Protein AF-A0A330L3T8-F1 (afdb_monomer_lite)

Secondary structure (DSSP, 8-state):
---S-HHHHHHHHHHHHHTT--EEEEEEEEEEEEEEEEEEEEE-SS-EEEEEE-TTSSEEEEEEEEEEEEEEEEEEEEEEEEEEEEE-TTPPPTTSS--TTSHHHHHHHHHHTS--TTTHHHHHHHHHHHHHHHHHHHTTEEEPPPEEEEEEEEEEEEEEEEEEE-SS-EEEEEEESSSEEEEEEEPPTTSEEEEEHHHHHHHHHHTT--GGGTTSPEEEEEEEETTEEEEEEEE---HHHHHHHHHHHS-EE--GGGS-SS-EEEEEES---TTS--HHHHHHHHHHHTT-EEPPPTTTHHHHHHHHHHHHTT-S-GGG----PPPPPPSEEEEEEEEEEETTEEEEEEEEEETTT--EEEEEEEE--TT-HHHHHHHHHHHHHHHHHHS---------

pLDDT: mean 70.84, std 15.18, range [30.72, 92.06]

Radius of gyration: 41.57 Å; chains: 1; bounding box: 104×67×105 Å

Sequence (400 aa):
MHHTRAPYYLFLIWLLFNQTSCLTVTDRVIPGPTLRQESAVTSQGVPGGHLVIHPDHQGWTVSLTEPLLRHVEIVRTERKEEHSYYLNPFAIPAGMFACPSSVWGWFWSAVASIPDPTRQFEQRKALVDFTFTSCLMALSIVRTDQKVKDVETVVEHKLESDSRPFTEGRVTLSWQGTREVSVPYPVTADGRAIVRVSHLATALQQHEVSFTTVPRGRIELVAWHRDQVLRRWPVEVTAEQLEAAVQMGTPVMAPRSRWPRSLVFKIGTESLPAARPDPVSTIQDLLVQQGLTVVASEAQQPLVLRELEQNLTGLVEDDLAIGPGHWRAATVLVLITTGSSDANQSGVSVSCVNVQTRELLARLDVTAGPEGFSGALDVLAIRFQNLLRHLPNHAIPSER

Organism: NCBI:txid1436998

Structure (mmCIF, N/CA/C/O backbone):
data_AF-A0A330L3T8-F1
#
_entry.id   AF-A0A330L3T8-F1
#
loop_
_atom_site.group_PDB
_atom_site.id
_atom_site.type_symbol
_atom_site.label_atom_id
_atom_site.label_alt_id
_atom_site.label_comp_id
_atom_site.label_asym_id
_atom_site.label_entity_id
_atom_site.label_seq_id
_atom_site.pdbx_PDB_ins_code
_atom_site.Cartn_x
_atom_site.Cartn_y
_atom_site.Cartn_z
_atom_site.occupancy
_atom_site.B_iso_or_equiv
_atom_site.auth_seq_id
_atom_site.auth_comp_id
_atom_site.auth_asym_id
_atom_site.auth_atom_id
_atom_site.pdbx_PDB_model_num
ATOM 1 N N . MET A 1 1 ? 68.993 -43.436 -69.309 1.00 37.97 1 MET A N 1
ATOM 2 C CA . MET A 1 1 ? 69.545 -42.150 -68.838 1.00 37.97 1 MET A CA 1
ATOM 3 C C . MET A 1 1 ? 68.430 -41.122 -68.827 1.00 37.97 1 MET A C 1
ATOM 5 O O . MET A 1 1 ? 67.920 -40.747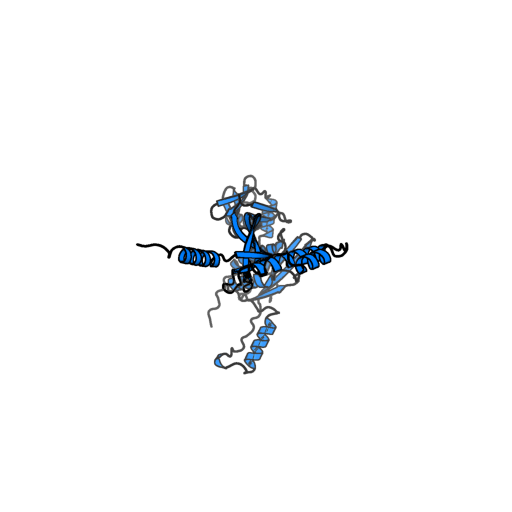 -69.874 1.00 37.97 1 MET A O 1
ATOM 9 N N . HIS A 1 2 ? 67.988 -40.790 -67.618 1.00 44.00 2 HIS A N 1
ATOM 10 C CA . HIS A 1 2 ? 67.013 -39.755 -67.304 1.00 44.00 2 HIS A CA 1
ATOM 11 C C . HIS A 1 2 ? 67.675 -38.374 -67.318 1.00 44.00 2 HIS A C 1
ATOM 13 O O . HIS A 1 2 ? 68.785 -38.251 -66.815 1.00 44.00 2 HIS A O 1
ATOM 19 N N . HIS A 1 3 ? 66.967 -37.364 -67.836 1.00 46.22 3 HIS A N 1
ATOM 20 C CA . HIS A 1 3 ? 66.632 -36.097 -67.158 1.00 46.22 3 HIS A CA 1
ATOM 21 C C . HIS A 1 3 ? 66.468 -34.948 -68.158 1.00 46.22 3 HIS A C 1
ATOM 23 O O . HIS A 1 3 ? 67.457 -34.358 -68.554 1.00 46.22 3 HIS A O 1
ATOM 29 N N . THR A 1 4 ? 65.219 -34.578 -68.469 1.00 45.12 4 THR A N 1
ATOM 30 C CA . THR A 1 4 ? 64.802 -33.205 -68.854 1.00 45.12 4 THR A CA 1
ATOM 31 C C . THR A 1 4 ? 63.263 -33.069 -68.818 1.00 45.12 4 THR A C 1
ATOM 33 O O . THR A 1 4 ? 62.629 -32.637 -69.770 1.00 45.12 4 THR A O 1
ATOM 36 N N . ARG A 1 5 ? 62.604 -33.464 -67.714 1.00 47.94 5 ARG A N 1
ATOM 37 C CA . ARG A 1 5 ? 61.165 -33.161 -67.479 1.00 47.94 5 ARG A CA 1
ATOM 38 C C . ARG A 1 5 ? 60.906 -32.241 -66.277 1.00 47.94 5 ARG A C 1
ATOM 40 O O . ARG A 1 5 ? 59.778 -31.817 -66.076 1.00 47.94 5 ARG A O 1
ATOM 47 N N . ALA A 1 6 ? 61.940 -31.884 -65.514 1.00 49.25 6 ALA A N 1
ATOM 48 C CA . ALA A 1 6 ? 61.821 -31.069 -64.303 1.00 49.25 6 ALA A CA 1
ATOM 49 C C . ALA A 1 6 ? 61.369 -29.598 -64.497 1.00 49.25 6 ALA A C 1
ATOM 51 O O . ALA A 1 6 ? 60.635 -29.120 -63.632 1.00 49.25 6 ALA A O 1
ATOM 52 N N . PRO A 1 7 ? 61.715 -28.860 -65.577 1.00 54.03 7 PRO A N 1
ATOM 53 C CA . PRO A 1 7 ? 61.390 -27.431 -65.623 1.00 54.03 7 PRO A CA 1
ATOM 54 C C . PRO A 1 7 ? 59.897 -27.167 -65.860 1.00 54.03 7 PRO A C 1
ATOM 56 O O . PRO A 1 7 ? 59.372 -26.164 -65.391 1.00 54.03 7 PRO A O 1
ATOM 59 N N . TYR A 1 8 ? 59.190 -28.086 -66.526 1.00 51.47 8 TYR A N 1
ATOM 60 C CA . TYR A 1 8 ? 57.774 -27.903 -66.854 1.00 51.47 8 TYR A CA 1
ATOM 61 C C . TYR A 1 8 ? 56.859 -28.095 -65.640 1.00 51.47 8 TYR A C 1
ATOM 63 O O . TYR A 1 8 ? 55.934 -27.315 -65.442 1.00 51.47 8 TYR A O 1
ATOM 71 N N . TYR A 1 9 ? 57.142 -29.089 -64.790 1.00 50.97 9 TYR A N 1
ATOM 72 C CA . TYR A 1 9 ? 56.350 -29.335 -63.580 1.00 50.97 9 TYR A CA 1
ATOM 73 C C . TYR A 1 9 ? 56.592 -28.283 -62.499 1.00 50.97 9 TYR A C 1
ATOM 75 O O . TYR A 1 9 ? 55.644 -27.894 -61.830 1.00 50.97 9 TYR A O 1
ATOM 83 N N . LEU A 1 10 ? 57.818 -27.767 -62.360 1.00 53.66 10 LEU A N 1
ATOM 84 C CA . LEU A 1 10 ? 58.092 -26.654 -61.444 1.00 53.66 10 LEU A CA 1
ATOM 85 C C . LEU A 1 10 ? 57.394 -25.366 -61.890 1.00 53.66 10 LEU A C 1
ATOM 87 O O . LEU A 1 10 ? 56.851 -24.656 -61.052 1.00 53.66 10 LEU A O 1
ATOM 91 N N . PHE A 1 11 ? 57.335 -25.101 -63.197 1.00 52.84 11 PHE A N 1
ATOM 92 C CA . PHE A 1 11 ? 56.594 -23.961 -63.739 1.00 52.84 11 PHE A CA 1
ATOM 93 C C . PHE A 1 11 ? 55.077 -24.107 -63.533 1.00 52.84 11 PHE A C 1
ATOM 95 O O . PHE A 1 11 ? 54.412 -23.150 -63.147 1.00 52.84 11 PHE A O 1
ATOM 102 N N . LEU A 1 12 ? 54.534 -25.317 -63.708 1.00 53.25 12 LEU A N 1
ATOM 103 C CA . LEU A 1 12 ? 53.120 -25.624 -63.463 1.00 53.25 12 LEU A CA 1
ATOM 104 C C . LEU A 1 12 ? 52.747 -25.552 -61.977 1.00 53.25 12 LEU A C 1
ATOM 106 O O . LEU A 1 12 ? 51.708 -24.997 -61.640 1.00 53.25 12 LEU A O 1
ATOM 110 N N . ILE A 1 13 ? 53.603 -26.058 -61.086 1.00 55.47 13 ILE A N 1
ATOM 111 C CA . ILE A 1 13 ? 53.412 -25.955 -59.633 1.00 55.47 13 ILE A CA 1
ATOM 112 C C . ILE A 1 13 ? 53.508 -24.491 -59.189 1.00 55.47 13 ILE A C 1
ATOM 114 O O . ILE A 1 13 ? 52.698 -24.063 -58.377 1.00 55.47 13 ILE A O 1
ATOM 118 N N . TRP A 1 14 ? 54.428 -23.702 -59.752 1.00 50.78 14 TRP A N 1
ATOM 119 C CA . TRP A 1 14 ? 54.545 -22.266 -59.470 1.00 50.78 14 TRP A CA 1
ATOM 120 C C . TRP A 1 14 ? 53.339 -21.458 -59.983 1.00 50.78 14 TRP A C 1
ATOM 122 O O . TRP A 1 14 ? 52.873 -20.549 -59.297 1.00 50.78 14 TRP A O 1
ATOM 132 N N . LEU A 1 15 ? 52.783 -21.825 -61.143 1.00 46.78 15 LEU A N 1
ATOM 133 C CA . LEU A 1 15 ? 51.518 -21.281 -61.653 1.00 46.78 15 LEU A CA 1
ATOM 134 C C . LEU A 1 15 ? 50.330 -21.653 -60.757 1.00 46.78 15 LEU A C 1
ATOM 136 O O . LEU A 1 15 ? 49.510 -20.793 -60.455 1.00 46.78 15 LEU A O 1
ATOM 140 N N . LEU A 1 16 ? 50.257 -22.902 -60.289 1.00 47.19 16 LEU A N 1
ATOM 141 C CA . LEU A 1 16 ? 49.181 -23.376 -59.413 1.00 47.19 16 LEU A CA 1
ATOM 142 C C . LEU A 1 16 ? 49.257 -22.763 -58.003 1.00 47.19 16 LEU A C 1
ATOM 144 O O . LEU A 1 16 ? 48.222 -22.410 -57.448 1.00 47.19 16 LEU A O 1
ATOM 148 N N . PHE A 1 17 ? 50.458 -22.569 -57.443 1.00 46.88 17 PHE A N 1
ATOM 149 C CA . PHE A 1 17 ? 50.641 -21.949 -56.120 1.00 46.88 17 PHE A CA 1
ATOM 150 C C . PHE A 1 17 ? 50.366 -20.438 -56.118 1.00 46.88 17 PHE A C 1
ATOM 152 O O . PHE A 1 17 ? 49.877 -19.908 -55.124 1.00 46.88 17 PHE A O 1
ATOM 159 N N . ASN A 1 18 ? 50.643 -19.732 -57.222 1.00 45.59 18 ASN A N 1
ATOM 160 C CA . ASN A 1 18 ? 50.309 -18.308 -57.335 1.00 45.59 18 ASN A CA 1
ATOM 161 C C . ASN A 1 18 ? 48.808 -18.052 -57.547 1.00 45.59 18 ASN A C 1
ATOM 163 O O . ASN A 1 18 ? 48.348 -16.944 -57.293 1.00 45.59 18 ASN A O 1
ATOM 167 N N . GLN A 1 19 ? 48.029 -19.051 -57.975 1.00 45.19 19 GLN A N 1
ATOM 168 C CA . GLN A 1 19 ? 46.592 -18.890 -58.228 1.00 45.19 19 GLN A CA 1
ATOM 169 C C . GLN A 1 19 ? 45.704 -19.012 -56.979 1.00 45.19 19 GLN A C 1
ATOM 171 O O . GLN A 1 19 ? 44.530 -18.658 -57.040 1.00 45.19 19 GLN A O 1
ATOM 176 N N . THR A 1 20 ? 46.227 -19.465 -55.836 1.00 43.88 20 THR A N 1
ATOM 177 C CA . THR A 1 20 ? 45.412 -19.688 -54.624 1.00 43.88 20 THR A CA 1
ATOM 178 C C . THR A 1 20 ? 45.374 -18.513 -53.643 1.00 43.88 20 THR A C 1
ATOM 180 O O . THR A 1 20 ? 44.642 -18.564 -52.655 1.00 43.88 20 THR A O 1
ATOM 183 N N . SER A 1 21 ? 46.121 -17.438 -53.893 1.00 42.00 21 SER A N 1
ATOM 184 C CA . SER A 1 21 ? 46.183 -16.285 -52.987 1.00 42.00 21 SER A CA 1
ATOM 185 C C . SER A 1 21 ? 45.005 -15.337 -53.226 1.00 42.00 21 SER A C 1
ATOM 187 O O . SER A 1 21 ? 45.109 -14.366 -53.970 1.00 42.00 21 SER A O 1
ATOM 189 N N . CYS A 1 22 ? 43.866 -15.624 -52.597 1.00 49.03 22 CYS A N 1
ATOM 190 C CA . CYS A 1 22 ? 42.734 -14.699 -52.549 1.00 49.03 22 CYS A CA 1
ATOM 191 C C . CYS A 1 22 ? 43.092 -13.546 -51.612 1.00 49.03 22 CYS A C 1
ATOM 193 O O . CYS A 1 22 ? 43.185 -13.739 -50.397 1.00 49.03 22 CYS A O 1
ATOM 195 N N . LEU A 1 23 ? 43.306 -12.351 -52.158 1.00 49.34 23 LEU A N 1
ATOM 196 C CA . LEU A 1 23 ? 43.588 -11.180 -51.340 1.00 49.34 23 LEU A CA 1
ATOM 197 C C . LEU A 1 23 ? 42.246 -10.558 -50.949 1.00 49.34 23 LEU A C 1
ATOM 199 O O . LEU A 1 23 ? 41.484 -10.099 -51.798 1.00 49.34 23 LEU A O 1
ATOM 203 N N . THR A 1 24 ? 41.912 -10.625 -49.663 1.00 49.28 24 THR A N 1
ATOM 204 C CA . THR A 1 24 ? 40.676 -10.030 -49.141 1.00 49.28 24 THR A CA 1
ATOM 205 C C . THR A 1 24 ? 41.038 -8.674 -48.562 1.00 49.28 24 THR A C 1
ATOM 207 O O . THR A 1 24 ? 41.843 -8.608 -47.635 1.00 49.28 24 THR A O 1
ATOM 210 N N . VAL A 1 25 ? 40.487 -7.600 -49.126 1.00 54.84 25 VAL A N 1
ATOM 211 C CA . VAL A 1 25 ? 40.681 -6.239 -48.611 1.00 54.84 25 VAL A CA 1
ATOM 212 C C . VAL A 1 25 ? 39.368 -5.764 -48.019 1.00 54.84 25 VAL A C 1
ATOM 214 O O . VAL A 1 25 ? 38.316 -5.817 -48.661 1.00 54.84 25 VAL A O 1
ATOM 217 N N . THR A 1 26 ? 39.430 -5.308 -46.775 1.00 53.53 26 THR A N 1
ATOM 218 C CA . THR A 1 26 ? 38.318 -4.615 -46.133 1.00 53.53 26 THR A CA 1
ATOM 219 C C . THR A 1 26 ? 38.403 -3.144 -46.528 1.00 53.53 26 THR A C 1
ATOM 221 O O . THR A 1 26 ? 39.237 -2.411 -46.002 1.00 53.53 26 THR A O 1
ATOM 224 N N . ASP A 1 27 ? 37.570 -2.714 -47.475 1.00 58.03 27 ASP A N 1
ATOM 225 C CA . ASP A 1 27 ? 37.668 -1.365 -48.055 1.00 58.03 27 ASP A CA 1
ATOM 226 C C . ASP A 1 27 ? 36.947 -0.314 -47.210 1.00 58.03 27 ASP A C 1
ATOM 228 O O . ASP A 1 27 ? 37.290 0.870 -47.238 1.00 58.03 27 ASP A O 1
ATOM 232 N N . ARG A 1 28 ? 35.921 -0.729 -46.457 1.00 59.06 28 ARG A N 1
ATOM 233 C CA . ARG A 1 28 ? 35.094 0.205 -45.698 1.00 59.06 28 ARG A CA 1
ATOM 234 C C . ARG A 1 28 ? 34.493 -0.443 -44.460 1.00 59.06 28 ARG A C 1
ATOM 236 O O . ARG A 1 28 ? 33.819 -1.468 -44.537 1.00 59.06 28 ARG A O 1
ATOM 243 N N . VAL A 1 29 ? 34.701 0.208 -43.319 1.00 68.00 29 VAL A N 1
ATOM 244 C CA . VAL A 1 29 ? 33.950 -0.050 -42.087 1.00 68.00 29 VAL A CA 1
ATOM 245 C C . VAL A 1 29 ? 32.938 1.077 -41.951 1.00 68.00 29 VAL A C 1
ATOM 247 O O . VAL A 1 29 ? 33.314 2.233 -41.751 1.00 68.00 29 VAL A O 1
ATOM 250 N N . ILE A 1 30 ? 31.657 0.762 -42.127 1.00 72.44 30 ILE A N 1
ATOM 251 C CA . ILE A 1 30 ? 30.572 1.717 -41.919 1.00 72.44 30 ILE A CA 1
ATOM 252 C C . ILE A 1 30 ? 30.071 1.518 -40.488 1.00 72.44 30 ILE A C 1
ATOM 254 O O . ILE A 1 30 ? 29.502 0.466 -40.182 1.00 72.44 30 ILE A O 1
ATOM 258 N N . PRO A 1 31 ? 30.277 2.494 -39.592 1.00 67.56 31 PRO A N 1
ATOM 259 C CA . PRO A 1 31 ? 29.739 2.392 -38.252 1.00 67.56 31 PRO A CA 1
ATOM 260 C C . PRO A 1 31 ? 28.211 2.487 -38.274 1.00 67.56 31 PRO A C 1
ATOM 262 O O . PRO A 1 31 ? 27.657 3.470 -38.764 1.00 67.56 31 PRO A O 1
ATOM 265 N N . GLY A 1 32 ? 27.541 1.484 -37.721 1.00 71.94 32 GLY A N 1
ATOM 266 C CA . GLY A 1 32 ? 26.103 1.479 -37.478 1.00 71.94 32 GLY A CA 1
ATOM 267 C C . GLY A 1 32 ? 25.736 1.996 -36.080 1.00 71.94 32 GLY A C 1
ATOM 268 O O . GLY A 1 32 ? 26.594 2.548 -35.373 1.00 71.94 32 GLY A O 1
ATOM 269 N N . PRO A 1 33 ? 24.457 1.854 -35.685 1.00 74.56 33 PRO A N 1
ATOM 270 C CA . PRO A 1 33 ? 23.973 2.289 -34.381 1.00 74.56 33 PRO A CA 1
ATOM 271 C C . PRO A 1 33 ? 24.689 1.568 -33.233 1.00 74.56 33 PRO A C 1
ATOM 273 O O . PRO A 1 33 ? 25.084 0.406 -33.326 1.00 74.56 33 PRO A O 1
ATOM 276 N N . THR A 1 34 ? 24.850 2.285 -32.125 1.00 73.94 34 THR A N 1
ATOM 277 C CA . THR A 1 34 ? 25.310 1.719 -30.857 1.00 73.94 34 THR A CA 1
ATOM 278 C C . THR A 1 34 ? 24.103 1.257 -30.058 1.00 73.94 34 THR A C 1
ATOM 280 O O . THR A 1 34 ? 23.230 2.065 -29.732 1.00 73.94 34 THR A O 1
ATOM 283 N N . LEU A 1 35 ? 24.067 -0.025 -29.726 1.00 75.00 35 LEU A N 1
ATOM 284 C CA . LEU A 1 35 ? 23.100 -0.615 -28.822 1.00 75.00 35 LEU A CA 1
ATOM 285 C C . LEU A 1 35 ? 23.718 -0.715 -27.433 1.00 75.00 35 LEU A C 1
ATOM 287 O O . LEU A 1 35 ? 24.846 -1.169 -27.248 1.00 75.00 35 LEU A O 1
ATOM 291 N N . ARG A 1 36 ? 22.961 -0.250 -26.444 1.00 75.88 36 ARG A N 1
ATOM 292 C CA . ARG A 1 36 ? 23.320 -0.379 -25.040 1.00 75.88 36 ARG A CA 1
ATOM 293 C C . ARG A 1 36 ? 22.688 -1.660 -24.518 1.00 75.88 36 ARG A C 1
ATOM 295 O O . ARG A 1 36 ? 21.464 -1.739 -24.440 1.00 75.88 36 ARG A O 1
ATOM 302 N N . GLN A 1 37 ? 23.513 -2.629 -24.157 1.00 77.50 37 GLN A N 1
ATOM 303 C CA . GLN A 1 37 ? 23.070 -3.919 -23.653 1.00 77.50 37 GLN A CA 1
ATOM 304 C C . GLN A 1 37 ? 23.536 -4.105 -22.209 1.00 77.50 37 GLN A C 1
ATOM 306 O O . GLN A 1 37 ? 24.656 -3.764 -21.844 1.00 77.50 37 GLN A O 1
ATOM 311 N N . GLU A 1 38 ? 22.654 -4.615 -21.359 1.00 74.25 38 GLU A N 1
ATOM 312 C CA . GLU A 1 38 ? 22.999 -5.007 -19.993 1.00 74.25 38 GLU A CA 1
ATOM 313 C C . GLU A 1 38 ? 23.467 -6.460 -20.025 1.00 74.25 38 GLU A C 1
ATOM 315 O O . GLU A 1 38 ? 22.700 -7.338 -20.422 1.00 74.25 38 GLU A O 1
ATOM 320 N N . SER A 1 39 ? 24.727 -6.706 -19.664 1.00 72.50 39 SER A N 1
ATOM 321 C CA . SER A 1 39 ? 25.312 -8.049 -19.716 1.00 72.50 39 SER A CA 1
ATOM 322 C C . SER A 1 39 ? 25.253 -8.764 -18.369 1.00 72.50 39 SER A C 1
ATOM 324 O O . SER A 1 39 ? 25.024 -9.972 -18.329 1.00 72.50 39 SER A O 1
ATOM 326 N N . ALA A 1 40 ? 25.389 -8.034 -17.257 1.00 74.00 40 ALA A N 1
ATOM 327 C CA . ALA A 1 40 ? 25.254 -8.591 -15.914 1.00 74.00 40 ALA A CA 1
ATOM 328 C C . ALA A 1 40 ? 24.874 -7.538 -14.865 1.00 74.00 40 ALA A C 1
ATOM 330 O O . ALA A 1 40 ? 25.191 -6.353 -14.987 1.00 74.00 40 ALA A O 1
ATOM 331 N N . VAL A 1 41 ? 24.252 -7.998 -13.781 1.00 74.75 41 VAL A N 1
ATOM 332 C CA . VAL A 1 41 ? 23.961 -7.195 -12.590 1.00 74.75 41 VAL A CA 1
ATOM 333 C C . VAL A 1 41 ? 24.555 -7.899 -11.387 1.00 74.75 41 VAL A C 1
ATOM 335 O O . VAL A 1 41 ? 24.221 -9.051 -11.116 1.00 74.75 41 VAL A O 1
ATOM 338 N N . THR A 1 42 ? 25.416 -7.198 -10.660 1.00 76.12 42 THR A N 1
ATOM 339 C CA . THR A 1 42 ? 26.050 -7.726 -9.453 1.00 76.12 42 THR A CA 1
ATOM 340 C C . THR A 1 42 ? 25.639 -6.869 -8.269 1.00 76.12 42 THR A C 1
ATOM 342 O O . THR A 1 42 ? 25.798 -5.651 -8.308 1.00 76.12 42 THR A O 1
ATOM 345 N N . SER A 1 43 ? 25.117 -7.488 -7.211 1.00 72.69 43 SER A N 1
ATOM 346 C CA . SER A 1 43 ? 24.832 -6.780 -5.960 1.00 72.69 43 SER A CA 1
ATOM 347 C C . SER A 1 43 ? 26.127 -6.256 -5.339 1.00 72.69 43 SER A C 1
ATOM 349 O O . SER A 1 43 ? 27.119 -6.987 -5.251 1.00 72.69 43 SER A O 1
ATOM 351 N N . GLN A 1 44 ? 26.140 -4.981 -4.948 1.00 68.62 44 GLN A N 1
ATOM 352 C CA . GLN A 1 44 ? 27.280 -4.348 -4.300 1.00 68.62 44 GLN A CA 1
ATOM 353 C C . GLN A 1 44 ? 26.900 -3.803 -2.927 1.00 68.62 44 GLN A C 1
ATOM 355 O O . GLN A 1 44 ? 26.164 -2.834 -2.798 1.00 68.62 44 GLN A O 1
ATOM 360 N N . GLY A 1 45 ? 27.532 -4.347 -1.889 1.00 64.88 45 GLY A N 1
ATOM 361 C CA . GLY A 1 45 ? 27.535 -3.746 -0.559 1.00 64.88 45 GLY A CA 1
ATOM 362 C C . GLY A 1 45 ? 26.304 -4.054 0.293 1.00 64.88 45 GLY A C 1
ATOM 363 O O . GLY A 1 45 ? 25.510 -4.945 0.004 1.00 64.88 45 GLY A O 1
ATOM 364 N N . VAL A 1 46 ? 26.208 -3.349 1.421 1.00 67.94 46 VAL A N 1
ATOM 365 C CA . VAL A 1 46 ? 25.124 -3.530 2.392 1.00 67.94 46 VAL A CA 1
ATOM 366 C C . VAL A 1 46 ? 23.886 -2.777 1.897 1.00 67.94 46 VAL A C 1
ATOM 368 O O . VAL A 1 46 ? 24.016 -1.607 1.526 1.00 67.94 46 VAL A O 1
ATOM 371 N N . PRO A 1 47 ? 22.695 -3.398 1.931 1.00 74.25 47 PRO A N 1
ATOM 372 C CA . PRO A 1 47 ? 21.432 -2.744 1.620 1.00 74.25 47 PRO A CA 1
ATOM 373 C C . PRO A 1 47 ? 21.285 -1.379 2.293 1.00 74.25 47 PRO A C 1
ATOM 375 O O . PRO A 1 47 ? 21.431 -1.232 3.510 1.00 74.25 47 PRO A O 1
ATOM 378 N N . GLY A 1 48 ? 20.980 -0.372 1.480 1.00 74.19 48 GLY A N 1
ATOM 379 C CA . GLY A 1 48 ? 20.632 0.959 1.942 1.00 74.19 48 GLY A CA 1
ATOM 380 C C . GLY A 1 48 ? 19.218 0.971 2.515 1.00 74.19 48 GLY A C 1
ATOM 381 O O . GLY A 1 48 ? 18.321 0.280 2.039 1.00 74.19 48 GLY A O 1
ATOM 382 N N . GLY A 1 49 ? 19.009 1.786 3.543 1.00 81.94 49 GLY A N 1
ATOM 383 C CA . GLY A 1 49 ? 17.688 2.010 4.113 1.00 81.94 49 GLY A CA 1
ATOM 384 C C . GLY A 1 49 ? 17.565 3.454 4.559 1.00 81.94 49 GLY A C 1
ATOM 385 O O . GLY A 1 49 ? 18.402 3.925 5.332 1.00 81.94 49 GLY A O 1
ATOM 386 N N . HIS A 1 50 ? 16.546 4.149 4.075 1.00 86.25 50 HIS A N 1
ATOM 387 C CA . HIS A 1 50 ? 16.245 5.519 4.462 1.00 86.25 50 HIS A CA 1
ATOM 388 C C . HIS A 1 50 ? 14.920 5.554 5.225 1.00 86.25 50 HIS A C 1
ATOM 390 O O . HIS A 1 50 ? 13.959 4.886 4.848 1.00 86.25 50 HIS A O 1
ATOM 396 N N . LEU A 1 51 ? 14.892 6.329 6.309 1.00 88.62 51 LEU A N 1
ATOM 397 C CA . LEU A 1 51 ? 13.721 6.527 7.154 1.00 88.62 51 LEU A CA 1
ATOM 398 C C . LEU A 1 51 ? 13.234 7.966 6.977 1.00 88.62 51 LEU A C 1
ATOM 400 O O . LEU A 1 51 ? 13.990 8.900 7.236 1.00 88.62 51 LEU A O 1
ATOM 404 N N . VAL A 1 52 ? 11.986 8.151 6.552 1.00 88.69 52 VAL A N 1
ATOM 405 C CA . VAL A 1 52 ? 11.339 9.469 6.498 1.00 88.69 52 VAL A CA 1
ATOM 406 C C . VAL A 1 52 ? 10.232 9.512 7.541 1.00 88.69 52 VAL A C 1
ATOM 408 O O . VAL A 1 52 ? 9.389 8.620 7.595 1.00 88.69 52 VAL A O 1
ATOM 411 N N . ILE A 1 53 ? 10.229 10.544 8.380 1.00 86.94 53 ILE A N 1
ATOM 412 C CA . ILE A 1 53 ? 9.175 10.767 9.376 1.00 86.94 53 ILE A CA 1
ATOM 413 C C . ILE A 1 53 ? 7.982 11.419 8.673 1.00 86.94 53 ILE A C 1
ATOM 415 O O . ILE A 1 53 ? 8.155 12.341 7.876 1.00 86.94 53 ILE A O 1
ATOM 419 N N . HIS A 1 54 ? 6.773 10.940 8.949 1.00 84.69 54 HIS A N 1
ATOM 420 C CA . HIS A 1 54 ? 5.564 11.531 8.387 1.00 84.69 54 HIS A CA 1
ATOM 421 C C . HIS A 1 54 ? 5.272 12.919 8.993 1.00 84.69 54 HIS A C 1
ATOM 423 O O . HIS A 1 54 ? 5.606 13.153 10.157 1.00 84.69 54 HIS A O 1
ATOM 429 N N . PRO A 1 55 ? 4.590 13.825 8.261 1.00 77.94 55 PRO A N 1
ATOM 430 C CA . PRO A 1 55 ? 4.267 15.173 8.752 1.00 77.94 55 PRO A CA 1
ATOM 431 C C . PRO A 1 55 ? 3.408 15.206 10.022 1.00 77.94 55 PRO A C 1
ATOM 433 O O . PRO A 1 55 ? 3.424 16.186 10.756 1.00 77.94 55 PRO A O 1
ATOM 436 N N . ASP A 1 56 ? 2.642 14.146 10.275 1.00 75.12 56 ASP A N 1
ATOM 437 C CA . ASP A 1 56 ? 1.793 14.006 11.460 1.00 75.12 56 ASP A CA 1
ATOM 438 C C . ASP A 1 56 ? 2.555 13.516 12.701 1.00 75.12 56 ASP A C 1
ATOM 440 O O . ASP A 1 56 ? 1.964 13.420 13.773 1.00 75.12 56 ASP A O 1
ATOM 444 N N . HIS A 1 57 ? 3.845 13.184 12.572 1.00 81.62 57 HIS A N 1
ATOM 445 C CA . HIS A 1 57 ? 4.656 12.548 13.615 1.00 81.62 57 HIS A CA 1
ATOM 446 C C . HIS A 1 57 ? 4.044 11.245 14.174 1.00 81.62 57 HIS A C 1
ATOM 448 O O . HIS A 1 57 ? 4.375 10.823 15.280 1.00 81.62 57 HIS A O 1
ATOM 454 N N . GLN A 1 58 ? 3.165 10.591 13.407 1.00 81.44 58 GLN A N 1
ATOM 455 C CA . GLN A 1 58 ? 2.427 9.377 13.787 1.00 81.44 58 GLN A CA 1
ATOM 456 C C . GLN A 1 58 ? 2.786 8.173 12.899 1.00 81.44 58 GLN A C 1
ATOM 458 O O . GLN A 1 58 ? 2.126 7.122 12.922 1.00 81.44 58 GLN A O 1
ATOM 463 N N . GLY A 1 59 ? 3.842 8.299 12.094 1.00 86.94 59 GLY A N 1
ATOM 464 C CA . GLY A 1 59 ? 4.322 7.230 11.234 1.00 86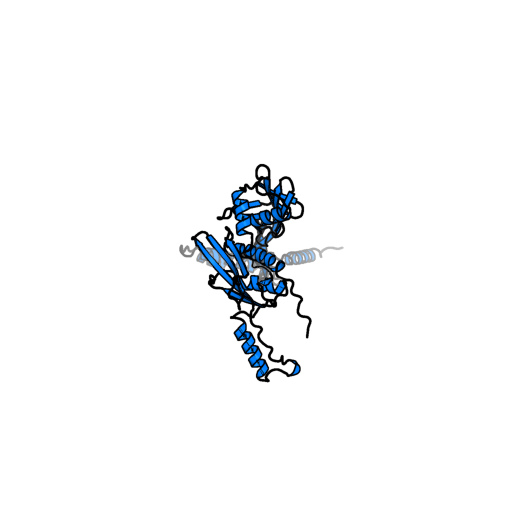.94 59 GLY A CA 1
ATOM 465 C C . GLY A 1 59 ? 5.666 7.505 10.578 1.00 86.94 59 GLY A C 1
ATOM 466 O O . GLY A 1 59 ? 6.222 8.603 10.666 1.00 86.94 59 GLY A O 1
ATOM 467 N N . TRP A 1 60 ? 6.158 6.472 9.902 1.00 90.38 60 TRP A N 1
ATOM 468 C CA . TRP A 1 60 ? 7.409 6.493 9.164 1.00 90.38 60 TRP A CA 1
ATOM 469 C C . TRP A 1 60 ? 7.301 5.730 7.855 1.00 90.38 60 TRP A C 1
ATOM 471 O O . TRP A 1 60 ? 6.694 4.662 7.786 1.00 90.38 60 TRP A O 1
ATOM 481 N N . THR A 1 61 ? 8.012 6.238 6.864 1.00 89.06 61 THR A N 1
ATOM 482 C CA . THR A 1 61 ? 8.309 5.560 5.612 1.00 89.06 61 THR A CA 1
ATOM 483 C C . THR A 1 61 ? 9.692 4.952 5.713 1.00 89.06 61 THR A C 1
ATOM 485 O O . THR A 1 61 ? 10.670 5.680 5.899 1.00 89.06 61 THR A O 1
ATOM 488 N N . VAL A 1 62 ? 9.799 3.638 5.544 1.00 89.06 62 VAL A N 1
ATOM 489 C CA . VAL A 1 62 ? 11.090 2.972 5.357 1.00 89.06 62 VAL A CA 1
ATOM 490 C C . VAL A 1 62 ? 11.241 2.624 3.885 1.00 89.06 62 VAL A C 1
ATOM 492 O O . VAL A 1 62 ? 10.488 1.801 3.379 1.00 89.06 62 VAL A O 1
ATOM 495 N N . SER A 1 63 ? 12.215 3.223 3.204 1.00 88.75 63 SER A N 1
ATOM 496 C CA . SER A 1 63 ? 12.582 2.860 1.832 1.00 88.75 63 SER A CA 1
ATOM 497 C C . SER A 1 63 ? 13.878 2.056 1.838 1.00 88.75 63 SER A C 1
ATOM 499 O O . SER A 1 63 ? 14.904 2.540 2.328 1.00 88.75 63 SER A O 1
ATOM 501 N N . LEU A 1 64 ? 13.835 0.844 1.296 1.00 87.38 64 LEU A N 1
ATOM 502 C CA . LEU A 1 64 ? 14.955 -0.087 1.221 1.00 87.38 64 LEU A CA 1
ATOM 503 C C . LEU A 1 64 ? 15.455 -0.165 -0.221 1.00 87.38 64 LEU A C 1
ATOM 505 O O . LEU A 1 64 ? 14.691 -0.470 -1.136 1.00 87.38 64 LEU A O 1
ATOM 509 N N . THR A 1 65 ? 16.747 0.084 -0.421 1.00 86.06 65 THR A N 1
ATOM 510 C CA . THR A 1 65 ? 17.375 0.070 -1.747 1.00 86.06 65 THR A CA 1
ATOM 511 C C . THR A 1 65 ? 18.618 -0.800 -1.746 1.00 86.06 65 THR A C 1
ATOM 513 O O . THR A 1 65 ? 19.476 -0.661 -0.873 1.00 86.06 65 THR A O 1
ATOM 516 N N . GLU A 1 66 ? 18.749 -1.659 -2.745 1.00 84.56 66 GLU A N 1
ATOM 517 C CA . GLU A 1 66 ? 19.950 -2.447 -2.975 1.00 84.56 66 GLU A CA 1
ATOM 518 C C . GLU A 1 66 ? 20.888 -1.679 -3.910 1.00 84.56 66 GLU A C 1
ATOM 520 O O . GLU A 1 66 ? 20.472 -1.334 -5.023 1.00 84.56 66 GLU A O 1
ATOM 525 N N . PRO A 1 67 ? 22.131 -1.380 -3.492 1.00 80.62 67 PRO A N 1
ATOM 526 C CA . PRO A 1 67 ? 23.125 -0.864 -4.413 1.00 80.62 67 PRO A CA 1
ATOM 527 C C . PRO A 1 67 ? 23.532 -1.998 -5.357 1.00 80.62 67 PRO A C 1
ATOM 529 O O . PRO A 1 67 ? 23.943 -3.078 -4.934 1.00 80.62 67 PRO A O 1
ATOM 532 N N . LEU A 1 68 ? 23.400 -1.758 -6.653 1.00 83.06 68 LEU A N 1
ATOM 533 C CA . LEU A 1 68 ? 23.743 -2.708 -7.698 1.00 83.06 68 LEU A CA 1
ATOM 534 C C . LEU A 1 68 ? 24.843 -2.118 -8.568 1.00 83.06 68 LEU A C 1
ATOM 536 O O . LEU A 1 68 ? 24.925 -0.910 -8.778 1.00 83.06 68 LEU A O 1
ATOM 540 N N . LEU A 1 69 ? 25.674 -2.987 -9.119 1.00 80.44 69 LEU A N 1
ATOM 541 C CA . LEU A 1 69 ? 26.642 -2.625 -10.132 1.00 80.44 69 LEU A CA 1
ATOM 542 C C . LEU A 1 69 ? 26.242 -3.291 -11.447 1.00 80.44 69 LEU A C 1
ATOM 544 O O . LEU A 1 69 ? 26.235 -4.520 -11.579 1.00 80.44 69 LEU A O 1
ATOM 548 N N . ARG A 1 70 ? 25.870 -2.457 -12.417 1.00 82.06 70 ARG A N 1
ATOM 549 C CA . ARG A 1 70 ? 25.463 -2.880 -13.755 1.00 82.06 70 ARG A CA 1
ATOM 550 C C . ARG A 1 70 ? 26.680 -2.943 -14.656 1.00 82.06 70 ARG A C 1
ATOM 552 O O . ARG A 1 70 ? 27.408 -1.963 -14.801 1.00 82.06 70 ARG A O 1
ATOM 559 N N . HIS A 1 71 ? 26.859 -4.096 -15.280 1.00 81.44 71 HIS A N 1
ATOM 560 C CA . HIS A 1 71 ? 27.809 -4.297 -16.359 1.00 81.44 71 HIS A CA 1
ATOM 561 C C . HIS A 1 71 ? 27.063 -3.986 -17.653 1.00 81.44 71 HIS A C 1
ATOM 563 O O . HIS A 1 71 ? 26.153 -4.710 -18.065 1.00 81.44 71 HIS A O 1
ATOM 569 N N . VAL A 1 72 ? 27.387 -2.837 -18.230 1.00 82.12 72 VAL A N 1
ATOM 570 C CA . VAL A 1 72 ? 26.781 -2.336 -19.456 1.00 82.12 72 VAL A CA 1
ATOM 571 C C . VAL A 1 72 ? 27.790 -2.511 -20.575 1.00 82.12 72 VAL A C 1
ATOM 573 O O . VAL A 1 72 ? 28.895 -1.976 -20.522 1.00 82.12 72 VAL A O 1
ATOM 576 N N . GLU A 1 73 ? 27.389 -3.232 -21.605 1.00 82.94 73 GLU A N 1
ATOM 577 C CA . GLU A 1 73 ? 28.144 -3.383 -22.836 1.00 82.94 73 GLU A CA 1
ATOM 578 C C . GLU A 1 73 ? 27.556 -2.455 -23.889 1.00 82.94 73 GLU A C 1
ATOM 580 O O . GLU A 1 73 ? 26.356 -2.462 -24.175 1.00 82.94 73 GLU A O 1
ATOM 585 N N . ILE A 1 74 ? 28.406 -1.604 -24.454 1.00 78.75 74 ILE A N 1
ATOM 586 C CA . ILE A 1 74 ? 28.043 -0.794 -25.610 1.00 78.75 74 ILE A CA 1
ATOM 587 C C . ILE A 1 74 ? 28.482 -1.584 -26.835 1.00 78.75 74 ILE A C 1
ATOM 589 O O . ILE A 1 74 ? 29.664 -1.617 -27.182 1.00 78.75 74 ILE A O 1
ATOM 593 N N . VAL A 1 75 ? 27.518 -2.241 -27.471 1.00 79.12 75 VAL A N 1
ATOM 594 C CA . VAL A 1 75 ? 27.725 -3.000 -28.701 1.00 79.12 75 VAL A CA 1
ATOM 595 C C . VAL A 1 75 ? 27.483 -2.062 -29.870 1.00 79.12 75 VAL A C 1
ATOM 597 O O . VAL A 1 75 ? 26.454 -1.393 -29.951 1.00 79.12 75 VAL A O 1
ATOM 600 N N . ARG A 1 76 ? 28.429 -1.981 -30.796 1.00 77.56 76 ARG A N 1
ATOM 601 C CA . ARG A 1 76 ? 28.246 -1.257 -32.048 1.00 77.56 76 ARG A CA 1
ATOM 602 C C . ARG A 1 76 ? 28.111 -2.266 -33.163 1.00 77.56 76 ARG A C 1
ATOM 604 O O . ARG A 1 76 ? 28.964 -3.126 -33.349 1.00 77.56 76 ARG A O 1
ATOM 611 N N . THR A 1 77 ? 27.046 -2.132 -33.937 1.00 77.44 77 THR A N 1
ATOM 612 C CA . THR A 1 77 ? 26.936 -2.871 -35.190 1.00 77.44 77 THR A CA 1
ATOM 613 C C . THR A 1 77 ? 27.849 -2.191 -36.205 1.00 77.44 77 THR A C 1
ATOM 615 O O . THR A 1 77 ? 27.649 -1.021 -36.531 1.00 77.44 77 THR A O 1
ATOM 618 N N . GLU A 1 78 ? 28.865 -2.884 -36.694 1.00 77.44 78 GLU A N 1
ATOM 619 C CA . GLU A 1 78 ? 29.716 -2.435 -37.789 1.00 77.44 78 GLU A CA 1
ATOM 620 C C . GLU A 1 78 ? 29.339 -3.181 -39.059 1.00 77.44 78 GLU A C 1
ATOM 622 O O . GLU A 1 78 ? 29.350 -4.409 -39.104 1.00 77.44 78 GLU A O 1
ATOM 627 N N . ARG A 1 79 ? 29.066 -2.436 -40.127 1.00 73.00 79 ARG A N 1
ATOM 628 C CA . ARG A 1 79 ? 28.881 -3.021 -41.449 1.00 73.00 79 ARG A CA 1
ATOM 629 C C . ARG A 1 79 ? 30.222 -3.011 -42.170 1.00 73.00 79 ARG A C 1
ATOM 631 O O . ARG A 1 79 ? 30.748 -1.944 -42.498 1.00 73.00 79 ARG A O 1
ATOM 638 N N . LYS A 1 80 ? 30.795 -4.195 -42.380 1.00 74.88 80 LYS A N 1
ATOM 639 C CA . LYS A 1 80 ? 32.071 -4.383 -43.079 1.00 74.88 80 LYS A CA 1
ATOM 640 C C . LYS A 1 80 ? 31.807 -4.746 -44.530 1.00 74.88 80 LYS A C 1
ATOM 642 O O . LYS A 1 80 ? 31.124 -5.726 -44.829 1.00 74.88 80 LYS A O 1
ATOM 647 N N . GLU A 1 81 ? 32.347 -3.930 -45.423 1.00 71.62 81 GLU A N 1
ATOM 648 C CA . GLU A 1 81 ? 32.357 -4.195 -46.856 1.00 71.62 81 GLU A CA 1
ATOM 649 C C . GLU A 1 81 ? 33.705 -4.825 -47.212 1.00 71.62 81 GLU A C 1
ATOM 651 O O . GLU A 1 81 ? 34.755 -4.181 -47.135 1.00 71.62 81 GLU A O 1
ATOM 656 N N . GLU A 1 82 ? 33.672 -6.110 -47.558 1.00 67.94 82 GLU A N 1
ATOM 657 C CA . GLU A 1 82 ? 34.844 -6.880 -47.968 1.00 67.94 82 GLU A CA 1
ATOM 658 C C . GLU A 1 82 ? 34.816 -7.088 -49.484 1.00 67.94 82 GLU A C 1
ATOM 660 O O . GLU A 1 82 ? 33.799 -7.504 -50.054 1.00 67.94 82 GLU A O 1
ATOM 665 N N . HIS A 1 83 ? 35.957 -6.848 -50.128 1.00 62.53 83 HIS A N 1
ATOM 666 C CA . HIS A 1 83 ? 36.181 -7.226 -51.516 1.00 62.53 83 HIS A CA 1
ATOM 667 C C . HIS A 1 83 ? 37.225 -8.331 -51.582 1.00 62.53 83 HIS A C 1
ATOM 669 O O . HIS A 1 83 ? 38.315 -8.236 -51.012 1.00 62.53 83 HIS A O 1
ATOM 675 N N . SER A 1 84 ? 36.876 -9.398 -52.293 1.00 58.41 84 SER A N 1
ATOM 676 C CA . SER A 1 84 ? 37.794 -10.488 -52.590 1.00 58.41 84 SER A CA 1
ATOM 677 C C . SER A 1 84 ? 38.315 -10.329 -54.010 1.00 58.41 84 SER A C 1
ATOM 679 O O . SER A 1 84 ? 37.553 -10.195 -54.977 1.00 58.41 84 SER A O 1
ATOM 681 N N . TYR A 1 85 ? 39.634 -10.339 -54.111 1.00 57.38 85 TYR A N 1
ATOM 682 C CA . TYR A 1 85 ? 40.378 -10.177 -55.342 1.00 57.38 85 TYR A CA 1
ATOM 683 C C . TYR A 1 85 ? 40.964 -11.530 -55.747 1.00 57.38 85 TYR A C 1
ATOM 685 O O . TYR A 1 85 ? 41.704 -12.146 -54.974 1.00 57.38 85 TYR A O 1
ATOM 693 N N . TYR A 1 86 ? 40.628 -11.986 -56.956 1.00 55.59 86 TYR A N 1
ATOM 694 C CA . TYR A 1 86 ? 41.154 -13.226 -57.530 1.00 55.59 86 TYR A CA 1
ATOM 695 C C . TYR A 1 86 ? 41.983 -12.910 -58.770 1.00 55.59 86 TYR A C 1
ATOM 697 O O . TYR A 1 86 ? 41.595 -12.082 -59.597 1.00 55.59 86 TYR A O 1
ATOM 705 N N . LEU A 1 87 ? 43.115 -13.593 -58.917 1.00 54.06 87 LEU A N 1
ATOM 706 C CA . LEU A 1 87 ? 43.909 -13.562 -60.142 1.00 54.06 87 LEU A CA 1
ATOM 707 C C . LEU A 1 87 ? 43.118 -14.244 -61.262 1.00 54.06 87 LEU A C 1
ATOM 709 O O . LEU A 1 87 ? 42.759 -15.415 -61.139 1.00 54.06 87 LEU A O 1
ATOM 713 N N . ASN A 1 88 ? 42.834 -13.525 -62.350 1.00 50.72 88 ASN A N 1
ATOM 714 C CA . ASN A 1 88 ? 42.180 -14.119 -63.509 1.00 50.72 88 ASN A CA 1
ATOM 715 C C . ASN A 1 88 ? 43.144 -15.101 -64.198 1.00 50.72 88 ASN A C 1
ATOM 717 O O . ASN A 1 88 ? 44.189 -14.675 -64.690 1.00 50.72 88 ASN A O 1
ATOM 721 N N . PRO A 1 89 ? 42.816 -16.400 -64.302 1.00 49.78 89 PRO A N 1
ATOM 722 C CA . PRO A 1 89 ? 43.695 -17.374 -64.946 1.00 49.78 89 PRO A CA 1
ATOM 723 C C . PRO A 1 89 ? 43.840 -17.159 -66.465 1.00 49.78 89 PRO A C 1
ATOM 725 O O . PRO A 1 89 ? 44.747 -17.727 -67.066 1.00 49.78 89 PRO A O 1
ATOM 728 N N . PHE A 1 90 ? 42.986 -16.334 -67.087 1.00 47.53 90 PHE A N 1
ATOM 729 C CA . PHE A 1 90 ? 43.043 -15.983 -68.517 1.00 47.53 90 PHE A CA 1
ATOM 730 C C . PHE A 1 90 ? 43.761 -14.665 -68.806 1.00 47.53 90 PHE A C 1
ATOM 732 O O . PHE A 1 90 ? 43.715 -14.138 -69.919 1.00 47.53 90 PHE A O 1
ATOM 739 N N . ALA A 1 91 ? 44.417 -14.111 -67.800 1.00 47.09 91 ALA A N 1
ATOM 740 C CA . ALA A 1 91 ? 45.202 -12.916 -67.953 1.00 47.09 91 ALA A CA 1
ATOM 741 C C . ALA A 1 91 ? 46.424 -13.121 -68.838 1.00 47.09 91 ALA A C 1
ATOM 743 O O . ALA A 1 91 ? 47.255 -13.999 -68.602 1.00 47.09 91 ALA A O 1
ATOM 744 N N . ILE A 1 92 ? 46.565 -12.247 -69.828 1.00 43.59 92 ILE A N 1
ATOM 745 C CA . ILE A 1 92 ? 47.797 -12.121 -70.600 1.00 43.59 92 ILE A CA 1
ATOM 746 C C . ILE A 1 92 ? 48.916 -11.762 -69.605 1.00 43.59 92 ILE A C 1
ATOM 748 O O . ILE A 1 92 ? 48.727 -10.830 -68.819 1.00 43.59 92 ILE A O 1
ATOM 752 N N . PRO A 1 93 ? 50.062 -12.471 -69.597 1.00 43.00 93 PRO A N 1
ATOM 753 C CA . PRO A 1 93 ? 51.134 -12.211 -68.645 1.00 43.00 93 PRO A CA 1
ATOM 754 C C . PRO A 1 93 ? 51.519 -10.730 -68.675 1.00 43.00 93 PRO A C 1
ATOM 756 O O . PRO A 1 93 ? 51.750 -10.159 -69.746 1.00 43.00 93 PRO A O 1
ATOM 759 N N . ALA A 1 94 ? 51.608 -10.130 -67.486 1.00 41.94 94 ALA A N 1
ATOM 760 C CA . ALA A 1 94 ? 51.840 -8.707 -67.215 1.00 41.94 94 ALA A CA 1
ATOM 761 C C . ALA A 1 94 ? 53.167 -8.128 -67.771 1.00 41.94 94 ALA A C 1
ATOM 763 O O . ALA A 1 94 ? 53.586 -7.042 -67.394 1.00 41.94 94 ALA A O 1
ATOM 764 N N . GLY A 1 95 ? 53.839 -8.821 -68.691 1.00 37.88 95 GLY A N 1
ATOM 765 C CA . GLY A 1 95 ? 55.012 -8.339 -69.413 1.00 37.88 95 GLY A CA 1
ATOM 766 C C . GLY A 1 95 ? 54.715 -7.652 -70.750 1.00 37.88 95 GLY A C 1
ATOM 767 O O . GLY A 1 95 ? 55.615 -7.011 -71.279 1.00 37.88 95 GLY A O 1
ATOM 768 N N . MET A 1 96 ? 53.501 -7.757 -71.317 1.00 40.41 96 MET A N 1
ATOM 769 C CA . MET A 1 96 ? 53.217 -7.155 -72.638 1.00 40.41 96 MET A CA 1
ATOM 770 C C . MET A 1 96 ? 52.517 -5.790 -72.602 1.00 40.41 96 MET A C 1
ATOM 772 O O . MET A 1 96 ? 52.671 -5.033 -73.554 1.00 40.41 96 MET A O 1
ATOM 776 N N . PHE A 1 97 ? 51.801 -5.429 -71.528 1.00 40.88 97 PHE A N 1
ATOM 777 C CA . PHE A 1 97 ? 51.070 -4.145 -71.467 1.00 40.88 97 PHE A CA 1
ATOM 778 C C . PHE A 1 97 ? 51.039 -3.461 -70.091 1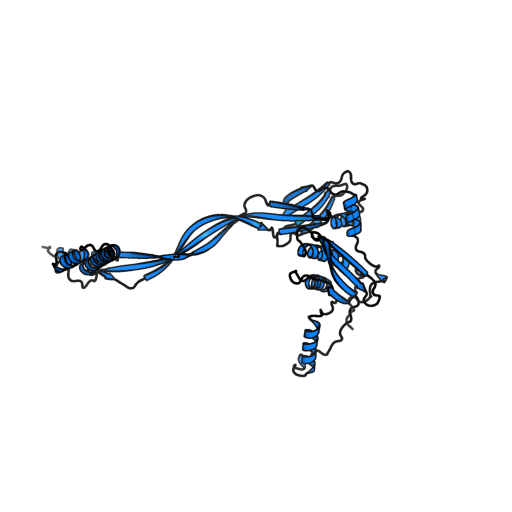.00 40.88 97 PHE A C 1
ATOM 780 O O . PHE A 1 97 ? 50.449 -2.394 -69.948 1.00 40.88 97 PHE A O 1
ATOM 787 N N . ALA A 1 98 ? 51.682 -4.031 -69.075 1.00 36.53 98 ALA A N 1
ATOM 788 C CA . ALA A 1 98 ? 51.538 -3.585 -67.696 1.00 36.53 98 ALA A CA 1
ATOM 789 C C . ALA A 1 98 ? 52.839 -2.980 -67.157 1.00 36.53 98 ALA A C 1
ATOM 791 O O . ALA A 1 98 ? 53.526 -3.550 -66.317 1.00 36.53 98 ALA A O 1
ATOM 792 N N . CYS A 1 99 ? 53.176 -1.790 -67.642 1.00 34.94 99 CYS A N 1
ATOM 793 C CA . CYS A 1 99 ? 54.118 -0.916 -66.958 1.00 34.94 99 CYS A CA 1
ATOM 794 C C . CYS A 1 99 ? 53.603 0.527 -67.102 1.00 34.94 99 CYS A C 1
ATOM 796 O O . CYS A 1 99 ? 53.218 0.915 -68.211 1.00 34.94 99 CYS A O 1
ATOM 798 N N . PRO A 1 100 ? 53.586 1.355 -66.039 1.00 41.88 100 PRO A N 1
ATOM 799 C CA . PRO A 1 100 ? 53.138 2.751 -66.101 1.00 41.88 100 PRO A CA 1
ATOM 800 C C . PRO A 1 100 ? 54.140 3.658 -66.847 1.00 41.88 100 PRO A C 1
ATOM 802 O O . PRO A 1 100 ? 54.181 4.865 -66.641 1.00 41.88 100 PRO A O 1
ATOM 805 N N . SER A 1 101 ? 54.959 3.089 -67.732 1.00 41.69 101 SER A N 1
ATOM 806 C CA . SER A 1 101 ? 55.832 3.806 -68.656 1.00 41.69 101 SER A CA 1
ATOM 807 C C . SER A 1 101 ? 55.149 4.144 -69.985 1.00 41.69 101 SER A C 1
ATOM 809 O O . SER A 1 101 ? 55.762 4.796 -70.827 1.00 41.69 101 SER A O 1
ATOM 811 N N . SER A 1 102 ? 53.890 3.740 -70.199 1.00 45.75 102 SER A N 1
ATOM 812 C CA . SER A 1 102 ? 53.155 4.154 -71.395 1.00 45.75 102 SER A CA 1
ATOM 813 C C . SER A 1 102 ? 52.860 5.659 -71.353 1.00 45.75 102 SER A C 1
ATOM 815 O O . SER A 1 102 ? 52.489 6.220 -70.321 1.00 45.75 102 SER A O 1
ATOM 817 N N . VAL A 1 103 ? 53.021 6.320 -72.503 1.00 45.69 103 VAL A N 1
ATOM 818 C CA . VAL A 1 103 ? 52.818 7.769 -72.713 1.00 45.69 103 VAL A CA 1
ATOM 819 C C . VAL A 1 103 ? 51.467 8.256 -72.167 1.00 45.69 103 VAL A C 1
ATOM 821 O O . VAL A 1 103 ? 51.342 9.396 -71.729 1.00 45.69 103 VAL A O 1
ATOM 824 N N . TRP A 1 104 ? 50.470 7.370 -72.116 1.00 44.59 104 TRP A N 1
ATOM 825 C CA . TRP A 1 104 ? 49.144 7.648 -71.570 1.00 44.59 104 TRP A CA 1
ATOM 826 C C . TRP A 1 104 ? 49.133 7.827 -70.043 1.00 44.59 104 TRP A C 1
ATOM 828 O O . TRP A 1 104 ? 48.447 8.711 -69.539 1.00 44.59 104 TRP A O 1
ATOM 838 N N . GLY A 1 105 ? 49.923 7.047 -69.296 1.00 48.78 105 GLY A N 1
ATOM 839 C CA . GLY A 1 105 ? 50.052 7.193 -67.839 1.00 48.78 105 GLY A CA 1
ATOM 840 C C . GLY A 1 105 ? 50.738 8.503 -67.444 1.00 48.78 105 GLY A C 1
ATOM 841 O O . GLY A 1 105 ? 50.279 9.200 -66.540 1.00 48.78 105 GLY A O 1
ATOM 842 N N . TRP A 1 106 ? 51.774 8.891 -68.194 1.00 49.69 106 TRP A N 1
ATOM 843 C CA . TRP A 1 106 ? 52.422 10.197 -68.050 1.00 49.69 106 TRP A CA 1
ATOM 844 C C . TRP A 1 106 ? 51.486 11.348 -68.414 1.00 49.69 106 TRP A C 1
ATOM 846 O O . TRP A 1 106 ? 51.461 12.347 -67.702 1.00 49.69 106 TRP A O 1
ATOM 856 N N . PHE A 1 107 ? 50.677 11.199 -69.468 1.00 51.50 107 PHE A N 1
ATOM 857 C CA . PHE A 1 107 ? 49.694 12.205 -69.867 1.00 51.50 107 PHE A CA 1
ATOM 858 C C . PHE A 1 107 ? 48.665 12.467 -68.758 1.00 51.50 107 PHE A C 1
ATOM 860 O O . PHE A 1 107 ? 48.465 13.615 -68.373 1.00 51.50 107 PHE A O 1
ATOM 867 N N . TRP A 1 108 ? 48.072 11.424 -68.168 1.00 49.59 108 TRP A N 1
ATOM 868 C CA . TRP A 1 108 ? 47.093 11.604 -67.088 1.00 49.59 108 TRP A CA 1
ATOM 869 C C . TRP A 1 108 ? 47.718 12.084 -65.775 1.00 49.59 108 TRP A C 1
ATOM 871 O O . TRP A 1 108 ? 47.131 12.933 -65.105 1.00 49.59 108 TRP A O 1
ATOM 881 N N . SER A 1 109 ? 48.930 11.630 -65.436 1.00 50.97 109 SER A N 1
ATOM 882 C CA . SER A 1 109 ? 49.673 12.165 -64.287 1.00 50.97 109 SER A CA 1
ATOM 883 C C . SER A 1 109 ? 50.038 13.640 -64.480 1.00 50.97 109 SER A C 1
ATOM 885 O O . SER A 1 109 ? 50.000 14.404 -63.518 1.00 50.97 109 SER A O 1
ATOM 887 N N . ALA A 1 110 ? 50.360 14.059 -65.708 1.00 53.75 110 ALA A N 1
ATOM 888 C CA . ALA A 1 110 ? 50.645 15.451 -66.038 1.00 53.75 110 ALA A CA 1
ATOM 889 C C . ALA A 1 110 ? 49.378 16.318 -65.965 1.00 53.75 110 ALA A C 1
ATOM 891 O O . ALA A 1 110 ? 49.403 17.368 -65.327 1.00 53.75 110 ALA A O 1
ATOM 892 N N . VAL A 1 111 ? 48.255 15.850 -66.521 1.00 56.31 111 VAL A N 1
ATOM 893 C CA . VAL A 1 111 ? 46.953 16.543 -66.462 1.00 56.31 111 VAL A CA 1
ATOM 894 C C . VAL A 1 111 ? 46.467 16.709 -65.018 1.00 56.31 111 VAL A C 1
ATOM 896 O O . VAL A 1 111 ? 45.980 17.775 -64.653 1.00 56.31 111 VAL A O 1
ATOM 899 N N . ALA A 1 112 ? 46.653 15.696 -64.170 1.00 51.78 112 ALA A N 1
ATOM 900 C CA . ALA A 1 112 ? 46.264 15.750 -62.762 1.00 51.78 112 ALA A CA 1
ATOM 901 C C . ALA A 1 112 ? 47.250 16.524 -61.861 1.00 51.78 112 ALA A C 1
ATOM 903 O O . ALA A 1 112 ? 46.911 16.849 -60.725 1.00 51.78 112 ALA A O 1
ATOM 904 N N . SER A 1 113 ? 48.452 16.839 -62.358 1.00 52.06 113 SER A N 1
ATOM 905 C CA . SER A 1 113 ? 49.453 17.651 -61.650 1.00 52.06 113 SER A CA 1
ATOM 906 C C . SER A 1 113 ? 49.307 19.159 -61.874 1.00 52.06 113 SER A C 1
ATOM 908 O O . SER A 1 113 ? 50.037 19.925 -61.250 1.00 52.06 113 SER A O 1
ATOM 910 N N . ILE A 1 114 ? 48.370 19.597 -62.730 1.00 56.16 114 ILE A N 1
ATOM 911 C CA . ILE A 1 114 ? 48.048 21.018 -62.917 1.00 56.16 114 ILE A CA 1
ATOM 912 C C . ILE A 1 114 ? 47.299 21.490 -61.660 1.00 56.16 114 ILE A C 1
ATOM 914 O O . ILE A 1 114 ? 46.161 21.064 -61.431 1.00 56.16 114 ILE A O 1
ATOM 918 N N . PRO A 1 115 ? 47.921 22.327 -60.811 1.00 49.50 115 PRO A N 1
ATOM 919 C CA . PRO A 1 115 ? 47.378 22.627 -59.499 1.00 49.50 115 PRO A CA 1
ATOM 920 C C . PRO A 1 115 ? 46.205 23.601 -59.631 1.00 49.50 115 PRO A C 1
ATOM 922 O O . PRO A 1 115 ? 46.401 24.796 -59.833 1.00 49.50 115 PRO A O 1
ATOM 925 N N . ASP A 1 116 ? 44.984 23.092 -59.471 1.00 54.72 116 ASP A N 1
ATOM 926 C CA . ASP A 1 116 ? 43.822 23.918 -59.148 1.00 54.72 116 ASP A CA 1
ATOM 927 C C . ASP A 1 116 ? 43.637 23.883 -57.620 1.00 54.72 116 ASP A C 1
ATOM 929 O O . ASP A 1 116 ? 43.295 22.831 -57.064 1.00 54.72 116 ASP A O 1
ATOM 933 N N . PRO A 1 117 ? 43.891 24.992 -56.899 1.00 55.47 117 PRO A N 1
ATOM 934 C CA . PRO A 1 117 ? 43.843 25.017 -55.439 1.00 55.47 117 PRO A CA 1
ATOM 935 C C . PRO A 1 117 ? 42.449 24.696 -54.883 1.00 55.47 117 PRO A C 1
ATOM 937 O O . PRO A 1 117 ? 42.338 24.290 -53.729 1.00 55.47 117 PRO A O 1
ATOM 940 N N . THR A 1 118 ? 41.393 24.821 -55.693 1.00 53.81 118 THR A N 1
ATOM 941 C CA . THR A 1 118 ? 40.019 24.534 -55.263 1.00 53.81 118 THR A CA 1
ATOM 942 C C . THR A 1 118 ? 39.638 23.052 -55.342 1.00 53.81 118 THR A C 1
ATOM 944 O O . THR A 1 118 ? 38.689 22.639 -54.680 1.00 53.81 118 THR A O 1
ATOM 947 N N . ARG A 1 119 ? 40.387 22.224 -56.092 1.00 55.56 119 ARG A N 1
ATOM 948 C CA . ARG A 1 119 ? 40.053 20.807 -56.359 1.00 55.56 119 ARG A CA 1
ATOM 949 C C . ARG A 1 119 ? 41.138 19.801 -55.971 1.00 55.56 119 ARG A C 1
ATOM 951 O O . ARG A 1 119 ? 41.022 18.618 -56.289 1.00 55.56 119 ARG A O 1
ATOM 958 N N . GLN A 1 120 ? 42.162 20.225 -55.229 1.00 54.31 120 GLN A N 1
ATOM 959 C CA . GLN A 1 120 ? 43.296 19.367 -54.852 1.00 54.31 120 GLN A CA 1
ATOM 960 C C . GLN A 1 120 ? 42.895 18.044 -54.182 1.00 54.31 120 GLN A C 1
ATOM 962 O O . GLN A 1 120 ? 43.543 17.023 -54.408 1.00 54.31 120 GLN A O 1
ATOM 967 N N . PHE A 1 121 ? 41.847 18.036 -53.354 1.00 54.53 121 PHE A N 1
ATOM 968 C CA . PHE A 1 121 ? 41.423 16.818 -52.660 1.00 54.53 121 PHE A CA 1
ATOM 969 C C . PHE A 1 121 ? 40.783 15.802 -53.619 1.00 54.53 121 PHE A C 1
ATOM 971 O O . PHE A 1 121 ? 41.098 14.614 -53.570 1.00 54.53 121 PHE A O 1
ATOM 978 N N . GLU A 1 122 ? 39.945 16.275 -54.543 1.00 55.47 122 GLU A N 1
ATOM 979 C CA . GLU A 1 122 ? 39.315 15.447 -55.577 1.00 55.47 122 GLU A CA 1
ATOM 980 C C . GLU A 1 122 ? 40.347 14.934 -56.587 1.00 55.47 122 GLU A C 1
ATOM 982 O O . GLU A 1 122 ? 40.314 13.762 -56.954 1.00 55.47 122 GLU A O 1
ATOM 987 N N . GLN A 1 123 ? 41.318 15.771 -56.965 1.00 56.25 123 GLN A N 1
ATOM 988 C CA . GLN A 1 123 ? 42.424 15.389 -57.847 1.00 56.25 123 GLN A CA 1
ATOM 989 C C . GLN A 1 123 ? 43.319 14.316 -57.213 1.00 56.25 123 GLN A C 1
ATOM 991 O O . GLN A 1 123 ? 43.655 13.334 -57.871 1.00 56.25 123 GLN A O 1
ATOM 996 N N . ARG A 1 124 ? 43.662 14.449 -55.922 1.00 55.66 124 ARG A N 1
ATOM 997 C CA . ARG A 1 124 ? 44.427 13.420 -55.195 1.00 55.66 124 ARG A CA 1
ATOM 998 C C . ARG A 1 124 ? 43.661 12.106 -55.097 1.00 55.66 124 ARG A C 1
ATOM 1000 O O . ARG A 1 124 ? 44.256 11.053 -55.302 1.00 55.66 124 ARG A O 1
ATOM 1007 N N . LYS A 1 125 ? 42.354 12.161 -54.830 1.00 55.50 125 LYS A N 1
ATOM 1008 C CA . LYS A 1 125 ? 41.503 10.969 -54.786 1.00 55.50 125 LYS A CA 1
ATOM 1009 C C . LYS A 1 125 ? 41.431 10.280 -56.151 1.00 55.50 125 LYS A C 1
ATOM 1011 O O . LYS A 1 125 ? 41.680 9.086 -56.230 1.00 55.50 125 LYS A O 1
ATOM 1016 N N . ALA A 1 126 ? 41.202 11.038 -57.223 1.00 53.22 126 ALA A N 1
ATOM 1017 C CA . ALA A 1 126 ? 41.167 10.506 -58.584 1.00 53.22 126 ALA A CA 1
ATOM 1018 C C . ALA A 1 126 ? 42.507 9.881 -59.007 1.00 53.22 126 ALA A C 1
ATOM 1020 O O . ALA A 1 126 ? 42.519 8.863 -59.692 1.00 53.22 126 ALA A O 1
ATOM 1021 N N . LEU A 1 127 ? 43.637 10.452 -58.577 1.00 53.84 127 LEU A N 1
ATOM 1022 C CA . LEU A 1 127 ? 44.969 9.932 -58.890 1.00 53.84 127 LEU A CA 1
ATOM 1023 C C . LEU A 1 127 ? 45.271 8.623 -58.149 1.00 53.84 127 LEU A C 1
ATOM 1025 O O . LEU A 1 127 ? 45.843 7.709 -58.745 1.00 53.84 127 LEU A O 1
ATOM 1029 N N . VAL A 1 128 ? 44.848 8.508 -56.885 1.00 54.66 128 VAL A N 1
ATOM 1030 C CA . VAL A 1 128 ? 44.932 7.266 -56.096 1.00 54.66 128 VAL A CA 1
ATOM 1031 C C . VAL A 1 128 ? 44.001 6.196 -56.664 1.00 54.66 128 VAL A C 1
ATOM 1033 O O . VAL A 1 128 ? 44.445 5.077 -56.907 1.00 54.66 128 VAL A O 1
ATOM 1036 N N . ASP A 1 129 ? 42.751 6.543 -56.971 1.00 51.88 129 ASP A N 1
ATOM 1037 C CA . ASP A 1 129 ? 41.792 5.620 -57.582 1.00 51.88 129 ASP A CA 1
ATOM 1038 C C . ASP A 1 129 ? 42.297 5.138 -58.954 1.00 51.88 129 ASP A C 1
ATOM 1040 O O . ASP A 1 129 ? 42.218 3.950 -59.266 1.00 51.88 129 ASP A O 1
ATOM 1044 N N . PHE A 1 130 ? 42.902 6.016 -59.761 1.00 50.12 130 PHE A N 1
ATOM 1045 C CA . PHE A 1 130 ? 43.464 5.657 -61.066 1.00 50.12 130 PHE A CA 1
ATOM 1046 C C . PHE A 1 130 ? 44.710 4.769 -60.952 1.00 50.12 130 PHE A C 1
ATOM 1048 O O . PHE A 1 130 ? 44.823 3.779 -61.678 1.00 50.12 130 PHE A O 1
ATOM 1055 N N . THR A 1 131 ? 45.639 5.067 -60.038 1.00 52.47 131 THR A N 1
ATOM 1056 C CA . THR A 1 131 ? 46.830 4.223 -59.804 1.00 52.47 131 THR A CA 1
ATOM 1057 C C . THR A 1 131 ? 46.461 2.862 -59.222 1.00 52.47 131 THR A C 1
ATOM 1059 O O . THR A 1 131 ? 47.001 1.844 -59.649 1.00 52.47 131 THR A O 1
ATOM 1062 N N . PHE A 1 132 ? 45.479 2.810 -58.326 1.00 53.00 132 PHE A N 1
ATOM 1063 C CA . PHE A 1 132 ? 44.975 1.554 -57.782 1.00 53.00 132 PHE A CA 1
ATOM 1064 C C . PHE A 1 132 ? 44.277 0.712 -58.861 1.00 53.00 132 PHE A C 1
ATOM 1066 O O . PHE A 1 132 ? 44.604 -0.460 -59.048 1.00 53.00 132 PHE A O 1
ATOM 1073 N N . THR A 1 133 ? 43.392 1.324 -59.653 1.00 49.69 133 THR A N 1
ATOM 1074 C CA . THR A 1 133 ? 42.660 0.636 -60.731 1.00 49.69 133 THR A CA 1
ATOM 1075 C C . THR A 1 133 ? 43.596 0.156 -61.846 1.00 49.69 133 THR A C 1
ATOM 1077 O O . THR A 1 133 ? 43.422 -0.942 -62.374 1.00 49.69 133 THR A O 1
ATOM 1080 N N . SER A 1 134 ? 44.626 0.938 -62.185 1.00 47.78 134 SER A N 1
ATOM 1081 C CA . SER A 1 134 ? 45.622 0.554 -63.195 1.00 47.78 134 SER A CA 1
ATOM 1082 C C . SER A 1 134 ? 46.554 -0.564 -62.716 1.00 47.78 134 SER A C 1
ATOM 1084 O O . SER A 1 134 ? 46.838 -1.472 -63.496 1.00 47.78 134 SER A O 1
ATOM 1086 N N . CYS A 1 135 ? 46.951 -0.585 -61.440 1.00 48.38 135 CYS A N 1
ATOM 1087 C CA . CYS A 1 135 ? 47.672 -1.720 -60.851 1.00 48.38 135 CYS A CA 1
ATOM 1088 C C . CYS A 1 135 ? 46.823 -3.003 -60.808 1.00 48.38 135 CYS A C 1
ATOM 1090 O O . CYS A 1 135 ? 47.333 -4.087 -61.093 1.00 48.38 135 CYS A O 1
ATOM 1092 N N . LEU A 1 136 ? 45.523 -2.901 -60.512 1.00 49.38 136 LEU A N 1
ATOM 1093 C CA . LEU A 1 136 ? 44.612 -4.053 -60.528 1.00 49.38 136 LEU A CA 1
ATOM 1094 C C . LEU A 1 136 ? 44.388 -4.608 -61.945 1.00 49.38 136 LEU A C 1
ATOM 1096 O O . LEU A 1 136 ? 44.375 -5.826 -62.126 1.00 49.38 136 LEU A O 1
ATOM 1100 N N . MET A 1 137 ? 44.281 -3.733 -62.953 1.00 48.59 137 MET A N 1
ATOM 1101 C CA . MET A 1 137 ? 44.229 -4.119 -64.372 1.00 48.59 137 MET A CA 1
ATOM 1102 C C . MET A 1 137 ? 45.532 -4.783 -64.836 1.00 48.59 137 MET A C 1
ATOM 1104 O O . MET A 1 137 ? 45.488 -5.800 -65.526 1.00 48.59 137 MET A O 1
ATOM 1108 N N . ALA A 1 138 ? 46.686 -4.250 -64.419 1.00 47.19 138 ALA A N 1
ATOM 1109 C CA . ALA A 1 138 ? 48.009 -4.804 -64.709 1.00 47.19 138 ALA A CA 1
ATOM 1110 C C . ALA A 1 138 ? 48.200 -6.221 -64.147 1.00 47.19 138 ALA A C 1
ATOM 1112 O O . ALA A 1 138 ? 48.816 -7.067 -64.791 1.00 47.19 138 ALA A O 1
ATOM 1113 N N . LEU A 1 139 ? 47.644 -6.484 -62.964 1.00 46.62 139 LEU A N 1
ATOM 1114 C CA . LEU A 1 139 ? 47.660 -7.799 -62.328 1.00 46.62 139 LEU A CA 1
ATOM 1115 C C . LEU A 1 139 ? 46.452 -8.659 -62.703 1.00 46.62 139 LEU A C 1
ATOM 1117 O O . LEU A 1 139 ? 46.323 -9.760 -62.172 1.00 46.62 139 LEU A O 1
ATOM 1121 N N . SER A 1 140 ? 45.588 -8.208 -63.626 1.00 50.25 140 SER A N 1
ATOM 1122 C CA . SER A 1 140 ? 44.403 -8.937 -64.107 1.00 50.25 140 SER A CA 1
ATOM 1123 C C . SER A 1 140 ? 43.503 -9.477 -62.995 1.00 50.25 140 SER A C 1
ATOM 1125 O O . SER A 1 140 ? 42.916 -10.556 -63.082 1.00 50.25 140 SER A O 1
ATOM 1127 N N . ILE A 1 141 ? 43.442 -8.732 -61.902 1.00 51.53 141 ILE A N 1
ATOM 1128 C CA . ILE A 1 141 ? 42.715 -9.141 -60.720 1.00 51.53 141 ILE A CA 1
ATOM 1129 C C . ILE A 1 141 ? 41.245 -8.799 -60.950 1.00 51.53 141 ILE A C 1
ATOM 1131 O O . ILE A 1 141 ? 40.884 -7.634 -61.117 1.00 51.53 141 ILE A O 1
ATOM 1135 N N . VAL A 1 142 ? 40.386 -9.816 -60.960 1.00 54.09 142 VAL A N 1
ATOM 1136 C CA . VAL A 1 142 ? 38.938 -9.627 -61.074 1.00 54.09 142 VAL A CA 1
ATOM 1137 C C . VAL A 1 142 ? 38.379 -9.383 -59.677 1.00 54.09 142 VAL A C 1
ATOM 1139 O O . VAL A 1 142 ? 38.578 -10.182 -58.757 1.00 54.09 142 VAL A O 1
ATOM 1142 N N . ARG A 1 143 ? 37.681 -8.255 -59.519 1.00 53.56 143 ARG A N 1
ATOM 1143 C CA . ARG A 1 143 ? 36.884 -7.946 -58.329 1.00 53.56 143 ARG A CA 1
ATOM 1144 C C . ARG A 1 143 ? 35.638 -8.829 -58.348 1.00 53.56 143 ARG A C 1
ATOM 1146 O O . ARG A 1 143 ? 34.893 -8.803 -59.323 1.00 53.56 143 ARG A O 1
ATOM 1153 N N . THR A 1 144 ? 35.426 -9.612 -57.295 1.00 56.41 144 THR A N 1
ATOM 1154 C CA . THR A 1 144 ? 34.185 -10.390 -57.124 1.00 56.41 144 THR A CA 1
ATOM 1155 C C . THR A 1 144 ? 33.120 -9.601 -56.368 1.00 56.41 144 THR A C 1
ATOM 1157 O O . THR A 1 144 ? 33.391 -8.503 -55.871 1.00 56.41 144 THR A O 1
ATOM 1160 N N . ASP A 1 145 ? 31.907 -10.161 -56.328 1.00 55.75 145 ASP A N 1
ATOM 1161 C CA . ASP A 1 145 ? 30.724 -9.573 -55.702 1.00 55.75 145 ASP A CA 1
ATOM 1162 C C . ASP A 1 145 ? 31.008 -9.035 -54.296 1.00 55.75 145 ASP A C 1
ATOM 1164 O O . ASP A 1 145 ? 31.653 -9.680 -53.465 1.00 55.75 145 ASP A O 1
ATOM 1168 N N . GLN A 1 146 ? 30.494 -7.832 -54.040 1.00 60.06 146 GLN A N 1
ATOM 1169 C CA . GLN A 1 146 ? 30.593 -7.152 -52.756 1.00 60.06 146 GLN A CA 1
ATOM 1170 C C . GLN A 1 146 ? 29.974 -8.025 -51.659 1.00 60.06 146 GLN A C 1
ATOM 1172 O O . GLN A 1 146 ? 28.767 -8.278 -51.664 1.00 60.06 146 GLN A O 1
ATOM 1177 N N . LYS A 1 147 ? 30.786 -8.458 -50.688 1.00 63.53 147 LYS A N 1
ATOM 1178 C CA . LYS A 1 147 ? 30.276 -9.142 -49.498 1.00 63.53 147 LYS A CA 1
ATOM 1179 C C . LYS A 1 147 ? 30.109 -8.131 -48.382 1.00 63.53 147 LYS A C 1
ATOM 1181 O O . LYS A 1 147 ? 31.068 -7.536 -47.897 1.00 63.53 147 LYS A O 1
ATOM 1186 N N . VAL A 1 148 ? 28.859 -7.952 -47.982 1.00 69.75 148 VAL A N 1
ATOM 1187 C CA . VAL A 1 148 ? 28.495 -7.178 -46.804 1.00 69.75 148 VAL A CA 1
ATOM 1188 C C . VAL A 1 148 ? 28.361 -8.150 -45.643 1.00 69.75 148 VAL A C 1
ATOM 1190 O O . VAL A 1 148 ? 27.586 -9.102 -45.727 1.00 69.75 148 VAL A O 1
ATOM 1193 N N . LYS A 1 149 ? 29.106 -7.909 -44.567 1.00 73.06 149 LYS A N 1
ATOM 1194 C CA . LYS A 1 149 ? 28.915 -8.600 -43.293 1.00 73.06 149 LYS A CA 1
ATOM 1195 C C . LYS A 1 149 ? 28.600 -7.579 -42.217 1.00 73.06 149 LYS A C 1
ATOM 1197 O O . LYS A 1 149 ? 29.352 -6.621 -42.038 1.00 73.06 149 LYS A O 1
ATOM 1202 N N . ASP A 1 150 ? 27.525 -7.826 -41.490 1.00 70.88 150 ASP A N 1
ATOM 1203 C CA . ASP A 1 150 ? 27.241 -7.107 -40.259 1.00 70.88 150 ASP A CA 1
ATOM 1204 C C . ASP A 1 150 ? 27.968 -7.827 -39.123 1.00 70.88 150 ASP A C 1
ATOM 1206 O O . ASP A 1 150 ? 27.840 -9.039 -38.946 1.00 70.88 150 ASP A O 1
ATOM 1210 N N . VAL A 1 151 ? 28.811 -7.089 -38.408 1.00 73.69 151 VAL A N 1
ATOM 1211 C CA . VAL A 1 151 ? 29.603 -7.592 -37.291 1.00 73.69 151 VAL A CA 1
ATOM 1212 C C . VAL A 1 151 ? 29.261 -6.761 -36.072 1.00 73.69 151 VAL A C 1
ATOM 1214 O O . VAL A 1 151 ? 29.417 -5.544 -36.075 1.00 73.69 151 VAL A O 1
ATOM 1217 N N . GLU A 1 152 ? 28.816 -7.418 -35.013 1.00 73.12 152 GLU A N 1
ATOM 1218 C CA . GLU A 1 152 ? 28.658 -6.781 -33.714 1.00 73.12 152 GLU A CA 1
ATOM 1219 C C . GLU A 1 152 ? 30.020 -6.729 -33.025 1.00 73.12 152 GLU A C 1
ATOM 1221 O O . GLU A 1 152 ? 30.653 -7.758 -32.780 1.00 73.12 152 GLU A O 1
ATOM 1226 N N . THR A 1 153 ? 30.506 -5.520 -32.757 1.00 70.81 153 THR A N 1
ATOM 1227 C CA . THR A 1 153 ? 31.737 -5.298 -32.002 1.00 70.81 153 THR A CA 1
ATOM 1228 C C . THR A 1 153 ? 31.388 -4.689 -30.652 1.00 70.81 153 THR A C 1
ATOM 1230 O O . THR A 1 153 ? 30.682 -3.683 -30.559 1.00 70.81 153 THR A O 1
ATOM 1233 N N . VAL A 1 154 ? 31.873 -5.305 -29.573 1.00 70.50 154 VAL A N 1
ATOM 1234 C CA . VAL A 1 154 ? 31.776 -4.708 -28.238 1.00 70.50 154 VAL A CA 1
ATOM 1235 C C . VAL A 1 154 ? 32.780 -3.564 -28.185 1.00 70.50 154 VAL A C 1
ATOM 1237 O O . VAL A 1 154 ? 33.987 -3.780 -28.285 1.00 70.50 154 VAL A O 1
ATOM 1240 N N . VAL A 1 155 ? 32.275 -2.336 -28.097 1.00 71.81 155 VAL A N 1
ATOM 1241 C CA . VAL A 1 155 ? 33.102 -1.123 -28.118 1.00 71.81 155 VAL A CA 1
ATOM 1242 C C . VAL A 1 155 ? 33.614 -0.798 -26.728 1.00 71.81 155 VAL A C 1
ATOM 1244 O O . VAL A 1 155 ? 34.743 -0.340 -26.575 1.00 71.81 155 VAL A O 1
ATOM 1247 N N . GLU A 1 156 ? 32.783 -1.012 -25.712 1.00 76.00 156 GLU A N 1
ATOM 1248 C CA . GLU A 1 156 ? 33.103 -0.590 -24.358 1.00 76.00 156 GLU A CA 1
ATOM 1249 C C . GLU A 1 156 ? 32.359 -1.434 -23.325 1.00 76.00 156 GLU A C 1
ATOM 1251 O O . GLU A 1 156 ? 31.156 -1.673 -23.457 1.00 76.00 156 GLU A O 1
ATOM 1256 N N . HIS A 1 157 ? 33.075 -1.829 -22.273 1.00 76.31 157 HIS A N 1
ATOM 1257 C CA . HIS A 1 157 ? 32.487 -2.356 -21.047 1.00 76.31 157 HIS A CA 1
ATOM 1258 C C . HIS A 1 157 ? 32.462 -1.228 -20.013 1.00 76.31 157 HIS A C 1
ATOM 1260 O O . HIS A 1 157 ? 33.515 -0.727 -19.613 1.00 76.31 157 HIS A O 1
ATOM 1266 N N . LYS A 1 158 ? 31.267 -0.827 -19.577 1.00 79.25 158 LYS A N 1
ATOM 1267 C CA . LYS A 1 158 ? 31.065 0.162 -18.514 1.00 79.25 158 LYS A CA 1
ATOM 1268 C C . LYS A 1 158 ? 30.513 -0.498 -17.266 1.00 79.25 158 LYS A C 1
ATOM 1270 O O . LYS A 1 158 ? 29.601 -1.318 -17.329 1.00 79.25 158 LYS A O 1
ATOM 1275 N N . LEU A 1 159 ? 31.053 -0.083 -16.129 1.00 78.94 159 LEU A N 1
ATOM 1276 C CA . LEU A 1 159 ? 30.512 -0.388 -14.814 1.00 78.94 159 LEU A CA 1
ATOM 1277 C C . LEU A 1 159 ? 29.745 0.843 -14.343 1.00 78.94 159 LEU A C 1
ATOM 1279 O O . LEU A 1 159 ? 30.337 1.905 -14.157 1.00 78.94 159 LEU A O 1
ATOM 1283 N N . GLU A 1 160 ? 28.435 0.712 -14.178 1.00 80.94 160 GLU A N 1
ATOM 1284 C CA . GLU A 1 160 ? 27.576 1.791 -13.693 1.00 80.94 160 GLU A CA 1
ATOM 1285 C C . GLU A 1 160 ? 26.968 1.405 -12.344 1.00 80.94 160 GLU A C 1
ATOM 1287 O O . GLU A 1 160 ? 26.419 0.312 -12.192 1.00 80.94 160 GLU A O 1
ATOM 1292 N N . SER A 1 161 ? 27.057 2.300 -11.358 1.00 78.56 161 SER A N 1
ATOM 1293 C CA . SER A 1 161 ? 26.336 2.129 -10.097 1.00 78.56 161 SER A CA 1
ATOM 1294 C C . SER A 1 161 ? 24.853 2.418 -10.312 1.00 78.56 161 SER A C 1
ATOM 1296 O O . SER A 1 161 ? 24.493 3.482 -10.814 1.00 78.56 161 SER A O 1
ATOM 1298 N N . ASP A 1 162 ? 24.011 1.486 -9.891 1.00 79.88 162 ASP A N 1
ATOM 1299 C CA . ASP A 1 162 ? 22.555 1.570 -9.895 1.00 79.88 162 ASP A CA 1
ATOM 1300 C C . ASP A 1 162 ? 22.030 1.322 -8.473 1.00 79.88 162 ASP A C 1
ATOM 1302 O O . ASP A 1 162 ? 22.734 0.806 -7.604 1.00 79.88 162 ASP A O 1
ATOM 1306 N N . SER A 1 163 ? 20.782 1.688 -8.219 1.00 78.31 163 SER A N 1
ATOM 1307 C CA . SER A 1 163 ? 20.100 1.374 -6.968 1.00 78.31 163 SER A CA 1
ATOM 1308 C C . SER A 1 163 ? 18.684 0.934 -7.278 1.00 78.31 163 SER A C 1
ATOM 1310 O O . SER A 1 163 ? 17.913 1.711 -7.844 1.00 78.31 163 SER A O 1
ATOM 1312 N N . ARG A 1 164 ? 18.326 -0.293 -6.895 1.00 82.06 164 ARG A N 1
ATOM 1313 C CA . ARG A 1 164 ? 16.976 -0.825 -7.119 1.00 82.06 164 ARG A CA 1
ATOM 1314 C C . ARG A 1 164 ? 16.224 -0.998 -5.803 1.00 82.06 164 ARG A C 1
ATOM 1316 O O . ARG A 1 164 ? 16.851 -1.253 -4.774 1.00 82.06 164 ARG A O 1
ATOM 1323 N N . PRO A 1 165 ? 14.893 -0.828 -5.808 1.00 80.31 165 PRO A N 1
ATOM 1324 C CA . PRO A 1 165 ? 14.086 -1.082 -4.625 1.00 80.31 165 PRO A CA 1
ATOM 1325 C C . PRO A 1 165 ? 14.119 -2.568 -4.251 1.00 80.31 165 PRO A C 1
ATOM 1327 O O . PRO A 1 165 ? 14.131 -3.434 -5.125 1.00 80.31 165 PRO A O 1
ATOM 1330 N N . PHE A 1 166 ? 14.100 -2.858 -2.950 1.00 77.88 166 PHE A N 1
ATOM 1331 C CA . PHE A 1 166 ? 13.919 -4.224 -2.459 1.00 77.88 166 PHE A CA 1
ATOM 1332 C C . PHE A 1 166 ? 12.490 -4.696 -2.718 1.00 77.88 166 PHE A C 1
ATOM 1334 O O . PHE A 1 166 ? 11.555 -4.168 -2.134 1.00 77.88 166 PHE A O 1
ATOM 1341 N N . THR A 1 167 ? 12.307 -5.722 -3.539 1.00 72.31 167 THR A N 1
ATOM 1342 C CA . THR A 1 167 ? 10.973 -6.293 -3.790 1.00 72.31 167 THR A CA 1
ATOM 1343 C C . THR A 1 167 ? 10.540 -7.293 -2.718 1.00 72.31 167 THR A C 1
ATOM 1345 O O . THR A 1 167 ? 9.355 -7.591 -2.595 1.00 72.31 167 THR A O 1
ATOM 1348 N N . GLU A 1 168 ? 11.485 -7.810 -1.930 1.00 75.31 168 GLU A N 1
ATOM 1349 C CA . GLU A 1 168 ? 11.249 -8.814 -0.895 1.00 75.31 168 GLU A CA 1
ATOM 1350 C C . GLU A 1 168 ? 11.781 -8.326 0.453 1.00 75.31 168 GLU A C 1
ATOM 1352 O O . GLU A 1 168 ? 12.903 -7.831 0.560 1.00 75.31 168 GLU A O 1
ATOM 1357 N N . GLY A 1 169 ? 10.987 -8.480 1.511 1.00 80.81 169 GLY A N 1
ATOM 1358 C CA . GLY A 1 169 ? 11.391 -8.107 2.862 1.00 80.81 169 GLY A CA 1
ATOM 1359 C C . GLY A 1 169 ? 10.218 -7.728 3.751 1.00 80.81 169 GLY A C 1
ATOM 1360 O O . GLY A 1 169 ? 9.061 -7.677 3.329 1.00 80.81 169 GLY A O 1
ATOM 1361 N N . ARG A 1 170 ? 10.529 -7.454 5.016 1.00 88.38 170 ARG A N 1
ATOM 1362 C CA . ARG A 1 170 ? 9.561 -6.912 5.973 1.00 88.38 170 ARG A CA 1
ATOM 1363 C C . ARG A 1 170 ? 10.223 -5.902 6.888 1.00 88.38 170 ARG A C 1
ATOM 1365 O O . ARG A 1 170 ? 11.376 -6.062 7.276 1.00 88.38 170 ARG A O 1
ATOM 1372 N N . VAL A 1 171 ? 9.469 -4.901 7.299 1.00 90.31 171 VAL A N 1
ATOM 1373 C CA . VAL A 1 171 ? 9.849 -3.989 8.373 1.00 90.31 171 VAL A CA 1
ATOM 1374 C C . VAL A 1 171 ? 9.030 -4.351 9.598 1.00 90.31 171 VAL A C 1
ATOM 1376 O O . VAL A 1 171 ? 7.814 -4.459 9.522 1.00 90.31 171 VAL A O 1
ATOM 1379 N N . THR A 1 172 ? 9.669 -4.567 10.739 1.00 90.19 172 THR A N 1
ATOM 1380 C CA . THR A 1 172 ? 8.965 -4.804 12.002 1.00 90.19 172 THR A CA 1
ATOM 1381 C C . THR A 1 172 ? 9.107 -3.589 12.896 1.00 90.19 172 THR A C 1
ATOM 1383 O O . THR A 1 172 ? 10.227 -3.152 13.160 1.00 90.19 172 THR A O 1
ATOM 1386 N N . LEU A 1 173 ? 7.983 -3.083 13.392 1.00 89.12 173 LEU A N 1
ATOM 1387 C CA . LEU A 1 173 ? 7.950 -2.110 14.475 1.00 89.12 173 LEU A CA 1
ATOM 1388 C C . LEU A 1 173 ? 7.859 -2.876 15.792 1.00 89.12 173 LEU A C 1
ATOM 1390 O O . LEU A 1 173 ? 6.836 -3.510 16.050 1.00 89.12 173 LEU A O 1
ATOM 1394 N N . SER A 1 174 ? 8.923 -2.860 16.590 1.00 86.88 174 SER A N 1
ATOM 1395 C CA . SER A 1 174 ? 8.985 -3.564 17.869 1.00 86.88 174 SER A CA 1
ATOM 1396 C C . SER A 1 174 ? 9.003 -2.598 19.047 1.00 86.88 174 SER A C 1
ATOM 1398 O O . SER A 1 174 ? 9.621 -1.536 19.007 1.00 86.88 174 SER A O 1
ATOM 1400 N N . TRP A 1 175 ? 8.312 -2.989 20.114 1.00 83.56 175 TRP A N 1
ATOM 1401 C CA . TRP A 1 175 ? 8.388 -2.383 21.434 1.00 83.56 175 TRP A CA 1
ATOM 1402 C C . TRP A 1 175 ? 9.177 -3.317 22.350 1.00 83.56 175 TRP A C 1
ATOM 1404 O O . TRP A 1 175 ? 8.716 -4.410 22.688 1.00 83.56 175 TRP A O 1
ATOM 1414 N N . GLN A 1 176 ? 10.367 -2.883 22.755 1.00 74.12 176 GLN A N 1
ATOM 1415 C CA . GLN A 1 176 ? 11.206 -3.570 23.730 1.00 74.12 176 GLN A CA 1
ATOM 1416 C C . GLN A 1 176 ? 10.931 -2.994 25.118 1.00 74.12 176 GLN A C 1
ATOM 1418 O O . GLN A 1 176 ? 11.581 -2.040 25.542 1.00 74.12 176 GLN A O 1
ATOM 1423 N N . GLY A 1 177 ? 9.930 -3.549 25.803 1.00 67.75 177 GLY A N 1
ATOM 1424 C CA . GLY A 1 177 ? 9.596 -3.231 27.194 1.00 67.75 177 GLY A CA 1
ATOM 1425 C C . GLY A 1 177 ? 9.599 -4.480 28.078 1.00 67.75 177 GLY A C 1
ATOM 1426 O O . GLY A 1 177 ? 10.470 -5.335 27.965 1.00 67.75 177 GLY A O 1
ATOM 1427 N N . THR A 1 178 ? 8.606 -4.610 28.959 1.00 57.38 178 THR A N 1
ATOM 1428 C CA . THR A 1 178 ? 8.391 -5.811 29.792 1.00 57.38 178 THR A CA 1
ATOM 1429 C C . THR A 1 178 ? 7.904 -7.027 29.000 1.00 57.38 178 THR A C 1
ATOM 1431 O O . THR A 1 178 ? 8.113 -8.160 29.426 1.00 57.38 178 THR A O 1
ATOM 1434 N N . ARG A 1 179 ? 7.262 -6.800 27.851 1.00 65.75 179 ARG A N 1
ATOM 1435 C CA . ARG A 1 179 ? 6.909 -7.810 26.847 1.00 65.75 179 ARG A CA 1
ATOM 1436 C C . ARG A 1 179 ? 7.362 -7.303 25.484 1.00 65.75 179 ARG A C 1
ATOM 1438 O O . ARG A 1 179 ? 7.216 -6.113 25.201 1.00 65.75 179 ARG A O 1
ATOM 1445 N N . GLU A 1 180 ? 7.900 -8.199 24.666 1.00 74.56 180 GLU A N 1
ATOM 1446 C CA . GLU A 1 180 ? 8.240 -7.888 23.282 1.00 74.56 180 GLU A CA 1
ATOM 1447 C C . GLU A 1 180 ? 6.966 -7.957 22.437 1.00 74.56 180 GLU A C 1
ATOM 1449 O O . GLU A 1 180 ? 6.370 -9.021 22.274 1.00 74.56 180 GLU A O 1
ATOM 1454 N N . VAL A 1 181 ? 6.525 -6.804 21.936 1.00 82.25 181 VAL A N 1
ATOM 1455 C CA . VAL A 1 181 ? 5.396 -6.705 21.003 1.00 82.25 181 VAL A CA 1
ATOM 1456 C C . VAL A 1 181 ? 5.950 -6.217 19.679 1.00 82.25 181 VAL A C 1
ATOM 1458 O O . VAL A 1 181 ? 6.625 -5.191 19.637 1.00 82.25 181 VAL A O 1
ATOM 1461 N N . SER A 1 182 ? 5.687 -6.945 18.596 1.00 85.56 182 SER A N 1
ATOM 1462 C CA . SER A 1 182 ? 6.159 -6.581 17.261 1.00 85.56 182 SER A CA 1
ATOM 1463 C C . SER A 1 182 ? 5.026 -6.599 16.242 1.00 85.56 182 SER A C 1
ATOM 1465 O O . SER A 1 182 ? 4.160 -7.472 16.260 1.00 85.56 182 SER A O 1
ATOM 1467 N N . VAL A 1 183 ? 5.032 -5.609 15.351 1.00 85.62 183 VAL A N 1
ATOM 1468 C CA . VAL A 1 183 ? 4.072 -5.480 14.251 1.00 85.62 183 VAL A CA 1
ATOM 1469 C C . VAL A 1 183 ? 4.837 -5.570 12.931 1.00 85.62 183 VAL A C 1
ATOM 1471 O O . VAL A 1 183 ? 5.657 -4.687 12.659 1.00 85.62 183 VAL A O 1
ATOM 1474 N N . PRO A 1 184 ? 4.617 -6.618 12.116 1.00 88.25 184 PRO A N 1
ATOM 1475 C CA . PRO A 1 184 ? 5.263 -6.754 10.820 1.00 88.25 184 PRO A CA 1
ATOM 1476 C C . PRO A 1 184 ? 4.536 -5.948 9.736 1.00 88.25 184 PRO A C 1
ATOM 1478 O O . PRO A 1 184 ? 3.310 -5.940 9.661 1.00 88.25 184 PRO A O 1
ATOM 1481 N N . TYR A 1 185 ? 5.320 -5.334 8.857 1.00 85.56 185 TYR A N 1
ATOM 1482 C CA . TYR A 1 185 ? 4.891 -4.610 7.668 1.00 85.56 185 TYR A CA 1
ATOM 1483 C C . TYR A 1 185 ? 5.595 -5.216 6.454 1.00 85.56 185 TYR A C 1
ATOM 1485 O O . TYR A 1 185 ? 6.829 -5.234 6.431 1.00 85.56 185 TYR A O 1
ATOM 1493 N N . PRO A 1 186 ? 4.862 -5.740 5.461 1.00 84.75 186 PRO A N 1
ATOM 1494 C CA . PRO A 1 186 ? 5.481 -6.187 4.221 1.00 84.75 186 PRO A CA 1
ATOM 1495 C C . PRO A 1 186 ? 6.073 -4.992 3.467 1.00 84.75 186 PRO A C 1
ATOM 1497 O O . PRO A 1 186 ? 5.537 -3.884 3.528 1.00 84.75 186 PRO A O 1
ATOM 1500 N N . VAL A 1 187 ? 7.184 -5.226 2.772 1.00 84.12 187 VAL A N 1
ATOM 1501 C CA . VAL A 1 187 ? 7.755 -4.249 1.839 1.00 84.12 187 VAL A CA 1
ATOM 1502 C C . VAL A 1 187 ? 6.973 -4.330 0.526 1.00 84.12 187 VAL A C 1
ATOM 1504 O O . VAL A 1 187 ? 6.694 -5.422 0.032 1.00 84.12 187 VAL A O 1
ATOM 1507 N N . THR A 1 188 ? 6.566 -3.183 -0.005 1.00 80.00 188 THR A N 1
ATOM 1508 C CA . THR A 1 188 ? 5.851 -3.059 -1.276 1.00 80.00 188 THR A CA 1
ATOM 1509 C C . THR A 1 188 ? 6.790 -3.308 -2.461 1.00 80.00 188 THR A C 1
ATOM 1511 O O . THR A 1 188 ? 8.012 -3.296 -2.319 1.00 80.00 188 THR A O 1
ATOM 1514 N N . ALA A 1 189 ? 6.237 -3.517 -3.660 1.00 75.38 189 ALA A N 1
ATOM 1515 C CA . ALA A 1 189 ? 7.031 -3.789 -4.867 1.00 75.38 189 ALA A CA 1
ATOM 1516 C C . ALA A 1 189 ? 8.020 -2.657 -5.224 1.00 75.38 189 ALA A C 1
ATOM 1518 O O . ALA A 1 189 ? 9.047 -2.891 -5.853 1.00 75.38 189 ALA A O 1
ATOM 1519 N N . ASP A 1 190 ? 7.721 -1.432 -4.801 1.00 78.12 190 ASP A N 1
ATOM 1520 C CA . ASP A 1 190 ? 8.550 -0.233 -4.917 1.00 78.12 190 ASP A CA 1
ATOM 1521 C C . ASP A 1 190 ? 9.557 -0.061 -3.761 1.00 78.12 190 ASP A C 1
ATOM 1523 O O . ASP A 1 190 ? 10.222 0.972 -3.662 1.00 78.12 190 ASP A O 1
ATOM 1527 N N . GLY A 1 191 ? 9.723 -1.078 -2.908 1.00 81.00 191 GLY A N 1
ATOM 1528 C CA . GLY A 1 191 ? 10.752 -1.123 -1.870 1.00 81.00 191 GLY A CA 1
ATOM 1529 C C . GLY A 1 191 ? 10.451 -0.292 -0.639 1.00 81.00 191 GLY A C 1
ATOM 1530 O O . GLY A 1 191 ? 11.378 0.123 0.060 1.00 81.00 191 GLY A O 1
ATOM 1531 N N . ARG A 1 192 ? 9.171 -0.028 -0.363 1.00 86.69 192 ARG A N 1
ATOM 1532 C CA . ARG A 1 192 ? 8.744 0.821 0.750 1.00 86.69 192 ARG A CA 1
ATOM 1533 C C . ARG A 1 192 ? 7.936 0.043 1.773 1.00 86.69 192 ARG A C 1
ATOM 1535 O O . ARG A 1 192 ? 7.245 -0.914 1.459 1.00 86.69 192 ARG A O 1
ATOM 1542 N N . ALA A 1 193 ? 8.005 0.466 3.023 1.00 85.81 193 ALA A N 1
ATOM 1543 C CA . ALA A 1 193 ? 7.104 0.008 4.065 1.00 85.81 193 ALA A CA 1
ATOM 1544 C C . ALA A 1 193 ? 6.588 1.219 4.839 1.00 85.81 193 ALA A C 1
ATOM 1546 O O . ALA A 1 193 ? 7.372 1.994 5.395 1.00 85.81 193 ALA A O 1
ATOM 1547 N N . ILE A 1 194 ? 5.264 1.363 4.870 1.00 86.06 194 ILE A N 1
ATOM 1548 C CA . ILE A 1 194 ? 4.584 2.473 5.535 1.00 86.06 194 ILE A CA 1
ATOM 1549 C C . ILE A 1 194 ? 4.179 2.023 6.932 1.00 86.06 194 ILE A C 1
ATOM 1551 O O . ILE A 1 194 ? 3.264 1.219 7.113 1.00 86.06 194 ILE A O 1
ATOM 1555 N N . VAL A 1 195 ? 4.862 2.559 7.933 1.00 87.19 195 VAL A N 1
ATOM 1556 C CA . VAL A 1 195 ? 4.708 2.169 9.330 1.00 87.19 195 VAL A CA 1
ATOM 1557 C C . VAL A 1 195 ? 3.919 3.223 10.096 1.00 87.19 195 VAL A C 1
ATOM 1559 O O . VAL A 1 195 ? 4.151 4.422 9.949 1.00 87.19 195 VAL A O 1
ATOM 1562 N N . ARG A 1 196 ? 2.980 2.792 10.948 1.00 85.56 196 ARG A N 1
ATOM 1563 C CA . ARG A 1 196 ? 2.135 3.687 11.754 1.00 85.56 196 ARG A CA 1
ATOM 1564 C C . ARG A 1 196 ? 2.188 3.339 13.234 1.00 85.56 196 ARG A C 1
ATOM 1566 O O . ARG A 1 196 ? 2.039 2.176 13.608 1.00 85.56 196 ARG A O 1
ATOM 1573 N N . VAL A 1 197 ? 2.272 4.369 14.078 1.00 85.88 197 VAL A N 1
ATOM 1574 C CA . VAL A 1 197 ? 2.245 4.224 15.545 1.00 85.88 197 VAL A CA 1
ATOM 1575 C C . VAL A 1 197 ? 0.939 3.576 16.006 1.00 85.88 197 VAL A C 1
ATOM 1577 O O . VAL A 1 197 ? 0.954 2.702 16.865 1.00 85.88 197 VAL A O 1
ATOM 1580 N N . SER A 1 198 ? -0.187 3.918 15.372 1.00 79.25 198 SER A N 1
ATOM 1581 C CA . SER A 1 198 ? -1.510 3.356 15.704 1.00 79.25 198 SER A CA 1
ATOM 1582 C C . SER A 1 198 ? -1.573 1.822 15.674 1.00 79.25 198 SER A C 1
ATOM 1584 O O . SER A 1 198 ? -2.273 1.222 16.489 1.00 79.25 198 SER A O 1
ATOM 1586 N N . HIS A 1 199 ? -0.827 1.162 14.780 1.00 81.00 199 HIS A N 1
ATOM 1587 C CA . HIS A 1 199 ? -0.821 -0.301 14.730 1.00 81.00 199 HIS A CA 1
ATOM 1588 C C . HIS A 1 199 ? -0.042 -0.888 15.911 1.00 81.00 199 HIS A C 1
ATOM 1590 O O . HIS A 1 199 ? -0.470 -1.890 16.479 1.00 81.00 199 HIS A O 1
ATOM 1596 N N . LEU A 1 200 ? 1.056 -0.241 16.326 1.00 82.94 200 LEU A N 1
ATOM 1597 C CA . LEU A 1 200 ? 1.768 -0.618 17.548 1.00 82.94 200 LEU A CA 1
ATOM 1598 C C . LEU A 1 200 ? 0.892 -0.388 18.777 1.00 82.94 200 LEU A C 1
ATOM 1600 O O . LEU A 1 200 ? 0.785 -1.272 19.616 1.00 82.94 200 LEU A O 1
ATOM 1604 N N . ALA A 1 201 ? 0.219 0.758 18.855 1.00 80.19 201 ALA A N 1
ATOM 1605 C CA . ALA A 1 201 ? -0.690 1.068 19.948 1.00 80.19 201 ALA A CA 1
ATOM 1606 C C . ALA A 1 201 ? -1.806 0.016 20.076 1.00 80.19 201 ALA A C 1
ATOM 1608 O O . ALA A 1 201 ? -2.054 -0.488 21.167 1.00 80.19 201 ALA A O 1
ATOM 1609 N N . THR A 1 202 ? -2.407 -0.393 18.953 1.00 76.31 202 THR A N 1
ATOM 1610 C CA . THR A 1 202 ? -3.415 -1.467 18.912 1.00 76.31 202 THR A CA 1
ATOM 1611 C C . THR A 1 202 ? -2.839 -2.801 19.395 1.00 76.31 202 THR A C 1
ATOM 1613 O O . THR A 1 202 ? -3.448 -3.478 20.224 1.00 76.31 202 THR A O 1
ATOM 1616 N N . ALA A 1 203 ? -1.646 -3.175 18.922 1.00 79.19 203 ALA A N 1
ATOM 1617 C CA . ALA A 1 203 ? -0.983 -4.404 19.347 1.00 79.19 203 ALA A CA 1
ATOM 1618 C C . ALA A 1 203 ? -0.653 -4.389 20.850 1.00 79.19 203 ALA A C 1
ATOM 1620 O O . ALA A 1 203 ? -0.829 -5.399 21.527 1.00 79.19 203 ALA A O 1
ATOM 1621 N N . LEU A 1 204 ? -0.237 -3.246 21.401 1.00 79.56 204 LEU A N 1
ATOM 1622 C CA . LEU A 1 204 ? 0.027 -3.089 22.833 1.00 79.56 204 LEU A CA 1
ATOM 1623 C C . LEU A 1 204 ? -1.243 -3.257 23.685 1.00 79.56 204 LEU A C 1
ATOM 1625 O O . LEU A 1 204 ? -1.177 -3.921 24.719 1.00 79.56 204 LEU A O 1
ATOM 1629 N N . GLN A 1 205 ? -2.400 -2.749 23.235 1.00 76.75 205 GLN A N 1
ATOM 1630 C CA . GLN A 1 205 ? -3.686 -2.970 23.922 1.00 76.75 205 GLN A CA 1
ATOM 1631 C C . GLN A 1 205 ? -4.067 -4.445 23.958 1.00 76.75 205 GLN A C 1
ATOM 1633 O O . GLN A 1 205 ? -4.474 -4.949 25.000 1.00 76.75 205 GLN A O 1
ATOM 1638 N N . GLN A 1 206 ? -3.904 -5.144 22.832 1.00 76.31 206 GLN A N 1
ATOM 1639 C CA . GLN A 1 206 ? -4.198 -6.577 22.736 1.00 76.31 206 GLN A CA 1
ATOM 1640 C C . GLN A 1 206 ? -3.335 -7.418 23.687 1.00 76.31 206 GLN A C 1
ATOM 1642 O O . GLN A 1 206 ? -3.768 -8.478 24.124 1.00 76.31 206 GLN A O 1
ATOM 1647 N N . HIS A 1 207 ? -2.133 -6.943 24.022 1.00 76.81 207 HIS A N 1
ATOM 1648 C CA . HIS A 1 207 ? -1.214 -7.604 24.952 1.00 76.81 207 HIS A CA 1
ATOM 1649 C C . HIS A 1 207 ? -1.317 -7.076 26.397 1.00 76.81 207 HIS A C 1
ATOM 1651 O O . HIS A 1 207 ? -0.464 -7.422 27.225 1.00 76.81 207 HIS A O 1
ATOM 1657 N N . GLU A 1 208 ? -2.339 -6.260 26.695 1.00 76.19 208 GLU A N 1
ATOM 1658 C CA . GLU A 1 208 ? -2.634 -5.665 28.010 1.00 76.19 208 GLU A CA 1
ATOM 1659 C C . GLU A 1 208 ? -1.469 -4.840 28.595 1.00 76.19 208 GLU A C 1
ATOM 1661 O O . GLU A 1 208 ? -1.247 -4.801 29.807 1.00 76.19 208 GLU A O 1
ATOM 1666 N N . VAL A 1 209 ? -0.688 -4.173 27.737 1.00 73.50 209 VAL A N 1
ATOM 1667 C CA . VAL A 1 209 ? 0.443 -3.335 28.162 1.00 73.50 209 VAL A CA 1
ATOM 1668 C C . VAL A 1 209 ? -0.038 -1.906 28.429 1.00 73.50 209 VAL A C 1
ATOM 1670 O O . VAL A 1 209 ? -0.570 -1.248 27.538 1.00 73.50 209 VAL A O 1
ATOM 1673 N N . SER A 1 210 ? 0.172 -1.406 29.653 1.00 66.06 210 SER A N 1
ATOM 1674 C CA . SER A 1 210 ? -0.219 -0.041 30.032 1.00 66.06 210 SER A CA 1
ATOM 1675 C C . SER A 1 210 ? 0.641 1.031 29.354 1.00 66.06 210 SER A C 1
ATOM 1677 O O . SER A 1 210 ? 1.871 1.019 29.448 1.00 66.06 210 SER A O 1
ATOM 1679 N N . PHE A 1 211 ? -0.031 2.018 28.759 1.00 63.81 211 PHE A N 1
ATOM 1680 C CA . PHE A 1 211 ? 0.576 3.207 28.156 1.00 63.81 211 PHE A CA 1
ATOM 1681 C C . PHE A 1 211 ? 1.148 4.195 29.175 1.00 63.81 211 PHE A C 1
ATOM 1683 O O . PHE A 1 211 ? 2.037 4.969 28.846 1.00 63.81 211 PHE A O 1
ATOM 1690 N N . THR A 1 212 ? 0.684 4.162 30.427 1.00 54.44 212 THR A N 1
ATOM 1691 C CA . THR A 1 212 ? 1.080 5.140 31.458 1.00 54.44 212 THR A CA 1
ATOM 1692 C C . THR A 1 212 ? 2.502 4.931 31.983 1.00 54.44 212 THR A C 1
ATOM 1694 O O . THR A 1 212 ? 3.033 5.762 32.716 1.00 54.44 212 THR A O 1
ATOM 1697 N N . THR A 1 213 ? 3.152 3.834 31.589 1.00 51.59 213 THR A N 1
ATOM 1698 C CA . THR A 1 213 ? 4.511 3.469 31.999 1.00 51.59 213 THR A CA 1
ATOM 1699 C C . THR A 1 213 ? 5.504 3.539 30.838 1.00 51.59 213 THR A C 1
ATOM 1701 O O . THR A 1 213 ? 6.289 2.614 30.628 1.00 51.59 213 THR A O 1
ATOM 1704 N N . VAL A 1 214 ? 5.532 4.656 30.103 1.00 53.12 214 VAL A N 1
ATOM 1705 C CA . VAL A 1 214 ? 6.659 4.984 29.208 1.00 53.12 214 VAL A CA 1
ATOM 1706 C C . VAL A 1 214 ? 7.791 5.660 30.003 1.00 53.12 214 VAL A C 1
ATOM 1708 O O . VAL A 1 214 ? 7.943 6.876 29.939 1.00 53.12 214 VAL A O 1
ATOM 1711 N N . PRO A 1 215 ? 8.604 4.908 30.778 1.00 48.44 215 PRO A N 1
ATOM 1712 C CA . PRO A 1 215 ? 9.979 5.379 30.950 1.00 48.44 215 PRO A CA 1
ATOM 1713 C C . PRO A 1 215 ? 11.065 4.334 30.659 1.00 48.44 215 PRO A C 1
ATOM 1715 O O . PRO A 1 215 ? 12.228 4.602 30.948 1.00 48.44 215 PRO A O 1
ATOM 1718 N N . ARG A 1 216 ? 10.754 3.144 30.112 1.00 52.25 216 ARG A N 1
ATOM 1719 C CA . ARG A 1 216 ? 11.789 2.110 29.843 1.00 52.25 216 ARG A CA 1
ATOM 1720 C C . ARG A 1 216 ? 11.640 1.288 28.558 1.00 52.25 216 ARG A C 1
ATOM 1722 O O . ARG A 1 216 ? 12.466 0.409 28.330 1.00 52.25 216 ARG A O 1
ATOM 1729 N N . GLY A 1 217 ? 10.626 1.547 27.734 1.00 59.69 217 GLY A N 1
ATOM 1730 C CA . GLY A 1 217 ? 10.464 0.856 26.455 1.00 59.69 217 GLY A CA 1
ATOM 1731 C C . GLY A 1 217 ? 11.287 1.511 25.350 1.00 59.69 217 GLY A C 1
ATOM 1732 O O . GLY A 1 217 ? 11.218 2.728 25.198 1.00 59.69 217 GLY A O 1
ATOM 1733 N N . ARG A 1 218 ? 12.057 0.736 24.581 1.00 75.00 218 ARG A N 1
ATOM 1734 C CA . ARG A 1 218 ? 12.683 1.216 23.337 1.00 75.00 218 ARG A CA 1
ATOM 1735 C C . ARG A 1 218 ? 11.838 0.773 22.154 1.00 75.00 218 ARG A C 1
ATOM 1737 O O . ARG A 1 218 ? 11.525 -0.410 22.044 1.00 75.00 218 ARG A O 1
ATOM 1744 N N . ILE A 1 219 ? 11.471 1.710 21.286 1.00 84.00 219 ILE A N 1
ATOM 1745 C CA . ILE A 1 219 ? 10.838 1.376 20.013 1.00 84.00 219 ILE A CA 1
ATOM 1746 C C . ILE A 1 219 ? 11.924 1.279 18.960 1.00 84.00 219 ILE A C 1
ATOM 1748 O O . ILE A 1 219 ? 12.746 2.184 18.808 1.00 84.00 219 ILE A O 1
ATOM 1752 N N . GLU A 1 220 ? 11.918 0.175 18.229 1.00 88.69 220 GLU A N 1
ATOM 1753 C CA . GLU A 1 220 ? 12.845 -0.043 17.133 1.00 88.69 220 GLU A CA 1
ATOM 1754 C C . GLU A 1 220 ? 12.074 -0.382 15.860 1.00 88.69 220 GLU A C 1
ATOM 1756 O O . GLU A 1 220 ? 11.151 -1.198 15.845 1.00 88.69 220 GLU A O 1
ATOM 1761 N N . LEU A 1 221 ? 12.479 0.252 14.765 1.00 89.50 221 LEU A N 1
ATOM 1762 C CA . LEU A 1 221 ? 12.152 -0.203 13.425 1.00 89.50 221 LEU A CA 1
ATOM 1763 C C . LEU A 1 221 ? 13.278 -1.109 12.961 1.00 89.50 221 LEU A C 1
ATOM 1765 O O . LEU A 1 221 ? 14.437 -0.697 12.912 1.00 89.50 221 LEU A O 1
ATOM 1769 N N . VAL A 1 222 ? 12.943 -2.342 12.606 1.00 89.81 222 VAL A N 1
ATOM 1770 C CA . VAL A 1 222 ? 13.914 -3.321 12.124 1.00 89.81 222 VAL A CA 1
ATOM 1771 C C . VAL A 1 222 ? 13.529 -3.731 10.715 1.00 89.81 222 VAL A C 1
ATOM 1773 O O . VAL A 1 222 ? 12.454 -4.285 10.501 1.00 89.81 222 VAL A O 1
ATOM 1776 N N . ALA A 1 223 ? 14.398 -3.452 9.747 1.00 88.50 223 ALA A N 1
ATOM 1777 C CA . ALA A 1 223 ? 14.256 -3.970 8.394 1.00 88.50 223 ALA A CA 1
ATOM 1778 C C . ALA A 1 223 ? 14.876 -5.363 8.309 1.00 88.50 223 ALA A C 1
ATOM 1780 O O . ALA A 1 223 ? 16.031 -5.570 8.691 1.00 88.50 223 ALA A O 1
ATOM 1781 N N . TRP A 1 224 ? 14.104 -6.296 7.771 1.00 86.31 224 TRP A N 1
ATOM 1782 C CA . TRP A 1 224 ? 14.478 -7.682 7.558 1.00 86.31 224 TRP A CA 1
ATOM 1783 C C . TRP A 1 224 ? 14.449 -8.003 6.074 1.00 86.31 224 TRP A C 1
ATOM 1785 O O . TRP A 1 224 ? 13.504 -7.647 5.365 1.00 86.31 224 TRP A O 1
ATOM 1795 N N . HIS A 1 225 ? 15.440 -8.768 5.642 1.00 83.50 225 HIS A N 1
ATOM 1796 C CA . HIS A 1 225 ? 15.423 -9.458 4.366 1.00 83.50 225 HIS A CA 1
ATOM 1797 C C . HIS A 1 225 ? 15.610 -10.944 4.644 1.00 83.50 225 HIS A C 1
ATOM 1799 O O . HIS A 1 225 ? 16.643 -11.363 5.175 1.00 83.50 225 HIS A O 1
ATOM 1805 N N . ARG A 1 226 ? 14.575 -11.732 4.332 1.00 79.88 226 ARG A N 1
ATOM 1806 C CA . ARG A 1 226 ? 14.466 -13.133 4.763 1.00 79.88 226 ARG A CA 1
ATOM 1807 C C . ARG A 1 226 ? 14.613 -13.207 6.293 1.00 79.88 226 ARG A C 1
ATOM 1809 O O . ARG A 1 226 ? 13.873 -12.522 6.997 1.00 79.88 226 ARG A O 1
ATOM 1816 N N . ASP A 1 227 ? 15.595 -13.949 6.794 1.00 81.19 227 ASP A N 1
ATOM 1817 C CA . ASP A 1 227 ? 15.862 -14.102 8.231 1.00 81.19 227 ASP A CA 1
ATOM 1818 C C . ASP A 1 227 ? 17.011 -13.217 8.743 1.00 81.19 227 ASP A C 1
ATOM 1820 O O . ASP A 1 227 ? 17.455 -13.356 9.882 1.00 81.19 227 ASP A O 1
ATOM 1824 N N . GLN A 1 228 ? 17.509 -12.292 7.916 1.00 83.50 228 GLN A N 1
ATOM 1825 C CA . GLN A 1 228 ? 18.617 -11.411 8.277 1.00 83.50 228 GLN A CA 1
ATOM 1826 C C . GLN A 1 228 ? 18.131 -9.991 8.560 1.00 83.50 228 GLN A C 1
ATOM 1828 O O . GLN A 1 228 ? 17.373 -9.398 7.789 1.00 83.50 228 GLN A O 1
ATOM 1833 N N . VAL A 1 229 ? 18.609 -9.430 9.673 1.00 85.62 229 VAL A N 1
ATOM 1834 C CA . VAL A 1 229 ? 18.410 -8.016 9.995 1.00 85.62 229 VAL A CA 1
ATOM 1835 C C . VAL A 1 229 ? 19.318 -7.185 9.100 1.00 85.62 229 VAL A C 1
ATOM 1837 O O . VAL A 1 229 ? 20.539 -7.263 9.215 1.00 85.62 229 VAL A O 1
ATOM 1840 N N . LEU A 1 230 ? 18.717 -6.363 8.245 1.00 84.31 230 LEU A N 1
ATOM 1841 C CA . LEU A 1 230 ? 19.444 -5.421 7.401 1.00 84.31 230 LEU A CA 1
ATOM 1842 C C . LEU A 1 230 ? 19.871 -4.191 8.195 1.00 84.31 230 LEU A C 1
ATOM 1844 O O . LEU A 1 230 ? 21.024 -3.769 8.151 1.00 84.31 230 LEU A O 1
ATOM 1848 N N . ARG A 1 231 ? 18.916 -3.590 8.911 1.00 87.12 231 ARG A N 1
ATOM 1849 C CA . ARG A 1 231 ? 19.128 -2.325 9.614 1.00 87.12 231 ARG A CA 1
ATOM 1850 C C . ARG A 1 231 ? 18.142 -2.152 10.759 1.00 87.12 231 ARG A C 1
ATOM 1852 O O . ARG A 1 231 ? 17.006 -2.619 10.687 1.00 87.12 231 ARG A O 1
ATOM 1859 N N . ARG A 1 232 ? 18.592 -1.463 11.809 1.00 88.94 232 ARG A N 1
ATOM 1860 C CA . ARG A 1 232 ? 17.785 -1.064 12.966 1.00 88.94 232 ARG A CA 1
ATOM 1861 C C . ARG A 1 232 ? 17.799 0.453 13.089 1.00 88.94 232 ARG A C 1
ATOM 1863 O O . ARG A 1 232 ? 18.869 1.057 13.009 1.00 88.94 232 ARG A O 1
ATOM 1870 N N . TRP A 1 233 ? 16.633 1.045 13.306 1.00 89.69 233 TRP A N 1
ATOM 1871 C CA . TRP A 1 233 ? 16.487 2.453 13.655 1.00 89.69 233 TRP A CA 1
ATOM 1872 C C . TRP A 1 233 ? 15.830 2.549 15.032 1.00 89.69 233 TRP A C 1
ATOM 1874 O O . TRP A 1 233 ? 14.699 2.078 15.177 1.00 89.69 233 TRP A O 1
ATOM 1884 N N . PRO A 1 234 ? 16.502 3.132 16.039 1.00 87.50 234 PRO A N 1
ATOM 1885 C CA . PRO A 1 234 ? 15.832 3.513 17.271 1.00 87.50 234 PRO A CA 1
ATOM 1886 C C . PRO A 1 234 ? 14.894 4.683 16.969 1.00 87.50 234 PRO A C 1
ATOM 1888 O O . PRO A 1 234 ? 15.278 5.631 16.281 1.00 87.50 234 PRO A O 1
ATOM 1891 N N . VAL A 1 235 ? 13.662 4.599 17.457 1.00 86.06 235 VAL A N 1
ATOM 1892 C CA . VAL A 1 235 ? 12.632 5.606 17.218 1.00 86.06 235 VAL A CA 1
ATOM 1893 C C . VAL A 1 235 ? 12.061 6.060 18.550 1.00 86.06 235 VAL A C 1
ATOM 1895 O O . VAL A 1 235 ? 11.711 5.245 19.401 1.00 86.06 235 VAL A O 1
ATOM 1898 N N . GLU A 1 236 ? 11.968 7.371 18.733 1.00 81.38 236 GLU A N 1
ATOM 1899 C CA . GLU A 1 236 ? 11.393 7.965 19.935 1.00 81.38 236 GLU A CA 1
ATOM 1900 C C . GLU A 1 236 ? 9.903 8.235 19.708 1.00 81.38 236 GLU A C 1
ATOM 1902 O O . GLU A 1 236 ? 9.528 8.907 18.747 1.00 81.38 236 GLU A O 1
ATOM 1907 N N . VAL A 1 237 ? 9.056 7.688 20.584 1.00 79.75 237 VAL A N 1
ATOM 1908 C CA . VAL A 1 237 ? 7.610 7.949 20.606 1.00 79.75 237 VAL A CA 1
ATOM 1909 C C . VAL A 1 237 ? 7.222 8.334 22.022 1.00 79.75 237 VAL A C 1
ATOM 1911 O O . VAL A 1 237 ? 7.514 7.604 22.972 1.00 79.75 237 VAL A O 1
ATOM 1914 N N . THR A 1 238 ? 6.577 9.485 22.172 1.00 79.94 238 THR A N 1
ATOM 1915 C CA . THR A 1 238 ? 6.111 9.960 23.478 1.00 79.94 238 THR A CA 1
ATOM 1916 C C . THR A 1 238 ? 4.827 9.240 23.899 1.00 79.94 238 THR A C 1
ATOM 1918 O O . THR A 1 238 ? 4.087 8.711 23.067 1.00 79.94 238 THR A O 1
ATOM 1921 N N . ALA A 1 239 ? 4.528 9.229 25.203 1.00 76.69 239 ALA A N 1
ATOM 1922 C CA . ALA A 1 239 ? 3.259 8.691 25.703 1.00 76.69 239 ALA A CA 1
ATOM 1923 C C . ALA A 1 239 ? 2.055 9.424 25.082 1.00 76.69 239 ALA A C 1
ATOM 1925 O O . ALA A 1 239 ? 1.112 8.778 24.639 1.00 76.69 239 ALA A O 1
ATOM 1926 N N . GLU A 1 240 ? 2.143 10.751 24.944 1.00 78.94 240 GLU A N 1
ATOM 1927 C CA . GLU A 1 240 ? 1.125 11.576 24.281 1.00 78.94 240 GLU A CA 1
ATOM 1928 C C . GLU A 1 240 ? 0.911 11.166 22.819 1.00 78.94 240 GLU A C 1
ATOM 1930 O O . GLU A 1 240 ? -0.225 11.062 22.363 1.00 78.94 240 GLU A O 1
ATOM 1935 N N . GLN A 1 241 ? 1.987 10.878 22.076 1.00 80.25 241 GLN A N 1
ATOM 1936 C CA . GLN A 1 241 ? 1.879 10.394 20.700 1.00 80.25 241 GLN A CA 1
ATOM 1937 C C . GLN A 1 241 ? 1.204 9.027 20.633 1.00 80.25 241 GLN A C 1
ATOM 1939 O O . GLN A 1 241 ? 0.389 8.811 19.740 1.00 80.25 241 GLN A O 1
ATOM 1944 N N . LEU A 1 242 ? 1.511 8.125 21.566 1.00 78.88 242 LEU A N 1
ATOM 1945 C CA . LEU A 1 242 ? 0.905 6.798 21.633 1.00 78.88 242 LEU A CA 1
ATOM 1946 C C . LEU A 1 242 ? -0.585 6.878 22.000 1.00 78.88 242 LEU A C 1
ATOM 1948 O O . LEU A 1 242 ? -1.403 6.211 21.373 1.00 78.88 242 LEU A O 1
ATOM 1952 N N . GLU A 1 243 ? -0.953 7.730 22.957 1.00 77.38 243 GLU A N 1
ATOM 1953 C CA . GLU A 1 243 ? -2.347 7.997 23.326 1.00 77.38 243 GLU A CA 1
ATOM 1954 C C . GLU A 1 243 ? -3.123 8.638 22.171 1.00 77.38 243 GLU A C 1
ATOM 1956 O O . GLU A 1 243 ? -4.218 8.185 21.832 1.00 77.38 243 GLU A O 1
ATOM 1961 N N . ALA A 1 244 ? -2.533 9.625 21.493 1.00 77.44 244 ALA A N 1
ATOM 1962 C CA . ALA A 1 244 ? -3.104 10.208 20.284 1.00 77.44 244 ALA A CA 1
ATOM 1963 C C . ALA A 1 244 ? -3.261 9.153 19.173 1.00 77.44 244 ALA A C 1
ATOM 1965 O O . ALA A 1 244 ? -4.286 9.117 18.494 1.00 77.44 244 ALA A O 1
ATOM 1966 N N . ALA A 1 245 ? -2.299 8.237 19.023 1.00 76.50 245 ALA A N 1
ATOM 1967 C CA . ALA A 1 245 ? -2.367 7.143 18.059 1.00 76.50 245 ALA A CA 1
ATOM 1968 C C . ALA A 1 245 ? -3.480 6.138 18.378 1.00 76.50 245 ALA A C 1
ATOM 1970 O O . ALA A 1 245 ? -4.095 5.607 17.454 1.00 76.50 245 ALA A O 1
ATOM 1971 N N . VAL A 1 246 ? -3.748 5.876 19.662 1.00 71.81 246 VAL A N 1
ATOM 1972 C CA . VAL A 1 246 ? -4.909 5.090 20.102 1.00 71.81 246 VAL A CA 1
ATOM 1973 C C . VAL A 1 246 ? -6.192 5.809 19.720 1.00 71.81 246 VAL A C 1
ATOM 1975 O O . VAL A 1 246 ? -7.064 5.209 19.099 1.00 71.81 246 VAL A O 1
ATOM 1978 N N . GLN A 1 247 ? -6.311 7.095 20.045 1.00 69.50 247 GLN A N 1
ATOM 1979 C CA . GLN A 1 247 ? -7.522 7.867 19.767 1.00 69.50 247 GLN A CA 1
ATOM 1980 C C . GLN A 1 247 ? -7.808 7.963 18.261 1.00 69.50 247 GLN A C 1
ATOM 1982 O O . GLN A 1 247 ? -8.944 7.761 17.847 1.00 69.50 247 GLN A O 1
ATOM 1987 N N . MET A 1 248 ? -6.782 8.181 17.432 1.00 64.31 248 MET A N 1
ATOM 1988 C CA . MET A 1 248 ? -6.901 8.193 15.966 1.00 64.31 248 MET A CA 1
ATOM 1989 C C . MET A 1 248 ? -7.037 6.791 15.349 1.00 64.31 248 MET A C 1
ATOM 1991 O O . MET A 1 248 ? -7.523 6.646 14.228 1.00 64.31 248 MET A O 1
ATOM 1995 N N . GLY A 1 249 ? -6.525 5.763 16.028 1.00 58.50 249 GLY A N 1
ATOM 1996 C CA . GLY A 1 249 ? -6.523 4.373 15.571 1.00 58.50 249 GLY A CA 1
ATOM 1997 C C . GLY A 1 249 ? -7.790 3.607 15.936 1.00 58.50 249 GLY A C 1
ATOM 1998 O O . GLY A 1 249 ? -8.089 2.610 15.284 1.00 58.50 249 GLY A O 1
ATOM 1999 N N . THR A 1 250 ? -8.541 4.069 16.939 1.00 61.56 250 THR A N 1
ATOM 2000 C CA . THR A 1 250 ? -9.829 3.480 17.305 1.00 61.56 250 THR A CA 1
ATOM 2001 C C . THR A 1 250 ? -10.845 3.909 16.248 1.00 61.56 250 THR A C 1
ATOM 2003 O O . THR A 1 250 ? -11.200 5.088 16.204 1.00 61.56 250 THR A O 1
ATOM 2006 N N . PRO A 1 251 ? -11.302 3.007 15.360 1.00 63.75 251 PRO A N 1
ATOM 2007 C CA . PRO A 1 251 ? -12.280 3.389 14.3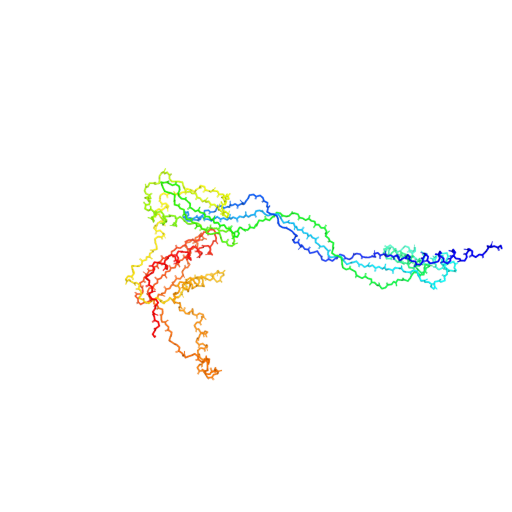58 1.00 63.75 251 PRO A CA 1
ATOM 2008 C C . PRO A 1 251 ? -13.534 3.873 15.080 1.00 63.75 251 PRO A C 1
ATOM 2010 O O . PRO A 1 251 ? -14.030 3.199 15.989 1.00 63.75 251 PRO A O 1
ATOM 2013 N N . VAL A 1 252 ? -14.075 5.023 14.669 1.00 72.06 252 VAL A N 1
ATOM 2014 C CA . VAL A 1 252 ? -15.451 5.358 15.042 1.00 72.06 252 VAL A CA 1
ATOM 2015 C C . VAL A 1 252 ? -16.282 4.227 14.464 1.00 72.06 252 VAL A C 1
ATOM 2017 O O . VAL A 1 252 ? -16.300 4.068 13.249 1.00 72.06 252 VAL A O 1
ATOM 2020 N N . MET A 1 253 ? -16.871 3.389 15.312 1.00 80.50 253 MET A N 1
ATOM 2021 C CA . MET A 1 253 ? -17.607 2.205 14.884 1.00 80.50 253 MET A CA 1
ATOM 2022 C C . MET A 1 253 ? -18.874 2.074 15.718 1.00 80.50 253 MET A C 1
ATOM 2024 O O . MET A 1 253 ? -18.837 1.968 16.944 1.00 80.50 253 MET A O 1
ATOM 2028 N N . ALA A 1 254 ? -20.012 2.070 15.037 1.00 83.88 254 ALA A N 1
ATOM 2029 C CA . ALA A 1 254 ? -21.299 1.830 15.649 1.00 83.88 254 ALA A CA 1
ATOM 2030 C C . ALA A 1 254 ? -21.382 0.375 16.151 1.00 83.88 254 ALA A C 1
ATOM 2032 O O . ALA A 1 254 ? -20.853 -0.539 15.504 1.00 83.88 254 ALA A O 1
ATOM 2033 N N . PRO A 1 255 ? -22.075 0.128 17.278 1.00 82.81 255 PRO A N 1
ATOM 2034 C CA . PRO A 1 255 ? -22.292 -1.222 17.787 1.00 82.81 255 PRO A CA 1
ATOM 2035 C C . PRO A 1 255 ? -23.006 -2.094 16.750 1.00 82.81 255 PRO A C 1
ATOM 2037 O O . PRO A 1 255 ? -23.839 -1.610 15.983 1.00 82.81 255 PRO A O 1
ATOM 2040 N N . ARG A 1 256 ? -22.734 -3.407 16.767 1.00 81.19 256 ARG A N 1
ATOM 2041 C CA . ARG A 1 256 ? -23.274 -4.390 15.800 1.00 81.19 256 ARG A CA 1
ATOM 2042 C C . ARG A 1 256 ? -24.792 -4.319 15.610 1.00 81.19 256 ARG A C 1
ATOM 2044 O O . ARG A 1 256 ? -25.271 -4.577 14.515 1.00 81.19 256 ARG A O 1
ATOM 2051 N N . SER A 1 257 ? -25.544 -3.947 16.645 1.00 83.38 257 SER A N 1
ATOM 2052 C CA . SER A 1 257 ? -27.005 -3.799 16.593 1.00 83.38 257 SER A CA 1
ATOM 2053 C C . SER A 1 257 ? -27.495 -2.689 15.658 1.00 83.38 257 SER A C 1
ATOM 2055 O O . SER A 1 257 ? -28.646 -2.731 15.234 1.00 83.38 257 SER A O 1
ATOM 2057 N N . ARG A 1 258 ? -26.647 -1.704 15.340 1.00 87.88 258 ARG A N 1
ATOM 2058 C CA . ARG A 1 258 ? -26.963 -0.587 14.436 1.00 87.88 258 ARG A CA 1
ATOM 2059 C C . ARG A 1 258 ? -26.635 -0.873 12.973 1.00 87.88 258 ARG A C 1
ATOM 2061 O O . ARG A 1 258 ? -27.099 -0.154 12.088 1.00 87.88 258 ARG A O 1
ATOM 2068 N N . TRP A 1 259 ? -25.861 -1.923 12.710 1.00 88.31 259 TRP A N 1
ATOM 2069 C CA . TRP A 1 259 ? -25.549 -2.342 11.350 1.00 88.31 259 TRP A CA 1
ATOM 2070 C C . TRP A 1 259 ? -26.760 -3.036 10.707 1.00 88.31 259 TRP A C 1
ATOM 2072 O O . TRP A 1 259 ? -27.465 -3.795 11.381 1.00 88.31 259 TRP A O 1
ATOM 2082 N N . PRO A 1 260 ? -27.013 -2.820 9.403 1.00 86.81 260 PRO A N 1
ATOM 2083 C CA . PRO A 1 260 ? -28.026 -3.574 8.676 1.00 86.81 260 PRO A CA 1
ATOM 2084 C C . PRO A 1 260 ? -27.750 -5.083 8.731 1.00 86.81 260 PRO A C 1
ATOM 2086 O O . PRO A 1 260 ? -26.604 -5.520 8.661 1.00 86.81 260 PRO A O 1
ATOM 2089 N N . ARG A 1 261 ? -28.810 -5.899 8.801 1.00 83.19 261 ARG A N 1
ATOM 2090 C CA . ARG A 1 261 ? -28.681 -7.371 8.820 1.00 83.19 261 ARG A CA 1
ATOM 2091 C C . ARG A 1 261 ? -28.109 -7.940 7.517 1.00 83.19 261 ARG A C 1
ATOM 2093 O O . ARG A 1 261 ? -27.400 -8.939 7.548 1.00 83.19 261 ARG A O 1
ATOM 2100 N N . SER A 1 262 ? -28.439 -7.316 6.387 1.00 85.38 262 SER A N 1
ATOM 2101 C CA . SER A 1 262 ? -27.884 -7.633 5.070 1.00 85.38 262 SER A CA 1
ATOM 2102 C C . SER A 1 262 ? -26.973 -6.488 4.650 1.00 85.38 262 SER A C 1
ATOM 2104 O O . SER A 1 262 ? -27.430 -5.345 4.581 1.00 85.38 262 SER A O 1
ATOM 2106 N N . LEU A 1 263 ? -25.694 -6.777 4.405 1.00 86.94 263 LEU A N 1
ATOM 2107 C CA . LEU A 1 263 ? -24.730 -5.778 3.955 1.00 86.94 263 LEU A CA 1
ATOM 2108 C C . LEU A 1 263 ? -24.579 -5.843 2.437 1.00 86.94 263 LEU A C 1
ATOM 2110 O O . LEU A 1 263 ? -24.089 -6.823 1.883 1.00 86.94 263 LEU A O 1
ATOM 2114 N N . VAL A 1 264 ? -25.023 -4.774 1.785 1.00 89.50 264 VAL A N 1
ATOM 2115 C CA . VAL A 1 264 ? -24.856 -4.528 0.357 1.00 89.50 264 VAL A CA 1
ATOM 2116 C C . VAL A 1 264 ? -24.273 -3.128 0.237 1.00 89.50 264 VAL A C 1
ATOM 2118 O O . VAL A 1 264 ? -24.905 -2.153 0.653 1.00 89.50 264 VAL A O 1
ATOM 2121 N N . PHE A 1 265 ? -23.053 -3.030 -0.280 1.00 90.25 265 PHE A N 1
ATOM 2122 C CA . PHE A 1 265 ? -22.272 -1.799 -0.259 1.00 90.25 265 PHE A CA 1
ATOM 2123 C C . PHE A 1 265 ? -22.396 -1.045 -1.582 1.00 90.25 265 PHE A C 1
ATOM 2125 O O . PHE A 1 265 ? -22.184 -1.623 -2.643 1.00 90.25 265 PHE A O 1
ATOM 2132 N N . LYS A 1 266 ? -22.685 0.257 -1.533 1.00 90.00 266 LYS A N 1
ATOM 2133 C CA . LYS A 1 266 ? -22.462 1.182 -2.655 1.00 90.00 266 LYS A CA 1
ATOM 2134 C C . LYS A 1 266 ? -21.254 2.043 -2.321 1.00 90.00 266 LYS A C 1
ATOM 2136 O O . LYS A 1 266 ? -21.209 2.609 -1.234 1.00 90.00 266 LYS A O 1
ATOM 2141 N N . ILE A 1 267 ? -20.303 2.154 -3.239 1.00 89.19 267 ILE A N 1
ATOM 2142 C CA . ILE A 1 267 ? -19.137 3.025 -3.073 1.00 89.19 267 ILE A CA 1
ATOM 2143 C C . ILE A 1 267 ? -19.420 4.343 -3.793 1.00 89.19 267 ILE A C 1
ATOM 2145 O O . ILE A 1 267 ? -19.900 4.344 -4.926 1.00 89.19 267 ILE A O 1
ATOM 2149 N N . GLY A 1 268 ? -19.164 5.457 -3.115 1.00 84.50 268 GLY A N 1
ATOM 2150 C CA . GLY A 1 268 ? -19.288 6.808 -3.643 1.00 84.50 268 GLY A CA 1
ATOM 2151 C C . GLY A 1 268 ? -18.051 7.640 -3.320 1.00 84.50 268 GLY A C 1
ATOM 2152 O O . GLY A 1 268 ? -17.360 7.402 -2.328 1.00 84.50 268 GLY A O 1
ATOM 2153 N N . THR A 1 269 ? -17.774 8.627 -4.166 1.00 79.75 269 THR A N 1
ATOM 2154 C CA . THR A 1 269 ? -16.604 9.506 -4.056 1.00 79.75 269 THR A CA 1
ATOM 2155 C C . THR A 1 269 ? -17.057 10.952 -4.177 1.00 79.75 269 THR A C 1
ATOM 2157 O O . THR A 1 269 ? -17.652 11.311 -5.189 1.00 79.75 269 THR A O 1
ATOM 2160 N N . GLU A 1 270 ? -16.783 11.790 -3.179 1.00 70.06 270 GLU A N 1
ATOM 2161 C CA . GLU A 1 270 ? -17.243 13.192 -3.205 1.00 70.06 270 GLU A CA 1
ATOM 2162 C C . GLU A 1 270 ? -16.228 14.156 -3.838 1.00 70.06 270 GLU A C 1
ATOM 2164 O O . GLU A 1 270 ? -16.599 15.246 -4.264 1.00 70.06 270 GLU A O 1
ATOM 2169 N N . SER A 1 271 ? -14.957 13.768 -3.958 1.00 61.16 271 SER A N 1
ATOM 2170 C CA . SER A 1 271 ? -13.934 14.568 -4.642 1.00 61.16 271 SER A CA 1
ATOM 2171 C C . SER A 1 271 ? -12.642 13.770 -4.812 1.00 61.16 271 SER A C 1
ATOM 2173 O O . SER A 1 271 ? -11.898 13.545 -3.856 1.00 61.16 271 SER A O 1
ATOM 2175 N N . LEU A 1 272 ? -12.352 13.334 -6.038 1.00 61.59 272 LEU A N 1
ATOM 2176 C CA . LEU A 1 272 ? -11.081 12.692 -6.369 1.00 61.59 272 LEU A CA 1
ATOM 2177 C C . LEU A 1 272 ? -10.342 13.501 -7.435 1.00 61.59 272 LEU A C 1
ATOM 2179 O O . LEU A 1 272 ? -10.939 13.854 -8.453 1.00 61.59 272 LEU A O 1
ATOM 2183 N N . PRO A 1 273 ? -9.045 13.793 -7.246 1.00 60.34 273 PRO A N 1
ATOM 2184 C CA . PRO A 1 273 ? -8.230 14.359 -8.312 1.00 60.34 273 PRO A CA 1
ATOM 2185 C C . PRO A 1 273 ? -8.128 13.357 -9.472 1.00 60.34 273 PRO A C 1
ATOM 2187 O O . PRO A 1 273 ? -7.690 12.229 -9.264 1.00 60.34 273 PRO A O 1
ATOM 2190 N N . ALA A 1 274 ? -8.468 13.778 -10.695 1.00 55.91 274 ALA A N 1
ATOM 2191 C CA . ALA A 1 274 ? -8.546 12.918 -11.888 1.00 55.91 274 ALA A CA 1
ATOM 2192 C C . ALA A 1 274 ? -7.229 12.209 -12.291 1.00 55.91 274 ALA A C 1
ATOM 2194 O O . ALA A 1 274 ? -7.246 11.314 -13.126 1.00 55.91 274 ALA A O 1
ATOM 2195 N N . ALA A 1 275 ? -6.089 12.604 -11.713 1.00 55.38 275 ALA A N 1
ATOM 2196 C CA . ALA A 1 275 ? -4.757 12.073 -12.021 1.00 55.38 275 ALA A CA 1
ATOM 2197 C C . ALA A 1 275 ? -4.223 11.063 -10.982 1.00 55.38 275 ALA A C 1
ATOM 2199 O O . ALA A 1 275 ? -3.026 10.782 -10.960 1.00 55.38 275 ALA A O 1
ATOM 2200 N N . ARG A 1 276 ? -5.067 10.572 -10.066 1.00 63.72 276 ARG A N 1
ATOM 2201 C CA . A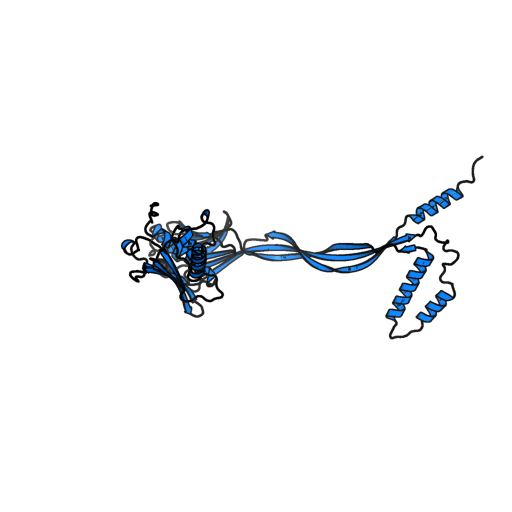RG A 1 276 ? -4.656 9.701 -8.951 1.00 63.72 276 ARG A CA 1
ATOM 2202 C C . ARG A 1 276 ? -5.198 8.273 -9.105 1.00 63.72 276 ARG A C 1
ATOM 2204 O O . ARG A 1 276 ? -6.200 8.098 -9.793 1.00 63.72 276 ARG A O 1
ATOM 2211 N N . PRO A 1 277 ? -4.544 7.264 -8.487 1.00 64.44 277 PRO A N 1
ATOM 2212 C CA . PRO A 1 277 ? -5.043 5.887 -8.483 1.00 64.44 277 PRO A CA 1
ATOM 2213 C C . PRO A 1 277 ? -6.488 5.845 -7.986 1.00 64.44 277 PRO A C 1
ATOM 2215 O O . PRO A 1 277 ? -6.811 6.545 -7.028 1.00 64.44 277 PRO A O 1
ATOM 2218 N N . ASP A 1 278 ? -7.332 5.054 -8.652 1.00 70.56 278 ASP A N 1
ATOM 2219 C CA . ASP A 1 278 ? -8.761 4.961 -8.360 1.00 70.56 278 ASP A CA 1
ATOM 2220 C C . ASP A 1 278 ? -8.996 4.207 -7.037 1.00 70.56 278 ASP A C 1
ATOM 2222 O O . ASP A 1 278 ? -8.916 2.974 -7.014 1.00 70.56 278 ASP A O 1
ATOM 2226 N N . PRO A 1 279 ? -9.307 4.904 -5.928 1.00 75.12 279 PRO A N 1
ATOM 2227 C CA . PRO A 1 279 ? -9.503 4.256 -4.637 1.00 75.12 279 PRO A CA 1
ATOM 2228 C C . PRO A 1 279 ? -10.783 3.415 -4.592 1.00 75.12 279 PRO A C 1
ATOM 2230 O O . PRO A 1 279 ? -10.935 2.587 -3.692 1.00 75.12 279 PRO A O 1
ATOM 2233 N N . VAL A 1 280 ? -11.704 3.622 -5.543 1.00 81.25 280 VAL A N 1
ATOM 2234 C CA . VAL A 1 280 ? -12.935 2.837 -5.652 1.00 81.25 280 VAL A CA 1
ATOM 2235 C C . VAL A 1 280 ? -12.586 1.392 -5.964 1.00 81.25 280 VAL A C 1
ATOM 2237 O O . VAL A 1 280 ? -13.072 0.506 -5.266 1.00 81.25 280 VAL A O 1
ATOM 2240 N N . SER A 1 281 ? -11.697 1.165 -6.938 1.00 82.19 281 SER A N 1
ATOM 2241 C CA . SER A 1 281 ? -11.239 -0.176 -7.318 1.00 82.19 281 SER A CA 1
ATOM 2242 C C . SER A 1 281 ? -10.646 -0.939 -6.130 1.00 82.19 281 SER A C 1
ATOM 2244 O O . SER A 1 281 ? -11.089 -2.039 -5.817 1.00 82.19 281 SER A O 1
ATOM 2246 N N . THR A 1 282 ? -9.744 -0.310 -5.371 1.00 82.25 282 THR A N 1
ATOM 2247 C CA . THR A 1 282 ? -9.091 -0.929 -4.211 1.00 82.25 282 THR A CA 1
ATOM 2248 C C . THR A 1 282 ? -10.093 -1.327 -3.126 1.00 82.25 282 THR A C 1
ATOM 2250 O O . THR A 1 282 ? -10.023 -2.427 -2.583 1.00 82.25 282 THR A O 1
ATOM 2253 N N . ILE A 1 283 ? -11.048 -0.452 -2.795 1.00 85.06 283 ILE A N 1
ATOM 2254 C CA . ILE A 1 283 ? -12.057 -0.745 -1.766 1.00 85.06 283 ILE A CA 1
ATOM 2255 C C . ILE A 1 283 ? -13.063 -1.786 -2.261 1.00 85.06 283 ILE A C 1
ATOM 2257 O O . ILE A 1 283 ? -13.468 -2.659 -1.492 1.00 85.06 283 ILE A O 1
ATOM 2261 N N . GLN A 1 284 ? -13.450 -1.718 -3.534 1.00 87.50 284 GLN A N 1
ATOM 2262 C CA . GLN A 1 284 ? -14.313 -2.706 -4.167 1.00 87.50 284 GLN A CA 1
ATOM 2263 C C . GLN A 1 284 ? -13.677 -4.096 -4.119 1.00 87.50 284 GLN A C 1
ATOM 2265 O O . GLN A 1 284 ? -14.325 -5.035 -3.656 1.00 87.50 284 GLN A O 1
ATOM 2270 N N . ASP A 1 285 ? -12.407 -4.214 -4.504 1.00 84.94 285 ASP A N 1
ATOM 2271 C CA . ASP A 1 285 ? -11.663 -5.472 -4.469 1.00 84.94 285 ASP A CA 1
ATOM 2272 C C . ASP A 1 285 ? -11.590 -6.038 -3.048 1.00 84.94 285 ASP A C 1
ATOM 2274 O O . ASP A 1 285 ? -11.835 -7.227 -2.847 1.00 84.94 285 ASP A O 1
ATOM 2278 N N . LEU A 1 286 ? -11.342 -5.199 -2.035 1.00 84.12 286 LEU A N 1
ATOM 2279 C CA . LEU A 1 286 ? -11.328 -5.633 -0.633 1.00 84.12 286 LEU A CA 1
ATOM 2280 C C . LEU A 1 286 ? -12.684 -6.170 -0.164 1.00 84.12 286 LEU A C 1
ATOM 2282 O O . LEU A 1 286 ? -12.733 -7.187 0.528 1.00 84.12 286 LEU A O 1
ATOM 2286 N N . LEU A 1 287 ? -13.786 -5.506 -0.523 1.00 86.38 287 LEU A N 1
ATOM 2287 C CA . LEU A 1 287 ? -15.134 -5.969 -0.177 1.00 86.38 287 LEU A CA 1
ATOM 2288 C C . LEU A 1 287 ? -15.440 -7.314 -0.848 1.00 86.38 287 LEU A C 1
ATOM 2290 O O . LEU A 1 287 ? -15.912 -8.239 -0.183 1.00 86.38 287 LEU A O 1
ATOM 2294 N N . VAL A 1 288 ? -15.115 -7.444 -2.136 1.00 85.75 288 VAL A N 1
ATOM 2295 C CA . VAL A 1 288 ? -15.321 -8.677 -2.908 1.00 85.75 288 VAL A CA 1
ATOM 2296 C C . VAL A 1 288 ? -14.466 -9.824 -2.360 1.00 85.75 288 VAL A C 1
ATOM 2298 O O . VAL A 1 288 ? -14.976 -10.927 -2.178 1.00 85.75 288 VAL A O 1
ATOM 2301 N N . GLN A 1 289 ? -13.203 -9.571 -2.003 1.00 84.56 289 GLN A N 1
ATOM 2302 C CA . GLN A 1 289 ? -12.315 -10.564 -1.382 1.00 84.56 289 GLN A CA 1
ATOM 2303 C C . GLN A 1 289 ? -12.835 -11.083 -0.032 1.00 84.56 289 GLN A C 1
ATOM 2305 O O . GLN A 1 289 ? -12.534 -12.213 0.344 1.00 84.56 289 GLN A O 1
ATOM 2310 N N . GLN A 1 290 ? -13.619 -10.287 0.702 1.00 81.31 290 GLN A N 1
ATOM 2311 C CA . GLN A 1 290 ? -14.287 -10.715 1.940 1.00 81.31 290 GLN A CA 1
ATOM 2312 C C . GLN A 1 290 ? -15.647 -11.396 1.691 1.00 81.31 290 GLN A C 1
ATOM 2314 O O . GLN A 1 290 ? -16.368 -11.693 2.642 1.00 81.31 290 GLN A O 1
ATOM 2319 N N . GLY A 1 291 ? -16.022 -11.635 0.430 1.00 81.94 291 GLY A N 1
ATOM 2320 C CA . GLY A 1 291 ? -17.307 -12.231 0.057 1.00 81.94 291 GLY A CA 1
ATOM 2321 C C . GLY A 1 291 ? -18.506 -11.301 0.268 1.00 81.94 291 GLY A C 1
ATOM 2322 O O . GLY A 1 291 ? -19.641 -11.771 0.351 1.00 81.94 291 GLY A O 1
ATOM 2323 N N . LEU A 1 292 ? -18.281 -9.988 0.385 1.00 85.69 292 LEU A N 1
ATOM 2324 C CA . LEU A 1 292 ? -19.341 -9.001 0.574 1.00 85.69 292 LEU A CA 1
ATOM 2325 C C . LEU A 1 292 ? -19.913 -8.555 -0.774 1.00 85.69 292 LEU A C 1
ATOM 2327 O O . LEU A 1 292 ? -19.208 -8.443 -1.775 1.00 85.69 292 LEU A O 1
ATOM 2331 N N . THR A 1 293 ? -21.216 -8.273 -0.802 1.00 86.62 293 THR A N 1
ATOM 2332 C CA . THR A 1 293 ? -21.891 -7.825 -2.025 1.00 86.62 293 THR A CA 1
ATOM 2333 C C . THR A 1 293 ? -21.669 -6.330 -2.247 1.00 86.62 293 THR A C 1
ATOM 2335 O O . THR A 1 293 ? -22.009 -5.514 -1.387 1.00 86.62 293 THR A O 1
ATOM 2338 N N . VAL A 1 294 ? -21.163 -5.968 -3.426 1.00 87.44 294 VAL A N 1
ATOM 2339 C CA . VAL A 1 294 ? -20.974 -4.578 -3.863 1.00 87.44 294 VAL A CA 1
ATOM 2340 C C . VAL A 1 294 ? -21.929 -4.279 -5.016 1.00 87.44 294 VAL A C 1
ATOM 2342 O O . VAL A 1 294 ? -22.068 -5.078 -5.941 1.00 87.44 294 VAL A O 1
ATOM 2345 N N . VAL A 1 295 ? -22.621 -3.144 -4.952 1.00 86.38 295 VAL A N 1
ATOM 2346 C CA . VAL A 1 295 ? -23.475 -2.653 -6.040 1.00 86.38 295 VAL A CA 1
ATOM 2347 C C . VAL A 1 295 ? -22.592 -2.119 -7.159 1.00 86.38 295 VAL A C 1
ATOM 2349 O O . VAL A 1 295 ? -21.620 -1.415 -6.888 1.00 86.38 295 VAL A O 1
ATOM 2352 N N . ALA A 1 296 ? -22.963 -2.412 -8.409 1.00 79.56 296 ALA A N 1
ATOM 2353 C CA . ALA A 1 296 ? -22.282 -1.879 -9.583 1.00 79.56 296 ALA A CA 1
ATOM 2354 C C . ALA A 1 296 ? -22.128 -0.353 -9.486 1.00 79.56 296 ALA A C 1
ATOM 2356 O O . ALA A 1 296 ? -23.069 0.360 -9.106 1.00 79.56 296 ALA A O 1
ATOM 2357 N N . SER A 1 297 ? -20.938 0.135 -9.836 1.00 76.75 297 SER A N 1
ATOM 2358 C CA . SER A 1 297 ? -20.636 1.565 -9.812 1.00 76.75 297 SER A CA 1
ATOM 2359 C C . SER A 1 297 ? -21.520 2.334 -10.799 1.00 76.75 297 SER A C 1
ATOM 2361 O O . SER A 1 297 ? -22.088 1.760 -11.729 1.00 76.75 297 SER A O 1
ATOM 2363 N N . GLU A 1 298 ? -21.628 3.653 -10.635 1.00 74.81 298 GLU A N 1
ATOM 2364 C CA . GLU A 1 298 ? -22.438 4.492 -11.537 1.00 74.81 298 GLU A CA 1
ATOM 2365 C C . GLU A 1 298 ? -21.947 4.435 -12.993 1.00 74.81 298 GLU A C 1
ATOM 2367 O O . GLU A 1 298 ? -22.747 4.561 -13.914 1.00 74.81 298 GLU A O 1
ATOM 2372 N N . ALA A 1 299 ? -20.659 4.145 -13.210 1.00 74.88 299 ALA A N 1
ATOM 2373 C CA . ALA A 1 299 ? -20.103 3.903 -14.540 1.00 74.88 299 ALA A CA 1
ATOM 2374 C C . ALA A 1 299 ? -20.486 2.524 -15.117 1.00 74.88 299 ALA A C 1
ATOM 2376 O O . ALA A 1 299 ? -20.621 2.378 -16.329 1.00 74.88 299 ALA A O 1
ATOM 2377 N N . GLN A 1 300 ? -20.670 1.510 -14.266 1.00 77.25 300 GLN A N 1
ATOM 2378 C CA . GLN A 1 300 ? -21.000 0.138 -14.676 1.00 77.25 300 GLN A CA 1
ATOM 2379 C C . GLN A 1 300 ? -22.502 -0.081 -14.880 1.00 77.25 300 GLN A C 1
ATOM 2381 O O . GLN A 1 300 ? -22.895 -0.870 -15.734 1.00 77.25 300 GLN A O 1
ATOM 2386 N N . GLN A 1 301 ? -23.352 0.622 -14.130 1.00 81.31 301 GLN A N 1
ATOM 2387 C CA . GLN A 1 301 ? -24.812 0.522 -14.238 1.00 81.31 301 GLN A CA 1
ATOM 2388 C C . GLN A 1 301 ? -25.360 0.668 -15.670 1.00 81.31 301 GLN A C 1
ATOM 2390 O O . GLN A 1 301 ? -26.126 -0.206 -16.073 1.00 81.31 301 GLN A O 1
ATOM 2395 N N . PRO A 1 302 ? -24.980 1.684 -16.474 1.00 83.75 302 PRO A N 1
ATOM 2396 C CA . PRO A 1 302 ? -25.494 1.808 -17.838 1.00 83.75 302 PRO A CA 1
ATOM 2397 C C . PRO A 1 302 ? -25.033 0.667 -18.754 1.00 83.75 302 PRO A C 1
ATOM 2399 O O . PRO A 1 302 ? -25.774 0.279 -19.651 1.00 83.75 302 PRO A O 1
ATOM 2402 N N . LEU A 1 303 ? -23.841 0.103 -18.520 1.00 83.81 303 LEU A N 1
ATOM 2403 C CA . LEU A 1 303 ? -23.350 -1.053 -19.274 1.00 83.81 303 LEU A CA 1
ATOM 2404 C C . LEU A 1 303 ? -24.191 -2.293 -18.961 1.00 83.81 303 LEU A C 1
ATOM 2406 O O . LEU A 1 303 ? -24.677 -2.946 -19.876 1.00 83.81 303 LEU A O 1
ATOM 2410 N N . VAL A 1 304 ? -24.438 -2.566 -17.678 1.00 81.56 304 VAL A N 1
ATOM 2411 C CA . VAL A 1 304 ? -25.275 -3.700 -17.251 1.00 81.56 304 VAL A CA 1
ATOM 2412 C C . VAL A 1 304 ? -26.713 -3.553 -17.756 1.00 81.56 304 VAL A C 1
ATOM 2414 O O . VAL A 1 304 ? -27.305 -4.531 -18.202 1.00 81.56 304 VAL A O 1
ATOM 2417 N N . LEU A 1 305 ? -27.278 -2.341 -17.719 1.00 82.88 305 LEU A N 1
ATOM 2418 C CA . LEU A 1 305 ? -28.613 -2.081 -18.262 1.00 82.88 305 LEU A CA 1
ATOM 2419 C C . LEU A 1 305 ? -28.672 -2.339 -19.769 1.00 82.88 305 LEU A C 1
ATOM 2421 O O . LEU A 1 305 ? -29.609 -2.981 -20.228 1.00 82.88 305 LEU A O 1
ATOM 2425 N N . ARG A 1 306 ? -27.655 -1.911 -20.522 1.00 83.81 306 ARG A N 1
ATOM 2426 C CA . ARG A 1 306 ? -27.578 -2.152 -21.966 1.00 83.81 306 ARG A CA 1
ATOM 2427 C C . ARG A 1 306 ? -27.502 -3.642 -22.306 1.00 83.81 306 ARG A C 1
ATOM 2429 O O . ARG A 1 306 ? -28.186 -4.080 -23.223 1.00 83.81 306 ARG A O 1
ATOM 2436 N N . GLU A 1 307 ? -26.707 -4.414 -21.569 1.00 80.69 307 GLU A N 1
ATOM 2437 C CA . GLU A 1 307 ? -26.617 -5.872 -21.744 1.00 80.69 307 GLU A CA 1
ATOM 2438 C C . GLU A 1 307 ? -27.948 -6.568 -21.406 1.00 80.69 307 GLU A C 1
ATOM 2440 O O . GLU A 1 307 ? -28.405 -7.448 -22.133 1.00 80.69 307 GLU A O 1
ATOM 2445 N N . LEU A 1 308 ? -28.632 -6.135 -20.339 1.00 80.50 308 LEU A N 1
ATOM 2446 C CA . LEU A 1 308 ? -29.967 -6.636 -19.992 1.00 80.50 308 LEU A CA 1
ATOM 2447 C C . LEU A 1 308 ? -31.007 -6.300 -21.069 1.00 80.50 308 LEU A C 1
ATOM 2449 O O . LEU A 1 308 ? -31.805 -7.160 -21.432 1.00 80.50 308 LEU A O 1
ATOM 2453 N N . GLU A 1 309 ? -30.996 -5.075 -21.596 1.00 81.75 309 GLU A N 1
ATOM 2454 C CA . GLU A 1 309 ? -31.871 -4.670 -22.700 1.00 81.75 309 GLU A CA 1
ATOM 2455 C C . GLU A 1 309 ? -31.622 -5.524 -23.948 1.00 81.75 309 GLU A C 1
ATOM 2457 O O . GLU A 1 309 ? -32.576 -5.987 -24.569 1.00 81.75 309 GLU A O 1
ATOM 2462 N N . GLN A 1 310 ? -30.358 -5.801 -24.285 1.00 78.50 310 GLN A N 1
ATOM 2463 C CA . GLN A 1 310 ? -30.003 -6.673 -25.407 1.00 78.50 310 GLN A CA 1
ATOM 2464 C C . GLN A 1 310 ? -30.497 -8.110 -25.204 1.00 78.50 310 GLN A C 1
ATOM 2466 O O . GLN A 1 310 ? -31.119 -8.659 -26.115 1.00 78.50 310 GLN A O 1
ATOM 2471 N N . ASN A 1 311 ? -30.328 -8.685 -24.011 1.00 75.81 311 ASN A N 1
ATOM 2472 C CA . ASN A 1 311 ? -30.873 -10.008 -23.686 1.00 75.81 311 ASN A CA 1
ATOM 2473 C C . ASN A 1 311 ? -32.401 -10.067 -23.857 1.00 75.81 311 ASN A C 1
ATOM 2475 O O . ASN A 1 311 ? -32.934 -11.054 -24.357 1.00 75.81 311 ASN A O 1
ATOM 2479 N N . LEU A 1 312 ? -33.116 -8.994 -23.505 1.00 75.19 312 LEU A N 1
ATOM 2480 C CA . LEU A 1 312 ? -34.577 -8.920 -23.626 1.00 75.19 312 LEU A CA 1
ATOM 2481 C C . LEU A 1 312 ? -35.077 -8.684 -25.062 1.00 75.19 312 LEU A C 1
ATOM 2483 O O . LEU A 1 312 ? -36.265 -8.861 -25.325 1.00 75.19 312 LEU A O 1
ATOM 2487 N N . THR A 1 313 ? -34.204 -8.300 -25.999 1.00 76.88 313 THR A N 1
ATOM 2488 C CA . THR A 1 313 ? -34.589 -8.051 -27.404 1.00 76.88 313 THR A CA 1
ATOM 2489 C C . THR A 1 313 ? -34.745 -9.320 -28.249 1.00 76.88 313 THR A C 1
ATOM 2491 O O . THR A 1 313 ? -35.165 -9.224 -29.401 1.00 76.88 313 THR A O 1
ATOM 2494 N N . GLY A 1 314 ? -34.430 -10.503 -27.702 1.00 67.31 314 GLY A N 1
ATOM 2495 C CA . GLY A 1 314 ? -34.523 -11.784 -28.420 1.00 67.31 314 GLY A CA 1
ATOM 2496 C C . GLY A 1 314 ? -33.414 -12.009 -29.455 1.00 67.31 314 GLY A C 1
ATOM 2497 O O . GLY A 1 314 ? -33.530 -12.886 -30.305 1.00 67.31 314 GLY A O 1
ATOM 2498 N N . LEU A 1 315 ? -32.346 -11.204 -29.408 1.00 68.00 315 LEU A N 1
ATOM 2499 C CA . LEU A 1 315 ? -31.146 -11.355 -30.244 1.00 68.00 315 LEU A CA 1
ATOM 2500 C C . LEU A 1 315 ? -30.141 -12.375 -29.680 1.00 68.00 315 LEU A C 1
ATOM 2502 O O . LEU A 1 315 ? -29.118 -12.637 -30.311 1.00 68.00 315 LEU A O 1
ATOM 2506 N N . VAL A 1 316 ? -30.415 -12.917 -28.494 1.00 68.44 316 VAL A N 1
ATOM 2507 C CA . VAL A 1 316 ? -29.569 -13.871 -27.772 1.00 68.44 316 VAL A CA 1
ATOM 2508 C C . VAL A 1 316 ? -30.256 -15.232 -27.796 1.00 68.44 316 VAL A C 1
ATOM 2510 O O . VAL A 1 316 ? -31.467 -15.304 -27.603 1.00 68.44 316 VAL A O 1
ATOM 2513 N N . GLU A 1 317 ? -29.498 -16.293 -28.080 1.00 71.94 317 GLU A N 1
ATOM 2514 C CA . GLU A 1 317 ? -30.014 -17.667 -28.112 1.00 71.94 317 GLU A CA 1
ATOM 2515 C C . GLU A 1 317 ? -30.661 -18.035 -26.763 1.00 71.94 317 GLU A C 1
ATOM 2517 O O . GLU A 1 317 ? -30.101 -17.731 -25.708 1.00 71.94 317 GLU A O 1
ATOM 2522 N N . ASP A 1 318 ? -31.824 -18.698 -26.789 1.00 63.09 318 ASP A N 1
ATOM 2523 C CA . ASP A 1 318 ? -32.632 -18.997 -25.592 1.00 63.09 318 ASP A CA 1
ATOM 2524 C C . ASP A 1 318 ? -31.859 -19.785 -24.515 1.00 63.09 318 ASP A C 1
ATOM 2526 O O . ASP A 1 318 ? -32.072 -19.576 -23.322 1.00 63.09 318 ASP A O 1
ATOM 2530 N N . ASP A 1 319 ? -30.907 -20.633 -24.918 1.00 65.56 319 ASP A N 1
ATOM 2531 C CA . ASP A 1 319 ? -30.058 -21.415 -24.005 1.00 65.56 319 ASP A CA 1
ATOM 2532 C C . ASP A 1 319 ? -29.037 -20.548 -23.234 1.00 65.56 319 ASP A C 1
ATOM 2534 O O . ASP A 1 319 ? -28.502 -20.968 -22.206 1.00 65.56 319 ASP A O 1
ATOM 2538 N N . LEU A 1 320 ? -28.765 -19.330 -23.718 1.00 63.12 320 LEU A N 1
ATOM 2539 C CA . LEU A 1 320 ? -27.850 -18.347 -23.126 1.00 63.12 320 LEU A CA 1
ATOM 2540 C C . LEU A 1 320 ? -28.591 -17.163 -22.482 1.00 63.12 320 LEU A C 1
ATOM 2542 O O . LEU A 1 320 ? -27.961 -16.311 -21.850 1.00 63.12 320 LEU A O 1
ATOM 2546 N N . ALA A 1 321 ? -29.916 -17.097 -22.629 1.00 60.84 321 ALA A N 1
ATOM 2547 C CA . ALA A 1 321 ? -30.729 -16.006 -22.118 1.00 60.84 321 ALA A CA 1
ATOM 2548 C C . ALA A 1 321 ? -30.805 -16.050 -20.582 1.00 60.84 321 ALA A C 1
ATOM 2550 O O . ALA A 1 321 ? -31.452 -16.903 -19.972 1.00 60.84 321 ALA A O 1
ATOM 2551 N N . ILE A 1 322 ? -30.156 -15.086 -19.929 1.00 65.38 322 ILE A N 1
ATOM 2552 C CA . ILE A 1 322 ? -30.256 -14.895 -18.480 1.00 65.38 322 ILE A CA 1
ATOM 2553 C C . ILE A 1 322 ? -31.492 -14.036 -18.201 1.00 65.38 322 ILE A C 1
ATOM 2555 O O . ILE A 1 322 ? -31.581 -12.893 -18.651 1.00 65.38 322 ILE A O 1
ATOM 2559 N N . GLY A 1 323 ? -32.447 -14.577 -17.441 1.00 62.56 323 GLY A N 1
ATOM 2560 C CA . GLY A 1 323 ? -33.641 -13.836 -17.032 1.00 62.56 323 GLY A CA 1
ATOM 2561 C C . GLY A 1 323 ? -33.288 -12.555 -16.258 1.00 62.56 323 GLY A C 1
ATOM 2562 O O . GLY A 1 323 ? -32.305 -12.542 -15.510 1.00 62.56 323 GLY A O 1
ATOM 2563 N N . PRO A 1 324 ? -34.076 -11.470 -16.395 1.00 65.62 324 PRO A N 1
ATOM 2564 C CA . PRO A 1 324 ? -33.787 -10.212 -15.722 1.00 65.62 324 PRO A CA 1
ATOM 2565 C C . PRO A 1 324 ? -33.873 -10.403 -14.203 1.00 65.62 324 PRO A C 1
ATOM 2567 O O . PRO A 1 324 ? -34.946 -10.587 -13.627 1.00 65.62 324 PRO A O 1
ATOM 2570 N N . GLY A 1 325 ? -32.716 -10.385 -13.545 1.00 67.00 325 GLY A N 1
ATOM 2571 C CA . GLY A 1 325 ? -32.629 -10.362 -12.091 1.00 67.00 325 GLY A CA 1
ATOM 2572 C C . GLY A 1 325 ? -33.127 -9.034 -11.511 1.00 67.00 325 GLY A C 1
ATOM 2573 O O . GLY A 1 325 ? -33.348 -8.053 -12.219 1.00 67.00 325 GLY A O 1
ATOM 2574 N N . HIS A 1 326 ? -33.269 -8.981 -10.187 1.00 69.62 326 HIS A N 1
ATOM 2575 C CA . HIS A 1 326 ? -33.606 -7.742 -9.485 1.00 69.62 326 HIS A CA 1
ATOM 2576 C C . HIS A 1 326 ? -32.335 -7.048 -8.993 1.00 69.62 326 HIS A C 1
ATOM 2578 O O . HIS A 1 326 ? -31.480 -7.674 -8.361 1.00 69.62 326 HIS A O 1
ATOM 2584 N N . TRP A 1 327 ? -32.240 -5.737 -9.214 1.00 71.88 327 TRP A N 1
ATOM 2585 C CA . TRP A 1 327 ? -31.191 -4.918 -8.613 1.00 71.88 327 TRP A CA 1
ATOM 2586 C C . TRP A 1 327 ? -31.332 -4.928 -7.089 1.00 71.88 327 TRP A C 1
ATOM 2588 O O . TRP A 1 327 ? -32.357 -4.518 -6.540 1.00 71.88 327 TRP A O 1
ATOM 2598 N N . ARG A 1 328 ? -30.291 -5.381 -6.384 1.00 77.44 328 ARG A N 1
ATOM 2599 C CA . ARG A 1 328 ? -30.240 -5.256 -4.925 1.00 77.44 328 ARG A CA 1
ATOM 2600 C C . ARG A 1 328 ? -29.909 -3.818 -4.546 1.00 77.44 328 ARG A C 1
ATOM 2602 O O . ARG A 1 328 ? -28.878 -3.283 -4.948 1.00 77.44 328 ARG A O 1
ATOM 2609 N N . ALA A 1 329 ? -30.776 -3.209 -3.742 1.00 83.88 329 ALA A N 1
ATOM 2610 C CA . ALA A 1 329 ? -30.518 -1.898 -3.167 1.00 83.88 329 ALA A CA 1
ATOM 2611 C C . ALA A 1 329 ? -29.353 -1.964 -2.168 1.00 83.88 329 ALA A C 1
ATOM 2613 O O . ALA A 1 329 ? -29.226 -2.924 -1.403 1.00 83.88 329 ALA A O 1
ATOM 2614 N N . ALA A 1 330 ? -28.527 -0.919 -2.153 1.00 88.50 330 ALA A N 1
ATOM 2615 C CA . ALA A 1 330 ? -27.477 -0.776 -1.157 1.00 88.50 330 ALA A CA 1
ATOM 2616 C C . ALA A 1 330 ? -28.072 -0.519 0.231 1.00 88.50 330 ALA A C 1
ATOM 2618 O O . ALA A 1 330 ? -28.993 0.284 0.389 1.00 88.50 330 ALA A O 1
ATOM 2619 N N . THR A 1 331 ? -27.510 -1.168 1.244 1.00 90.75 331 THR A N 1
ATOM 2620 C CA . THR A 1 331 ? -27.842 -0.933 2.654 1.00 90.75 331 THR A CA 1
ATOM 2621 C C . THR A 1 331 ? -26.791 -0.073 3.347 1.00 90.75 331 THR A C 1
ATOM 2623 O O . THR A 1 331 ? -27.115 0.644 4.296 1.00 90.75 331 THR A O 1
ATOM 2626 N N . VAL A 1 332 ? -25.552 -0.089 2.845 1.00 91.31 332 VAL A N 1
ATOM 2627 C CA . VAL A 1 332 ? -24.441 0.726 3.341 1.00 91.31 332 VAL A CA 1
ATOM 2628 C C . VAL A 1 332 ? -23.832 1.524 2.193 1.00 91.31 332 VAL A C 1
ATOM 2630 O O . VAL A 1 332 ? -23.506 0.976 1.141 1.00 91.31 332 VAL A O 1
ATOM 2633 N N . LEU A 1 333 ? -23.666 2.825 2.405 1.00 91.19 333 LEU A N 1
ATOM 2634 C CA . LEU A 1 333 ? -22.941 3.723 1.518 1.00 91.19 333 LEU A CA 1
ATOM 2635 C C . LEU A 1 333 ? -21.528 3.922 2.070 1.00 91.19 333 LEU A C 1
ATOM 2637 O O . LEU A 1 333 ? -21.366 4.345 3.213 1.00 91.19 333 LEU A O 1
ATOM 2641 N N . VAL A 1 334 ? -20.517 3.615 1.266 1.00 91.00 334 VAL A N 1
ATOM 2642 C CA . VAL A 1 334 ? -19.105 3.860 1.563 1.00 91.00 334 VAL A CA 1
ATOM 2643 C C . VAL A 1 334 ? -18.698 5.131 0.837 1.00 91.00 334 VAL A C 1
ATOM 2645 O O . VAL A 1 334 ? -18.603 5.140 -0.386 1.00 91.00 334 VAL A O 1
ATOM 2648 N N . LEU A 1 335 ? -18.491 6.207 1.585 1.00 88.94 335 LEU A N 1
ATOM 2649 C CA . LEU A 1 335 ? -18.052 7.496 1.069 1.00 88.94 335 LEU A CA 1
ATOM 2650 C C . LEU A 1 335 ? -16.545 7.627 1.235 1.00 88.94 335 LEU A C 1
ATOM 2652 O O . LEU A 1 335 ? -16.043 7.562 2.357 1.00 88.94 335 LEU A O 1
ATOM 2656 N N . ILE A 1 336 ? -15.848 7.833 0.123 1.00 86.94 336 ILE A N 1
ATOM 2657 C CA . ILE A 1 336 ? -14.423 8.154 0.094 1.00 86.94 336 ILE A CA 1
ATOM 2658 C C . ILE A 1 336 ? -14.302 9.664 -0.108 1.00 86.94 336 ILE A C 1
ATOM 2660 O O . ILE A 1 336 ? -14.744 10.204 -1.127 1.00 86.94 336 ILE A O 1
ATOM 2664 N N . THR A 1 337 ? -13.698 10.346 0.857 1.00 82.62 337 THR A N 1
ATOM 2665 C CA . THR A 1 337 ? -13.440 11.784 0.797 1.00 82.62 337 THR A CA 1
ATOM 2666 C C . THR A 1 337 ? -11.945 12.047 0.863 1.00 82.62 337 THR A C 1
ATOM 2668 O O . THR A 1 337 ? -11.194 11.383 1.581 1.00 82.62 337 THR A O 1
ATOM 2671 N N . THR A 1 338 ? -11.489 13.018 0.074 1.00 75.56 338 THR A N 1
ATOM 2672 C CA . THR A 1 338 ? -10.117 13.512 0.168 1.00 75.56 338 THR A CA 1
ATOM 2673 C C . THR A 1 338 ? -10.130 14.816 0.952 1.00 75.56 338 THR A C 1
ATOM 2675 O O . THR A 1 338 ? -10.774 15.792 0.573 1.00 75.56 338 THR A O 1
ATOM 2678 N N . GLY A 1 339 ? -9.476 14.811 2.110 1.00 64.62 339 GLY A N 1
ATOM 2679 C CA . GLY A 1 339 ? -9.319 15.996 2.939 1.00 64.62 339 GLY A CA 1
ATOM 2680 C C . GLY A 1 339 ? -8.049 16.725 2.530 1.00 64.62 339 GLY A C 1
ATOM 2681 O O . GLY A 1 339 ? -6.957 16.182 2.655 1.00 64.62 339 GLY A O 1
ATOM 2682 N N . SER A 1 340 ? -8.174 17.954 2.044 1.00 55.00 340 SER A N 1
ATOM 2683 C CA . SER A 1 340 ? -7.061 18.902 1.958 1.00 55.00 340 SER A CA 1
ATOM 2684 C C . SER A 1 340 ? -7.206 19.853 3.138 1.00 55.00 340 SER A C 1
ATOM 2686 O O . SER A 1 340 ? -7.866 20.881 2.993 1.00 55.00 340 SER A O 1
ATOM 2688 N N . SER A 1 341 ? -6.673 19.507 4.315 1.00 48.56 341 SER A N 1
ATOM 2689 C CA . SER A 1 341 ? -6.718 20.451 5.443 1.00 48.56 341 SER A CA 1
ATOM 2690 C C . SER A 1 341 ? -5.546 21.427 5.452 1.00 48.56 341 SER A C 1
ATOM 2692 O O . SER A 1 341 ? -5.647 22.433 6.131 1.00 48.56 341 SER A O 1
ATOM 2694 N N . ASP A 1 342 ? -4.487 21.189 4.670 1.00 48.66 342 ASP A N 1
ATOM 2695 C CA . ASP A 1 342 ? -3.403 22.149 4.438 1.00 48.66 342 ASP A CA 1
ATOM 2696 C C . ASP A 1 342 ? -2.592 21.761 3.194 1.00 48.66 342 ASP A C 1
ATOM 2698 O O . ASP A 1 342 ? -2.567 20.592 2.804 1.00 48.66 342 ASP A O 1
ATOM 2702 N N . ALA A 1 343 ? -1.868 22.717 2.596 1.00 49.12 343 ALA A N 1
ATOM 2703 C CA . ALA A 1 343 ? -1.022 22.502 1.409 1.00 49.12 343 ALA A CA 1
ATOM 2704 C C . ALA A 1 343 ? 0.015 21.362 1.565 1.00 49.12 343 ALA A C 1
ATOM 2706 O O . ALA A 1 343 ? 0.508 20.842 0.567 1.00 49.12 343 ALA A O 1
ATOM 2707 N N . ASN A 1 344 ? 0.297 20.946 2.807 1.00 49.38 344 ASN A N 1
ATOM 2708 C CA . ASN A 1 344 ? 1.233 19.878 3.164 1.00 49.38 344 ASN A CA 1
ATOM 2709 C C . ASN A 1 344 ? 0.573 18.634 3.794 1.00 49.38 344 ASN A C 1
ATOM 2711 O O . ASN A 1 344 ? 1.278 17.694 4.154 1.00 49.38 344 ASN A O 1
ATOM 2715 N N . GLN A 1 345 ? -0.754 18.608 3.953 1.00 57.94 345 GLN A N 1
ATOM 2716 C CA . GLN A 1 345 ? -1.482 17.506 4.588 1.00 57.94 345 GLN A CA 1
ATOM 2717 C C . GLN A 1 345 ? -2.668 17.098 3.715 1.00 57.94 345 GLN A C 1
ATOM 2719 O O . GLN A 1 345 ? -3.813 17.498 3.928 1.00 57.94 345 GLN A O 1
ATOM 2724 N N . SER A 1 346 ? -2.388 16.281 2.700 1.00 67.88 346 SER A N 1
ATOM 2725 C CA . SER A 1 346 ? -3.445 15.539 2.016 1.00 67.88 346 SER A CA 1
ATOM 2726 C C . SER A 1 346 ? -3.838 14.337 2.867 1.00 67.88 346 SER A C 1
ATOM 2728 O O . SER A 1 346 ? -2.964 13.589 3.280 1.00 67.88 346 SER A O 1
ATOM 2730 N N . GLY A 1 347 ? -5.121 14.122 3.117 1.00 74.44 347 GLY A N 1
ATOM 2731 C CA . GLY A 1 347 ? -5.647 12.946 3.804 1.00 74.44 347 GLY A CA 1
ATOM 2732 C C . GLY A 1 347 ? -6.721 12.251 2.975 1.00 74.44 347 GLY A C 1
ATOM 2733 O O . GLY A 1 347 ? -7.336 12.849 2.091 1.00 74.44 347 GLY A O 1
ATOM 2734 N N . VAL A 1 348 ? -6.944 10.976 3.265 1.00 81.94 348 VAL A N 1
ATOM 2735 C CA . VAL A 1 348 ? -8.055 10.184 2.739 1.00 81.94 348 VAL A CA 1
ATOM 2736 C C . VAL A 1 348 ? -8.879 9.712 3.912 1.00 81.94 348 VAL A C 1
ATOM 2738 O O . VAL A 1 348 ? -8.334 9.210 4.896 1.00 81.94 348 VAL A O 1
ATOM 2741 N N . SER A 1 349 ? -10.190 9.846 3.807 1.00 84.88 349 SER A N 1
ATOM 2742 C CA . SER A 1 349 ? -11.094 9.259 4.771 1.00 84.88 349 SER A CA 1
ATOM 2743 C C . SER A 1 349 ? -12.176 8.438 4.100 1.00 84.88 349 SER A C 1
ATOM 2745 O O . SER A 1 349 ? -12.598 8.687 2.972 1.00 84.88 349 SER A O 1
ATOM 2747 N N . VAL A 1 350 ? -12.580 7.391 4.811 1.00 88.69 350 VAL A N 1
ATOM 2748 C CA . VAL A 1 350 ? -13.651 6.491 4.416 1.00 88.69 350 VAL A CA 1
ATOM 2749 C C . VAL A 1 350 ? -14.702 6.482 5.503 1.00 88.69 350 VAL A C 1
ATOM 2751 O O . VAL A 1 350 ? -14.416 6.202 6.666 1.00 88.69 350 VAL A O 1
ATOM 2754 N N . SER A 1 351 ? -15.933 6.783 5.107 1.00 90.50 351 SER A N 1
ATOM 2755 C CA . SER A 1 351 ? -17.098 6.793 5.982 1.00 90.50 351 SER A CA 1
ATOM 2756 C C . SER A 1 351 ? -18.118 5.770 5.498 1.00 90.50 351 SER A C 1
ATOM 2758 O O . SER A 1 351 ? -18.532 5.795 4.345 1.00 90.50 351 SER A O 1
ATOM 2760 N N . CYS A 1 352 ? -18.540 4.870 6.378 1.00 90.69 352 CYS A N 1
ATOM 2761 C CA . CYS A 1 352 ? -19.637 3.941 6.137 1.00 90.69 352 CYS A CA 1
ATOM 2762 C C . CYS A 1 352 ? -20.912 4.518 6.747 1.00 90.69 352 CYS A C 1
ATOM 2764 O O . CYS A 1 352 ? -20.964 4.759 7.953 1.00 90.69 352 CYS A O 1
ATOM 2766 N N . VAL A 1 353 ? -21.944 4.712 5.935 1.00 92.06 353 VAL A N 1
ATOM 2767 C CA . VAL A 1 353 ? -23.227 5.291 6.341 1.00 92.06 353 VAL A CA 1
ATOM 2768 C C . VAL A 1 353 ? -24.340 4.293 6.057 1.00 92.06 353 VAL A C 1
ATOM 2770 O O . VAL A 1 353 ? -24.398 3.696 4.984 1.00 92.06 353 VAL A O 1
ATOM 2773 N N . ASN A 1 354 ? -25.246 4.105 7.009 1.00 91.88 354 ASN A N 1
ATOM 2774 C CA . ASN A 1 354 ? -26.455 3.324 6.784 1.00 91.88 354 ASN A CA 1
ATOM 2775 C C . ASN A 1 354 ? -27.387 4.100 5.841 1.00 91.88 354 ASN A C 1
ATOM 2777 O O . ASN A 1 354 ? -27.799 5.213 6.157 1.00 91.88 354 ASN A O 1
ATOM 2781 N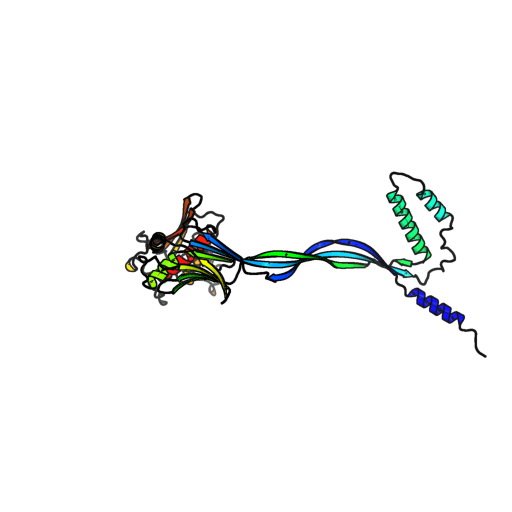 N . VAL A 1 355 ? -27.749 3.517 4.698 1.00 90.62 355 VAL A N 1
ATOM 2782 C CA . VAL A 1 355 ? -28.578 4.196 3.686 1.00 90.62 355 VAL A CA 1
ATOM 2783 C C . VAL A 1 355 ? -29.984 4.503 4.213 1.00 90.62 355 VAL A C 1
ATOM 2785 O O . VAL A 1 355 ? -30.548 5.549 3.896 1.00 90.62 355 VAL A O 1
ATOM 2788 N N . GLN A 1 356 ? -30.545 3.619 5.041 1.00 89.12 356 GLN A N 1
ATOM 2789 C CA . GLN A 1 356 ? -31.908 3.759 5.558 1.00 89.12 356 GLN A CA 1
ATOM 2790 C C . GLN A 1 356 ? -31.985 4.785 6.689 1.00 89.12 356 GLN A C 1
ATOM 2792 O O . GLN A 1 356 ? -32.867 5.639 6.688 1.00 89.12 356 GLN A O 1
ATOM 2797 N N . THR A 1 357 ? -31.066 4.707 7.655 1.00 89.81 357 THR A N 1
ATOM 2798 C CA . THR A 1 357 ? -31.098 5.571 8.848 1.00 89.81 357 THR A CA 1
ATOM 2799 C C . THR A 1 357 ? -30.278 6.848 8.695 1.00 89.81 357 THR A C 1
ATOM 2801 O O . THR A 1 357 ? -30.397 7.743 9.527 1.00 89.81 357 THR A O 1
ATOM 2804 N N . ARG A 1 358 ? -29.447 6.945 7.647 1.00 90.38 358 ARG A N 1
ATOM 2805 C CA . ARG A 1 358 ? -28.444 8.007 7.437 1.00 90.38 358 ARG A CA 1
ATOM 2806 C C . ARG A 1 358 ? -27.441 8.141 8.584 1.00 90.38 358 ARG A C 1
ATOM 2808 O O . ARG A 1 358 ? -26.795 9.172 8.736 1.00 90.38 358 ARG A O 1
ATOM 2815 N N . GLU A 1 359 ? -27.308 7.099 9.396 1.00 91.88 359 GLU A N 1
ATOM 2816 C CA . GLU A 1 359 ? -26.395 7.081 10.528 1.00 91.88 359 GLU A CA 1
ATOM 2817 C C . GLU A 1 359 ? -24.976 6.716 10.082 1.00 91.88 359 GLU A C 1
ATOM 2819 O O . GLU A 1 359 ? -24.786 5.793 9.284 1.00 91.88 359 GLU A O 1
ATOM 2824 N N . LEU A 1 360 ? -23.974 7.408 10.631 1.00 90.44 360 LEU A N 1
ATOM 2825 C CA . LEU A 1 360 ? -22.569 7.043 10.475 1.00 90.44 360 LEU A CA 1
ATOM 2826 C C . LEU A 1 360 ? -22.291 5.740 11.238 1.00 90.44 360 LEU A C 1
ATOM 2828 O O . LEU A 1 360 ? -22.284 5.710 12.467 1.00 90.44 360 LEU A O 1
ATOM 2832 N N . LEU A 1 361 ? -22.056 4.664 10.494 1.00 90.00 361 LEU A N 1
ATOM 2833 C CA . LEU A 1 361 ? -21.721 3.351 11.034 1.00 90.00 361 LEU A CA 1
ATOM 2834 C C . LEU A 1 361 ? -20.237 3.226 11.325 1.00 90.00 361 LEU A C 1
ATOM 2836 O O . LEU A 1 361 ? -19.867 2.625 12.330 1.00 90.00 361 LEU A O 1
ATOM 2840 N N . ALA A 1 362 ? -19.390 3.767 10.450 1.00 88.88 362 ALA A N 1
ATOM 2841 C CA . ALA A 1 362 ? -17.970 3.821 10.725 1.00 88.88 362 ALA A CA 1
ATOM 2842 C C . ALA A 1 362 ? -17.254 4.970 10.026 1.00 88.88 362 ALA A C 1
ATOM 2844 O O . ALA A 1 362 ? -17.687 5.404 8.962 1.00 88.88 362 ALA A O 1
ATOM 2845 N N . ARG A 1 363 ? -16.136 5.425 10.597 1.00 88.38 363 ARG A N 1
ATOM 2846 C CA . ARG A 1 363 ? -15.243 6.404 9.969 1.00 88.38 363 ARG A CA 1
ATOM 2847 C C . ARG A 1 363 ? -13.782 6.050 10.208 1.00 88.38 363 ARG A C 1
ATOM 2849 O O . ARG A 1 363 ? -13.386 5.746 11.332 1.00 88.38 363 ARG A O 1
ATOM 2856 N N . LEU A 1 364 ? -13.006 6.107 9.133 1.00 85.88 364 LEU A N 1
ATOM 2857 C CA . LEU A 1 364 ? -11.565 5.900 9.101 1.00 85.88 364 LEU A CA 1
ATOM 2858 C C . LEU A 1 364 ? -10.924 7.122 8.453 1.00 85.88 364 LEU A C 1
ATOM 2860 O O . LEU A 1 364 ? -11.236 7.426 7.307 1.00 85.88 364 LEU A O 1
ATOM 2864 N N . ASP A 1 365 ? -10.015 7.789 9.156 1.00 82.69 365 ASP A N 1
ATOM 2865 C CA . ASP A 1 365 ? -9.242 8.907 8.616 1.00 82.69 365 ASP A CA 1
ATOM 2866 C C . ASP A 1 365 ? -7.756 8.507 8.535 1.00 82.69 365 ASP A C 1
ATOM 2868 O O . ASP A 1 365 ? -7.206 7.897 9.461 1.00 82.69 365 ASP A O 1
ATOM 2872 N N . VAL A 1 366 ? -7.106 8.811 7.408 1.00 79.88 366 VAL A N 1
ATOM 2873 C CA . VAL A 1 366 ? -5.683 8.552 7.161 1.00 79.88 366 VAL A CA 1
ATOM 2874 C C . VAL A 1 366 ? -5.037 9.785 6.540 1.00 79.88 366 VAL A C 1
ATOM 2876 O O . VAL A 1 366 ? -5.400 10.233 5.458 1.00 79.88 366 VAL A O 1
ATOM 2879 N N . THR A 1 367 ? -4.028 10.317 7.207 1.00 77.50 367 THR A N 1
ATOM 2880 C CA . THR A 1 367 ? -3.147 11.382 6.718 1.00 77.50 367 THR A CA 1
ATOM 2881 C C . THR A 1 367 ? -2.120 10.811 5.742 1.00 77.50 367 THR A C 1
ATOM 2883 O O . THR A 1 367 ? -1.532 9.763 6.001 1.00 77.50 367 THR A O 1
ATOM 2886 N N . ALA A 1 368 ? -1.860 11.466 4.614 1.00 73.69 368 ALA A N 1
ATOM 2887 C CA . ALA A 1 368 ? -0.793 11.050 3.708 1.00 73.69 368 ALA A CA 1
ATOM 2888 C C . ALA A 1 368 ? 0.583 11.358 4.302 1.00 73.69 368 ALA A C 1
ATOM 2890 O O . ALA A 1 368 ? 0.811 12.424 4.873 1.00 73.69 368 ALA A O 1
ATOM 2891 N N . GLY A 1 369 ? 1.499 10.405 4.147 1.00 70.62 369 GLY A N 1
ATOM 2892 C CA . GLY A 1 369 ? 2.918 10.606 4.415 1.00 70.62 369 GLY A CA 1
ATOM 2893 C C . GLY A 1 369 ? 3.647 11.234 3.214 1.00 70.62 369 GLY A C 1
ATOM 2894 O O . GLY A 1 369 ? 3.001 11.688 2.266 1.00 70.62 369 GLY A O 1
ATOM 2895 N N . PRO A 1 370 ? 4.993 11.206 3.200 1.00 70.44 370 PRO A N 1
ATOM 2896 C CA . PRO A 1 370 ? 5.807 11.668 2.064 1.00 70.44 370 PRO A CA 1
ATOM 2897 C C . PRO A 1 370 ? 5.535 10.885 0.764 1.00 70.44 370 PRO A C 1
ATOM 2899 O O . PRO A 1 370 ? 5.841 11.355 -0.326 1.00 70.44 370 PRO A O 1
ATOM 2902 N N . GLU A 1 371 ? 4.909 9.716 0.879 1.00 70.19 371 GLU A N 1
ATOM 2903 C CA . GLU A 1 371 ? 4.405 8.880 -0.221 1.00 70.19 371 GLU A CA 1
ATOM 2904 C C . GLU A 1 371 ? 3.297 9.555 -1.039 1.00 70.19 371 GLU A C 1
ATOM 2906 O O . GLU A 1 371 ? 2.971 9.123 -2.143 1.00 70.19 371 GLU A O 1
ATOM 2911 N N . GLY A 1 372 ? 2.650 10.568 -0.461 1.00 73.38 372 GLY A N 1
ATOM 2912 C CA . GLY A 1 372 ? 1.439 11.152 -1.004 1.00 73.38 372 GLY A CA 1
ATOM 2913 C C . GLY A 1 372 ? 0.232 10.215 -0.907 1.00 73.38 372 GLY A C 1
ATOM 2914 O O . GLY A 1 372 ? 0.071 9.428 0.028 1.00 73.38 372 GLY A O 1
ATOM 2915 N N . PHE A 1 373 ? -0.674 10.358 -1.871 1.00 75.88 373 PHE A N 1
ATOM 2916 C CA . PHE A 1 373 ? -2.016 9.778 -1.814 1.00 75.88 373 PHE A CA 1
ATOM 2917 C C . PHE A 1 373 ? -2.039 8.248 -1.914 1.00 75.88 373 PHE A C 1
ATOM 2919 O O . PHE A 1 373 ? -2.842 7.628 -1.226 1.00 75.88 373 PHE A O 1
ATOM 2926 N N . SER A 1 374 ? -1.162 7.637 -2.716 1.00 75.81 374 SER A N 1
ATOM 2927 C CA . SER A 1 374 ? -1.095 6.173 -2.851 1.00 75.81 374 SER A CA 1
ATOM 2928 C C . SER A 1 374 ? -0.775 5.501 -1.517 1.00 75.81 374 SER A C 1
ATOM 2930 O O . SER A 1 374 ? -1.528 4.646 -1.071 1.00 75.81 374 SER A O 1
ATOM 2932 N N . GLY A 1 375 ? 0.247 5.979 -0.805 1.00 74.12 375 GLY A N 1
ATOM 2933 C CA . GLY A 1 375 ? 0.585 5.423 0.504 1.00 74.12 375 GLY A CA 1
ATOM 2934 C C . GLY A 1 375 ? -0.500 5.642 1.565 1.00 74.12 375 GLY A C 1
ATOM 2935 O O . GLY A 1 375 ? -0.671 4.826 2.471 1.00 74.12 375 GLY A O 1
ATOM 2936 N N . ALA A 1 376 ? -1.280 6.723 1.457 1.00 78.06 376 ALA A N 1
ATOM 2937 C CA . ALA A 1 376 ? -2.456 6.915 2.304 1.00 78.06 376 ALA A CA 1
ATOM 2938 C C . ALA A 1 376 ? -3.550 5.874 2.008 1.00 78.06 376 ALA A C 1
ATOM 2940 O O . ALA A 1 376 ? -4.167 5.365 2.944 1.00 78.06 376 ALA A O 1
ATOM 2941 N N . LEU A 1 377 ? -3.761 5.532 0.731 1.00 79.50 377 LEU A N 1
ATOM 2942 C CA . LEU A 1 377 ? -4.695 4.481 0.326 1.00 79.50 377 LEU A CA 1
ATOM 2943 C C . LEU A 1 377 ? -4.261 3.100 0.807 1.00 79.50 377 LEU A C 1
ATOM 2945 O O . LEU A 1 377 ? -5.111 2.362 1.290 1.00 79.50 377 LEU A O 1
ATOM 2949 N N . ASP A 1 378 ? -2.971 2.774 0.763 1.00 77.19 378 ASP A N 1
ATOM 2950 C CA . ASP A 1 378 ? -2.468 1.480 1.244 1.00 77.19 378 ASP A CA 1
ATOM 2951 C C . ASP A 1 378 ? -2.736 1.297 2.745 1.00 77.19 378 ASP A C 1
ATOM 2953 O O . ASP A 1 378 ? -3.240 0.267 3.201 1.00 77.19 378 ASP A O 1
ATOM 2957 N N . VAL A 1 379 ? -2.471 2.338 3.540 1.00 77.75 379 VAL A N 1
ATOM 2958 C CA . VAL A 1 379 ? -2.776 2.332 4.978 1.00 77.75 379 VAL A CA 1
ATOM 2959 C C . VAL A 1 379 ? -4.285 2.259 5.216 1.00 77.75 379 VAL A C 1
ATOM 2961 O O . VAL A 1 379 ? -4.741 1.548 6.116 1.00 77.75 379 VAL A O 1
ATOM 2964 N N . LEU A 1 380 ? -5.072 2.978 4.413 1.00 82.50 380 LEU A N 1
ATOM 2965 C CA . LEU A 1 380 ? -6.525 2.955 4.504 1.00 82.50 380 LEU A CA 1
ATOM 2966 C C . LEU A 1 380 ? -7.093 1.574 4.160 1.00 82.50 380 LEU A C 1
ATOM 2968 O O . LEU A 1 380 ? -7.970 1.099 4.876 1.00 82.50 380 LEU A O 1
ATOM 2972 N N . ALA A 1 381 ? -6.560 0.905 3.140 1.00 82.19 381 ALA A N 1
ATOM 2973 C CA . ALA A 1 381 ? -6.917 -0.452 2.747 1.00 82.19 381 ALA A CA 1
ATOM 2974 C C . ALA A 1 381 ? -6.706 -1.440 3.903 1.00 82.19 381 ALA A C 1
ATOM 2976 O O . ALA A 1 381 ? -7.618 -2.194 4.245 1.00 82.19 381 ALA A O 1
ATOM 2977 N N . ILE A 1 382 ? -5.555 -1.374 4.581 1.00 78.12 382 ILE A N 1
ATOM 2978 C CA . ILE A 1 382 ? -5.255 -2.218 5.749 1.00 78.12 382 ILE A CA 1
ATOM 2979 C C . ILE A 1 382 ? -6.235 -1.941 6.900 1.00 78.12 382 ILE A C 1
ATOM 2981 O O . ILE A 1 382 ? -6.783 -2.867 7.504 1.00 78.12 382 ILE A O 1
ATOM 2985 N N . ARG A 1 383 ? -6.492 -0.664 7.213 1.00 79.62 383 ARG A N 1
ATOM 2986 C CA . ARG A 1 383 ? -7.442 -0.281 8.274 1.00 79.62 383 ARG A CA 1
ATOM 2987 C C . ARG A 1 383 ? -8.866 -0.710 7.946 1.00 79.62 383 ARG A C 1
ATOM 2989 O O . ARG A 1 383 ? -9.575 -1.200 8.823 1.00 79.62 383 ARG A O 1
ATOM 2996 N N . PHE A 1 384 ? -9.269 -0.565 6.691 1.00 83.75 384 PHE A N 1
ATOM 2997 C CA . PHE A 1 384 ? -10.578 -0.982 6.221 1.00 83.75 384 PHE A CA 1
ATOM 2998 C C . PHE A 1 384 ? -10.721 -2.502 6.282 1.00 83.75 384 PHE A C 1
ATOM 3000 O O . PHE A 1 384 ? -11.703 -2.991 6.827 1.00 83.75 384 PHE A O 1
ATOM 3007 N N . GLN A 1 385 ? -9.710 -3.265 5.864 1.00 82.69 385 GLN A N 1
ATOM 3008 C CA . GLN A 1 385 ? -9.700 -4.721 6.014 1.00 82.69 385 GLN A CA 1
ATOM 3009 C C . GLN A 1 385 ? -9.849 -5.148 7.482 1.00 82.69 385 GLN A C 1
ATOM 3011 O O . GLN A 1 385 ? -10.610 -6.066 7.791 1.00 82.69 385 GLN A O 1
ATOM 3016 N N . ASN A 1 386 ? -9.167 -4.464 8.406 1.00 77.56 386 ASN A N 1
ATOM 3017 C CA . ASN A 1 386 ? -9.342 -4.709 9.835 1.00 77.56 386 ASN A CA 1
ATOM 3018 C C . ASN A 1 386 ? -10.769 -4.395 10.297 1.00 77.56 386 ASN A C 1
ATOM 3020 O O . ASN A 1 386 ? -11.331 -5.182 11.052 1.00 77.56 386 ASN A O 1
ATOM 3024 N N . LEU A 1 387 ? -11.384 -3.310 9.822 1.00 81.56 387 LEU A N 1
ATOM 3025 C CA . LEU A 1 387 ? -12.792 -3.006 10.094 1.00 81.56 387 LEU A CA 1
ATOM 3026 C C . LEU A 1 387 ? -13.712 -4.127 9.599 1.00 81.56 387 LEU A C 1
ATOM 3028 O O . LEU A 1 387 ? -14.571 -4.579 10.356 1.00 81.56 387 LEU A O 1
ATOM 3032 N N . LEU A 1 388 ? -13.501 -4.626 8.376 1.00 81.81 388 LEU A N 1
ATOM 3033 C CA . LEU A 1 388 ? -14.325 -5.689 7.792 1.00 81.81 388 LEU A CA 1
ATOM 3034 C C . LEU A 1 388 ? -14.322 -6.966 8.649 1.00 81.81 388 LEU A C 1
ATOM 3036 O O . LEU A 1 388 ? -15.365 -7.592 8.804 1.00 81.81 388 LEU A O 1
ATOM 3040 N N . ARG A 1 389 ? -13.198 -7.304 9.299 1.00 77.50 389 ARG A N 1
ATOM 3041 C CA . ARG A 1 389 ? -13.112 -8.451 10.231 1.00 77.50 389 ARG A CA 1
ATOM 3042 C C . ARG A 1 389 ? -13.995 -8.314 11.475 1.00 77.50 389 ARG A C 1
ATOM 3044 O O . ARG A 1 389 ? -14.317 -9.317 12.104 1.00 77.50 389 ARG A O 1
ATOM 3051 N N . HIS A 1 390 ? -14.359 -7.093 11.861 1.00 76.56 390 HIS A N 1
ATOM 3052 C CA . HIS A 1 390 ? -15.175 -6.829 13.050 1.00 76.56 390 HIS A CA 1
ATOM 3053 C C . HIS A 1 390 ? -16.673 -6.733 12.740 1.00 76.56 390 HIS A C 1
ATOM 3055 O O . HIS A 1 390 ? -17.490 -6.718 13.676 1.00 76.56 390 HIS A O 1
ATOM 3061 N N . LEU A 1 391 ? -17.034 -6.708 11.451 1.00 77.50 391 LEU A N 1
ATOM 3062 C CA . LEU A 1 391 ? -18.420 -6.724 11.005 1.00 77.50 391 LEU A CA 1
ATOM 3063 C C . LEU A 1 391 ? -19.148 -7.968 11.534 1.00 77.50 391 LEU A C 1
ATOM 3065 O O . LEU A 1 391 ? -18.531 -9.003 11.799 1.00 77.50 391 LEU A O 1
ATOM 3069 N N . PRO A 1 392 ? -20.467 -7.874 11.771 1.00 68.25 392 PRO A N 1
ATOM 3070 C CA . PRO A 1 392 ? -21.247 -9.030 12.187 1.00 68.25 392 PRO A CA 1
ATOM 3071 C C . PRO A 1 392 ? -21.099 -10.157 11.156 1.00 68.25 392 PRO A C 1
ATOM 3073 O O . PRO A 1 392 ? -21.306 -9.921 9.971 1.00 68.25 392 PRO A O 1
ATOM 3076 N N . ASN A 1 393 ? -20.760 -11.370 11.614 1.00 61.19 393 ASN A N 1
ATOM 3077 C CA . ASN A 1 393 ? -20.650 -12.550 10.754 1.00 61.19 393 ASN A CA 1
ATOM 3078 C C . ASN A 1 393 ? -21.906 -12.678 9.893 1.00 61.19 393 ASN A C 1
ATOM 3080 O O . ASN A 1 393 ? -23.000 -12.943 10.402 1.00 61.19 393 ASN A O 1
ATOM 3084 N N . HIS A 1 394 ? -21.743 -12.516 8.586 1.00 53.94 394 HIS A N 1
ATOM 3085 C CA . HIS A 1 394 ? -22.777 -12.893 7.649 1.00 53.94 394 HIS A CA 1
ATOM 3086 C C . HIS A 1 394 ? -22.750 -14.408 7.560 1.00 53.94 394 HIS A C 1
ATOM 3088 O O . HIS A 1 394 ? -21.861 -14.997 6.952 1.00 53.94 394 HIS A O 1
ATOM 3094 N N . ALA A 1 395 ? -23.748 -15.048 8.163 1.00 37.47 395 ALA A N 1
ATOM 3095 C CA . ALA A 1 395 ? -24.247 -16.262 7.556 1.00 37.47 395 ALA A CA 1
ATOM 3096 C C . ALA A 1 395 ? -24.642 -15.863 6.130 1.00 37.47 395 ALA A C 1
ATOM 3098 O O . ALA A 1 395 ? -25.619 -15.138 5.931 1.00 37.47 395 ALA A O 1
ATOM 3099 N N . ILE A 1 396 ? -23.804 -16.246 5.165 1.00 41.50 396 ILE A N 1
ATOM 3100 C CA . ILE A 1 396 ? -24.147 -16.288 3.747 1.00 41.50 396 ILE A CA 1
ATOM 3101 C C . ILE A 1 396 ? -25.570 -16.857 3.698 1.00 41.50 396 ILE A C 1
ATOM 3103 O O . ILE A 1 396 ? -25.786 -17.929 4.274 1.00 41.50 396 ILE A O 1
ATOM 3107 N N . PRO A 1 397 ? -26.568 -16.143 3.148 1.00 37.25 397 PRO A N 1
ATOM 3108 C CA . PRO A 1 397 ? -27.902 -16.704 3.064 1.00 37.25 397 PRO A CA 1
ATOM 3109 C C . PRO A 1 397 ? -27.784 -17.976 2.228 1.00 37.25 397 PRO A C 1
ATOM 3111 O O . PRO A 1 397 ? -27.404 -17.915 1.061 1.00 37.25 397 PRO A O 1
ATOM 3114 N N . SER A 1 398 ? -28.038 -19.120 2.869 1.00 31.06 398 SER A N 1
ATOM 3115 C CA . SER A 1 398 ? -28.159 -20.402 2.192 1.00 31.06 398 SER A CA 1
ATOM 3116 C C . SER A 1 398 ? -29.146 -20.229 1.050 1.00 31.06 398 SER A C 1
ATOM 3118 O O . SER A 1 398 ? -30.240 -19.700 1.275 1.00 31.06 398 SER A O 1
ATOM 3120 N N . GLU A 1 399 ? -28.738 -20.667 -0.133 1.00 32.62 399 GLU A N 1
ATOM 3121 C CA . GLU A 1 399 ? -29.563 -20.772 -1.327 1.00 32.62 399 GLU A CA 1
ATOM 3122 C C . GLU A 1 399 ? -30.995 -21.199 -0.972 1.00 32.62 399 GLU A C 1
ATOM 3124 O O . GLU A 1 399 ? -31.231 -22.240 -0.349 1.00 32.62 399 GLU A O 1
ATOM 3129 N N . ARG A 1 400 ? -31.946 -20.339 -1.330 1.00 30.72 400 ARG A N 1
ATOM 3130 C CA . ARG A 1 400 ? -33.350 -20.676 -1.520 1.00 30.72 400 ARG A CA 1
ATOM 3131 C C . ARG A 1 400 ? -33.822 -20.036 -2.804 1.00 30.72 400 ARG A C 1
ATOM 3133 O O . ARG A 1 400 ? -33.484 -18.844 -2.997 1.00 30.72 400 ARG A O 1
#

Foldseek 3Di:
DDDDPPPVVVVVVVLVVVQPDWDKDFPDKDWADKDKDFDDKAFDDFWDWDWDQFPVNFWIKIFIKTKIKTWIWTKIWIKTKMKIWGQDSPDDQLPPPQDCPPPVNVVLVVVLPPDDVVCVVVSVVVNVVVVVVSVCVSRNIDIDDIDIDTDIDRPDTDIDIDMAADQFWWKWWWKPDPDIFIDIFTQHNRNMTMTGLLVVLVSCVVVVHDLVPPPDIWIWIFIDGPPDTRDIDTDDDHSVSSVVSPVQNPKPADPQVPADLAAEEEEDEPDDDPPDDDLVVLVVVLCVVLVHHYADHPVCVVVVVVVLVVLVVPPDDPVPRDPDDDRDDGQKYWYWYWDCPDPSWIKIKIWIAGPVVRDTRTIHIFTDGVVPDVSRSVVVSVSVSVVSVVHDDDPPPPDD